Protein 6EUN (pdb70)

Organism: Neisseria meningitidis serogroup B (NCBI:txid491)

Solvent-accessible surface area: 25700 Å² total; per-residue (Å²): 130,124,45,118,89,26,1,68,27,0,56,3,20,3,85,37,9,14,23,43,0,84,12,36,139,60,45,61,39,28,47,62,60,70,183,114,15,68,46,44,151,105,87,3,76,75,68,58,30,115,94,36,96,23,117,8,74,5,0,34,116,18,0,44,66,12,49,138,45,8,70,115,22,78,129,64,9,44,63,78,13,155,48,5,59,60,63,6,106,144,14,72,68,102,7,61,83,6,41,55,38,13,61,101,7,60,63,47,11,86,63,9,43,86,52,10,80,117,29,17,101,75,16,78,69,50,14,99,99,3,116,68,55,11,80,111,2,40,105,103,27,109,61,59,89,170,200,131,125,46,116,89,27,1,67,27,0,57,3,20,4,85,49,10,12,19,38,0,88,12,28,150,67,46,75,40,26,43,58,66,71,186,114,16,71,45,50,152,97,87,3,74,75,68,57,29,116,96,39,90,24,118,8,77,4,0,34,120,18,0,43,64,13,49,137,45,8,70,99,22,77,127,58,10,45,63,79,12,158,48,4,62,60,67,6,108,149,15,63,68,100,6,60,82,5,41,56,38,12,62,100,7,53,66,47,8,87,64,9,42,97,52,11,81,116,30,16,98,74,14,76,69,35,20,106,98,2,140,70,53,11,70,114,2,38,103,108,28,129,82,94,127,131,125,49,114,88,27,1,65,27,0,57,3,20,4,82,54,7,14,19,33,0,84,12,33,143,58,46,56,39,28,45,58,64,68,188,115,18,71,42,47,153,99,87,3,74,75,68,57,30,114,96,35,93,22,118,8,74,4,0,33,121,19,0,38,66,12,48,131,46,8,70,98,21,81,128,58,9,43,62,79,11,157,49,5,59,51,65,6,107,136,16,70,67,103,6,60,84,5,39,56,39,12,60,101,8,52,66,46,8,91,63,9,42,97,53,11,81,117,29,15,100,75,15,77,69,45,22,106,101,2,142,69,52,12,72,114,2,37,109,97,33,144,80,86,140

Structure (mmCIF, N/CA/C/O backbone):
data_6EUN
#
_entry.id   6EUN
#
_cell.length_a   69.761
_cell.length_b   39.778
_cell.length_c   255.494
_cell.angle_alpha   90.00
_cell.angle_beta   95.25
_cell.angle_gamma   90.00
#
_symmetry.space_group_name_H-M   'C 1 2 1'
#
loop_
_entity.id
_entity.type
_entity.pdbx_description
1 polymer Adhesin
2 non-polymer 'CHLORIDE ION'
3 non-polymer 1,2-ETHANEDIOL
4 non-polymer 'PHOSPHATE ION'
5 non-polymer 'CITRIC ACID'
6 non-polymer 'NONAETHYLENE GLYCOL'
7 non-polymer 1-ETHOXY-2-(2-ETHOXYETHOXY)ETHANE
8 non-polymer DI(HYDROXYETHYL)ETHER
9 non-polymer (4S)-2-METHYL-2,4-PENTANEDIOL
10 water water
#
loop_
_atom_site.group_PDB
_atom_site.id
_atom_site.type_symbol
_atom_site.label_atom_id
_atom_site.label_alt_id
_atom_site.label_comp_id
_atom_site.label_asym_id
_atom_site.label_entity_id
_atom_site.label_seq_id
_atom_site.pdbx_PDB_ins_code
_atom_site.Cartn_x
_atom_site.Cartn_y
_atom_site.Cartn_z
_atom_site.occupancy
_atom_site.B_iso_or_equiv
_atom_site.auth_seq_id
_atom_site.auth_comp_id
_atom_site.auth_asym_id
_atom_site.auth_atom_id
_atom_site.pdbx_PDB_model_num
ATOM 1 N N . ASP A 1 5 ? 11.939 -8.171 129.425 1.00 130.53 28 ASP A N 1
ATOM 2 C CA . ASP A 1 5 ? 10.742 -7.406 129.068 1.00 131.43 28 ASP A CA 1
ATOM 3 C C . ASP A 1 5 ? 10.364 -7.570 127.590 1.00 133.99 28 ASP A C 1
ATOM 4 O O . ASP A 1 5 ? 11.245 -7.731 126.739 1.00 131.79 28 ASP A O 1
ATOM 9 N N . ASP A 1 6 ? 9.047 -7.516 127.294 1.00 131.64 29 ASP A N 1
ATOM 10 C CA . ASP A 1 6 ? 8.498 -7.630 125.937 1.00 131.42 29 ASP A CA 1
ATOM 11 C C . ASP A 1 6 ? 8.726 -6.365 125.090 1.00 131.92 29 ASP A C 1
ATOM 12 O O . ASP A 1 6 ? 8.666 -6.438 123.860 1.00 129.99 29 ASP A O 1
ATOM 17 N N . VAL A 1 7 ? 8.991 -5.216 125.757 1.00 127.41 30 VAL A N 1
ATOM 18 C CA . VAL A 1 7 ? 9.295 -3.922 125.125 1.00 126.27 30 VAL A CA 1
ATOM 19 C C . VAL A 1 7 ? 10.760 -3.876 124.667 1.00 124.91 30 VAL A C 1
ATOM 20 O O . VAL A 1 7 ? 11.074 -3.187 123.694 1.00 124.60 30 VAL A O 1
ATOM 24 N N . LYS A 1 8 ? 11.649 -4.607 125.382 1.00 116.87 31 LYS A N 1
ATOM 25 C CA . LYS A 1 8 ? 13.074 -4.749 125.073 1.00 113.47 31 LYS A CA 1
ATOM 26 C C . LYS A 1 8 ? 13.191 -5.539 123.757 1.00 112.70 31 LYS A C 1
ATOM 27 O O . LYS A 1 8 ? 13.901 -5.119 122.840 1.00 111.35 31 LYS A O 1
ATOM 33 N N . LYS A 1 9 ? 12.457 -6.663 123.669 1.00 106.69 32 LYS A N 1
ATOM 34 C CA . LYS A 1 9 ? 12.432 -7.539 122.511 1.00 104.80 32 LYS A CA 1
ATOM 35 C C . LYS A 1 9 ? 11.835 -6.836 121.295 1.00 105.37 32 LYS A C 1
ATOM 36 O O . LYS A 1 9 ? 12.420 -6.937 120.219 1.00 104.56 32 LYS A O 1
ATOM 42 N N . ALA A 1 10 ? 10.705 -6.099 121.469 1.00 100.06 33 ALA A N 1
ATOM 43 C CA . ALA A 1 10 ? 10.021 -5.355 120.398 1.00 98.98 33 ALA A CA 1
ATOM 44 C C . ALA A 1 10 ? 10.910 -4.288 119.743 1.00 99.29 33 ALA A C 1
ATOM 45 O O . ALA A 1 10 ? 10.862 -4.128 118.526 1.00 98.54 33 ALA A O 1
ATOM 47 N N . ALA A 1 11 ? 11.739 -3.590 120.544 1.00 93.49 34 ALA A N 1
ATOM 48 C CA . ALA A 1 11 ? 12.682 -2.577 120.078 1.00 92.06 34 ALA A CA 1
ATOM 49 C C . ALA A 1 11 ? 13.777 -3.236 119.248 1.00 92.59 34 ALA A C 1
ATOM 50 O O . ALA A 1 11 ? 14.159 -2.693 118.206 1.00 92.59 34 ALA A O 1
ATOM 52 N N . THR A 1 12 ? 14.240 -4.429 119.690 1.00 86.59 35 THR A N 1
ATOM 53 C CA . THR A 1 12 ? 15.277 -5.243 119.034 1.00 85.11 35 THR A CA 1
ATOM 54 C C . THR A 1 12 ? 14.798 -5.753 117.670 1.00 86.52 35 THR A C 1
ATOM 55 O O . THR A 1 12 ? 15.552 -5.668 116.699 1.00 85.24 35 THR A O 1
ATOM 59 N N . VAL A 1 13 ? 13.551 -6.264 117.598 1.00 82.81 36 VAL A N 1
ATOM 60 C CA . VAL A 1 13 ? 12.959 -6.756 116.349 1.00 82.50 36 VAL A CA 1
ATOM 61 C C . VAL A 1 13 ? 12.838 -5.588 115.361 1.00 85.45 36 VAL A C 1
ATOM 62 O O . VAL A 1 13 ? 13.235 -5.733 114.210 1.00 84.73 36 VAL A O 1
ATOM 66 N N . ALA A 1 14 ? 12.333 -4.428 115.836 1.00 81.01 37 ALA A N 1
ATOM 67 C CA . ALA A 1 14 ? 12.132 -3.206 115.065 1.00 79.73 37 ALA A CA 1
ATOM 68 C C . ALA A 1 14 ? 13.424 -2.694 114.451 1.00 81.26 37 ALA A C 1
ATOM 69 O O . ALA A 1 14 ? 13.410 -2.347 113.276 1.00 81.70 37 ALA A O 1
ATOM 71 N N . ILE A 1 15 ? 14.543 -2.693 115.210 1.00 76.13 38 ILE A N 1
ATOM 72 C CA . ILE A 1 15 ? 15.870 -2.283 114.730 1.00 75.92 38 ILE A CA 1
ATOM 73 C C . ILE A 1 15 ? 16.309 -3.216 113.597 1.00 77.15 38 ILE A C 1
ATOM 74 O O . ILE A 1 15 ? 16.699 -2.736 112.532 1.00 78.42 38 ILE A O 1
ATOM 79 N N . ALA A 1 16 ? 16.226 -4.544 113.832 1.00 70.18 39 ALA A N 1
ATOM 80 C CA . ALA A 1 16 ? 16.593 -5.598 112.892 1.00 68.14 39 ALA A CA 1
ATOM 81 C C . ALA A 1 16 ? 15.748 -5.517 111.622 1.00 70.34 39 ALA A C 1
ATOM 82 O O . ALA A 1 16 ? 16.295 -5.594 110.526 1.00 69.95 39 ALA A O 1
ATOM 84 N N . ALA A 1 17 ? 14.429 -5.297 111.768 1.00 66.18 40 ALA A N 1
ATOM 85 C CA . ALA A 1 17 ? 13.495 -5.176 110.657 1.00 65.59 40 ALA A CA 1
ATOM 86 C C . ALA A 1 17 ? 13.795 -3.938 109.812 1.00 72.07 40 ALA A C 1
ATOM 87 O O . ALA A 1 17 ? 13.810 -4.049 108.580 1.00 72.78 40 ALA A O 1
ATOM 89 N N . ALA A 1 18 ? 14.061 -2.770 110.470 1.00 68.84 41 ALA A N 1
ATOM 90 C CA . ALA A 1 18 ? 14.382 -1.505 109.807 1.00 68.74 41 ALA A CA 1
ATOM 91 C C . ALA A 1 18 ? 15.716 -1.618 109.088 1.00 72.74 41 ALA A C 1
ATOM 92 O O . ALA A 1 18 ? 15.859 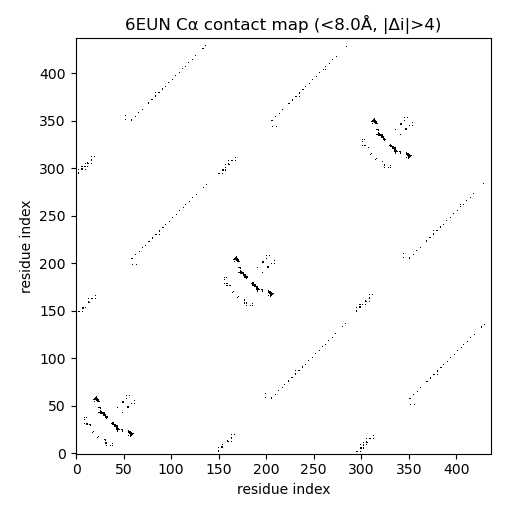-1.133 107.960 1.00 70.83 41 ALA A O 1
ATOM 94 N N . TYR A 1 19 ? 16.667 -2.328 109.717 1.00 71.39 42 TYR A N 1
ATOM 95 C CA . TYR A 1 19 ? 17.983 -2.605 109.146 1.00 72.28 42 TYR A CA 1
ATOM 96 C C . TYR A 1 19 ? 17.826 -3.417 107.833 1.00 75.29 42 TYR A C 1
ATOM 97 O O . TYR A 1 19 ? 18.375 -3.008 106.806 1.00 76.21 42 TYR A O 1
ATOM 106 N N . ASN A 1 20 ? 17.053 -4.543 107.871 1.00 69.54 43 ASN A N 1
ATOM 107 C CA . ASN A 1 20 ? 16.765 -5.389 106.707 1.00 68.56 43 ASN A CA 1
ATOM 108 C C . ASN A 1 20 ? 16.083 -4.607 105.592 1.00 69.49 43 ASN A C 1
ATOM 109 O O . ASN A 1 20 ? 16.502 -4.724 104.438 1.00 68.71 43 ASN A O 1
ATOM 114 N N . ASN A 1 21 ? 15.041 -3.819 105.922 1.00 63.24 44 ASN A N 1
ATOM 115 C CA . ASN A 1 21 ? 14.357 -3.046 104.899 1.00 63.07 44 ASN A CA 1
ATOM 116 C C . ASN A 1 21 ? 15.320 -2.089 104.189 1.00 67.55 44 ASN A C 1
ATOM 117 O O . ASN A 1 21 ? 15.284 -2.001 102.952 1.00 66.84 44 ASN A O 1
ATOM 122 N N . GLY A 1 22 ? 16.216 -1.466 104.972 1.00 63.92 45 GLY A N 1
ATOM 123 C CA . GLY A 1 22 ? 17.251 -0.562 104.480 1.00 64.02 45 GLY A CA 1
ATOM 124 C C . GLY A 1 22 ? 18.168 -1.232 103.476 1.00 67.00 45 GLY A C 1
ATOM 125 O O . GLY A 1 22 ? 18.577 -0.602 102.507 1.00 65.81 45 GLY A O 1
ATOM 126 N N . GLN A 1 23 ? 18.483 -2.528 103.698 1.00 63.99 46 GLN A N 1
ATOM 127 C CA . GLN A 1 23 ? 19.332 -3.335 102.816 1.00 64.19 46 GLN A CA 1
ATOM 128 C C . GLN A 1 23 ? 18.579 -3.680 101.532 1.00 68.07 46 GLN A C 1
ATOM 129 O O . GLN A 1 23 ? 19.197 -3.889 100.491 1.00 67.63 46 GLN A O 1
ATOM 135 N N . GLU A 1 24 ? 17.248 -3.793 101.614 1.00 64.48 47 GLU A N 1
ATOM 136 C CA . GLU A 1 24 ? 16.465 -4.103 100.436 1.00 63.99 47 GLU A CA 1
ATOM 137 C C . GLU A 1 24 ? 16.411 -2.882 99.502 1.00 66.63 47 GLU A C 1
ATOM 138 O O . GLU A 1 24 ? 16.489 -3.047 98.290 1.00 65.35 47 GLU A O 1
ATOM 144 N N . ILE A 1 25 ? 16.396 -1.659 100.082 1.00 63.48 48 ILE A N 1
ATOM 145 C CA . ILE A 1 25 ? 16.386 -0.381 99.375 1.00 63.59 48 ILE A CA 1
ATOM 146 C C . ILE A 1 25 ? 17.809 -0.013 98.885 1.00 71.73 48 ILE A C 1
ATOM 147 O O . ILE A 1 25 ? 17.965 0.393 97.729 1.00 72.33 48 ILE A O 1
ATOM 152 N N . ASN A 1 26 ? 18.832 -0.140 99.765 1.00 69.80 49 ASN A N 1
ATOM 153 C CA . ASN A 1 26 ? 20.206 0.292 99.488 1.00 71.06 49 ASN A CA 1
ATOM 154 C C . ASN A 1 26 ? 21.239 -0.822 99.170 1.00 77.51 49 ASN A C 1
ATOM 155 O O . ASN A 1 26 ? 22.366 -0.496 98.812 1.00 79.70 49 ASN A O 1
ATOM 160 N N . GLY A 1 27 ? 20.861 -2.091 99.260 1.00 74.16 50 GLY A N 1
ATOM 161 C CA . GLY A 1 27 ? 21.751 -3.205 98.936 1.00 74.95 50 GLY A CA 1
ATOM 162 C C . GLY A 1 27 ? 22.691 -3.686 100.030 1.00 82.62 50 GLY A C 1
ATOM 163 O O . GLY A 1 27 ? 22.790 -3.079 101.105 1.00 82.70 50 GLY A O 1
ATOM 164 N N . PHE A 1 28 ? 23.396 -4.798 99.733 1.00 81.70 51 PHE A N 1
ATOM 165 C CA . PHE A 1 28 ? 24.385 -5.462 100.591 1.00 84.28 51 PHE A CA 1
ATOM 166 C C . PHE A 1 28 ? 25.510 -6.124 99.748 1.00 91.03 51 PHE A C 1
ATOM 167 O O . PHE A 1 28 ? 25.417 -6.163 98.520 1.00 90.04 51 PHE A O 1
ATOM 175 N N . LYS A 1 29 ? 26.575 -6.617 100.416 1.00 90.61 52 LYS A N 1
ATOM 176 C CA . LYS A 1 29 ? 27.728 -7.304 99.808 1.00 93.24 52 LYS A CA 1
ATOM 177 C C . LYS A 1 29 ? 28.178 -8.466 100.730 1.00 100.43 52 LYS A C 1
ATOM 178 O O . LYS A 1 29 ? 27.746 -8.535 101.891 1.00 99.12 52 LYS A O 1
ATOM 184 N N . ALA A 1 30 ? 29.028 -9.378 100.216 1.00 100.17 53 ALA A N 1
ATOM 185 C CA . ALA A 1 30 ? 29.546 -10.496 101.018 1.00 102.13 53 ALA A CA 1
ATOM 186 C C . ALA A 1 30 ? 30.401 -9.948 102.178 1.00 106.94 53 ALA A C 1
ATOM 187 O O . ALA A 1 30 ? 31.250 -9.082 101.966 1.00 108.54 53 ALA A O 1
ATOM 189 N N . GLY A 1 31 ? 30.105 -10.401 103.391 1.00 102.31 54 GLY A N 1
ATOM 190 C CA . GLY A 1 31 ? 30.773 -9.956 104.606 1.00 103.34 54 GLY A CA 1
ATOM 191 C C . GLY A 1 31 ? 29.885 -9.094 105.481 1.00 104.88 54 GLY A C 1
ATOM 192 O O . GLY A 1 31 ? 29.915 -9.231 106.706 1.00 103.95 54 GLY A O 1
ATOM 193 N N . GLU A 1 32 ? 29.088 -8.191 104.850 1.00 100.68 55 GLU A N 1
ATOM 194 C CA . GLU A 1 32 ? 28.141 -7.261 105.492 1.00 98.34 55 GLU A CA 1
ATOM 195 C C . GLU A 1 32 ? 27.178 -8.011 106.399 1.00 101.27 55 GLU A C 1
ATOM 196 O O . GLU A 1 32 ? 26.682 -9.068 105.998 1.00 100.30 55 GLU A O 1
ATOM 202 N N . THR A 1 33 ? 26.908 -7.468 107.614 1.00 97.70 56 THR A N 1
ATOM 203 C CA . THR A 1 33 ? 25.989 -8.072 108.587 1.00 95.89 56 THR A CA 1
ATOM 204 C C . THR A 1 33 ? 24.538 -8.093 108.066 1.00 98.45 56 THR A C 1
ATOM 205 O O . THR A 1 33 ? 24.042 -7.081 107.582 1.00 96.65 56 THR A O 1
ATOM 209 N N . ILE A 1 34 ? 23.885 -9.262 108.135 1.00 96.11 57 ILE A N 1
ATOM 210 C CA . ILE A 1 34 ? 22.486 -9.458 107.736 1.00 94.60 57 ILE A CA 1
ATOM 211 C C . ILE A 1 34 ? 21.725 -10.069 108.905 1.00 100.03 57 ILE A C 1
ATOM 212 O O . ILE A 1 34 ? 22.297 -10.855 109.663 1.00 100.79 57 ILE A O 1
ATOM 217 N N . TYR A 1 35 ? 20.463 -9.691 109.074 1.00 96.95 58 TYR A N 1
ATOM 218 C CA . TYR A 1 35 ? 19.665 -10.221 110.170 1.00 98.04 58 TYR A CA 1
ATOM 219 C C . TYR A 1 35 ? 18.518 -11.082 109.661 1.00 106.51 58 TYR A C 1
ATOM 220 O O . TYR A 1 35 ? 17.789 -10.680 108.754 1.00 105.31 58 TYR A O 1
ATOM 229 N N . ASP A 1 36 ? 18.371 -12.275 110.232 1.00 107.96 59 ASP A N 1
ATOM 230 C CA . ASP A 1 36 ? 17.293 -13.180 109.871 1.00 110.53 59 ASP A CA 1
ATOM 231 C C . ASP A 1 36 ? 16.321 -13.202 111.041 1.00 118.31 59 ASP A C 1
ATOM 232 O O . ASP A 1 36 ? 16.718 -13.536 112.164 1.00 118.61 59 ASP A O 1
ATOM 237 N N . ILE A 1 37 ? 15.071 -12.767 110.804 1.00 117.33 60 ILE A N 1
ATOM 238 C CA . ILE A 1 37 ? 14.069 -12.734 111.870 1.00 119.19 60 ILE A CA 1
ATOM 239 C C . ILE A 1 37 ? 13.115 -13.918 111.736 1.00 128.49 60 ILE A C 1
ATOM 240 O O . ILE A 1 37 ? 12.471 -14.100 110.699 1.00 127.96 60 ILE A O 1
ATOM 245 N N . ASP A 1 38 ? 13.047 -14.720 112.808 1.00 129.78 61 ASP A N 1
ATOM 246 C CA . ASP A 1 38 ? 12.204 -15.906 112.938 1.00 133.41 61 ASP A CA 1
ATOM 247 C C . ASP A 1 38 ? 10.735 -15.505 113.111 1.00 140.61 61 ASP A C 1
ATOM 248 O O . ASP A 1 38 ? 10.438 -14.344 113.417 1.00 138.99 61 ASP A O 1
ATOM 253 N N . GLU A 1 39 ? 9.819 -16.482 112.945 1.00 141.48 62 GLU A N 1
ATOM 254 C CA . GLU A 1 39 ? 8.379 -16.294 113.159 1.00 143.33 62 GLU A CA 1
ATOM 255 C C . GLU A 1 39 ? 8.152 -16.094 114.666 1.00 147.11 62 GLU A C 1
ATOM 256 O O . GLU A 1 39 ? 7.258 -15.341 115.059 1.00 146.80 62 GLU A O 1
ATOM 262 N N . ASP A 1 40 ? 9.031 -16.718 115.495 1.00 143.43 63 ASP A N 1
ATOM 263 C CA . ASP A 1 40 ? 9.084 -16.643 116.963 1.00 143.26 63 ASP A CA 1
ATOM 264 C C . ASP A 1 40 ? 9.637 -15.281 117.452 1.00 143.10 63 ASP A C 1
ATOM 265 O O . ASP A 1 40 ? 9.672 -15.029 118.662 1.00 142.74 63 ASP A O 1
ATOM 270 N N . GLY A 1 41 ? 10.074 -14.437 116.513 1.00 136.03 64 GLY A N 1
ATOM 271 C CA . GLY A 1 41 ? 10.650 -13.128 116.798 1.00 132.71 64 GLY A CA 1
ATOM 272 C C . GLY A 1 41 ? 12.099 -13.218 117.230 1.00 133.28 64 GLY A C 1
ATOM 273 O O . GLY A 1 41 ? 12.635 -12.269 117.814 1.00 131.20 64 GLY A O 1
ATOM 274 N N . THR A 1 42 ? 12.736 -14.379 116.955 1.00 129.53 65 THR A N 1
ATOM 275 C CA . THR A 1 42 ? 14.132 -14.667 117.292 1.00 128.42 65 THR A CA 1
ATOM 276 C C . THR A 1 42 ? 15.024 -14.060 116.204 1.00 127.88 65 THR A C 1
ATOM 277 O O . THR A 1 42 ? 14.864 -14.379 115.024 1.00 127.05 65 THR A O 1
ATOM 281 N N . ILE A 1 43 ? 15.932 -13.154 116.598 1.00 121.54 66 ILE A N 1
ATOM 282 C CA . ILE A 1 43 ? 16.821 -12.492 115.647 1.00 119.68 66 ILE A CA 1
ATOM 283 C C . ILE A 1 43 ? 18.169 -13.190 115.609 1.00 123.56 66 ILE A C 1
ATOM 284 O O . ILE A 1 43 ? 18.790 -13.399 116.654 1.00 123.26 66 ILE A O 1
ATOM 289 N N . THR A 1 44 ? 18.608 -13.562 114.397 1.00 120.44 67 THR A N 1
ATOM 290 C CA . THR A 1 44 ? 19.897 -14.214 114.181 1.00 121.97 67 THR A CA 1
ATOM 291 C C . THR A 1 44 ? 20.824 -13.262 113.423 1.00 124.76 67 THR A C 1
ATOM 292 O O . THR A 1 44 ? 20.458 -12.777 112.351 1.00 123.19 67 THR A O 1
ATOM 296 N N . LYS A 1 45 ? 22.003 -12.970 114.007 1.00 121.89 68 LYS A N 1
ATOM 297 C CA . LYS A 1 45 ? 23.023 -12.092 113.428 1.00 121.66 68 LYS A CA 1
ATOM 298 C C . LYS A 1 45 ? 23.998 -12.951 112.619 1.00 126.87 68 LYS A C 1
ATOM 299 O O . LYS A 1 45 ? 24.821 -13.674 113.192 1.00 129.35 68 LYS A O 1
ATOM 305 N N . LYS A 1 46 ? 23.861 -12.905 111.288 1.00 121.19 69 LYS A N 1
ATOM 306 C CA . LYS A 1 46 ? 24.698 -13.660 110.351 1.00 122.19 69 LYS A CA 1
ATOM 307 C C . LYS A 1 46 ? 25.586 -12.699 109.553 1.00 123.67 69 LYS A C 1
ATOM 308 O O . LYS A 1 46 ? 25.583 -11.491 109.805 1.00 122.46 69 LYS A O 1
ATOM 314 N N . ASP A 1 47 ? 26.361 -13.240 108.614 1.00 119.56 70 ASP A N 1
ATOM 315 C CA . ASP A 1 47 ? 27.201 -12.462 107.718 1.00 119.25 70 ASP A CA 1
ATOM 316 C C . ASP A 1 47 ? 26.878 -12.945 106.317 1.00 121.51 70 ASP A C 1
ATOM 317 O O . ASP A 1 47 ? 26.893 -14.151 106.070 1.00 123.17 70 ASP A O 1
ATOM 322 N N . ALA A 1 48 ? 26.495 -12.017 105.429 1.00 114.67 71 ALA A N 1
ATOM 323 C CA . ALA A 1 48 ? 26.118 -12.316 104.057 1.00 113.70 71 ALA A CA 1
ATOM 324 C C . ALA A 1 48 ? 27.233 -13.067 103.359 1.00 121.69 71 ALA A C 1
ATOM 325 O O . ALA A 1 48 ? 28.370 -12.599 103.342 1.00 124.32 71 ALA A O 1
ATOM 327 N N . THR A 1 49 ? 26.928 -14.271 102.863 1.00 118.71 72 THR A N 1
ATOM 328 C CA . THR A 1 49 ? 27.902 -15.095 102.143 1.00 121.29 72 THR A CA 1
ATOM 329 C C . THR A 1 49 ? 27.828 -14.745 100.656 1.00 122.26 72 THR A C 1
ATOM 330 O O . THR A 1 49 ? 27.009 -13.911 100.264 1.00 117.59 72 THR A O 1
ATOM 334 N N . ALA A 1 50 ? 28.681 -15.366 99.833 1.00 122.34 73 ALA A N 1
ATOM 335 C CA . ALA A 1 50 ? 28.676 -15.155 98.386 1.00 122.52 73 ALA A CA 1
ATOM 336 C C . ALA A 1 50 ? 27.387 -15.749 97.776 1.00 125.58 73 ALA A C 1
ATOM 337 O O . ALA A 1 50 ? 26.920 -15.276 96.731 1.00 122.67 73 ALA A O 1
ATOM 339 N N . ALA A 1 51 ? 26.809 -16.769 98.470 1.00 123.73 74 ALA A N 1
ATOM 340 C CA . ALA A 1 51 ? 25.559 -17.460 98.137 1.00 122.58 74 ALA A CA 1
ATOM 341 C C . ALA A 1 51 ? 24.352 -16.519 98.320 1.00 121.93 74 ALA A C 1
ATOM 342 O O . ALA A 1 51 ? 23.560 -16.351 97.382 1.00 119.34 74 ALA A O 1
ATOM 344 N N . ASP A 1 52 ? 24.250 -15.880 99.518 1.00 116.33 75 ASP A N 1
ATOM 345 C CA . ASP A 1 52 ? 23.222 -14.905 99.881 1.00 112.59 75 ASP A CA 1
ATOM 346 C C . ASP A 1 52 ? 23.165 -13.781 98.835 1.00 114.39 75 ASP A C 1
ATOM 347 O O . ASP A 1 52 ? 22.080 -13.429 98.382 1.00 111.60 75 ASP A O 1
ATOM 352 N N . VAL A 1 53 ? 24.345 -13.272 98.419 1.00 112.70 76 VAL A N 1
ATOM 353 C CA . VAL A 1 53 ? 24.511 -12.222 97.412 1.00 111.66 76 VAL A CA 1
ATOM 354 C C . VAL A 1 53 ? 24.120 -12.722 96.012 1.00 118.84 76 VAL A C 1
ATOM 355 O O . VAL A 1 53 ? 23.223 -12.136 95.417 1.00 116.25 76 VAL A O 1
ATOM 359 N N . GLU A 1 54 ? 24.788 -13.785 95.488 1.00 120.90 77 GLU A N 1
ATOM 360 C CA . GLU A 1 54 ? 24.536 -14.326 94.138 1.00 122.27 77 GLU A CA 1
ATOM 361 C C . GLU A 1 54 ? 23.101 -14.826 93.920 1.00 125.99 77 GLU A C 1
ATOM 362 O O . GLU A 1 54 ? 22.559 -14.659 92.820 1.00 124.51 77 GLU A O 1
ATOM 368 N N . ALA A 1 55 ? 22.476 -15.405 94.965 1.00 123.20 78 ALA A N 1
ATOM 369 C CA . ALA A 1 55 ? 21.106 -15.894 94.849 1.00 122.36 78 ALA A CA 1
ATOM 370 C C . ALA A 1 55 ? 20.048 -14.943 95.452 1.00 123.91 78 ALA A C 1
ATOM 371 O O . ALA A 1 55 ? 19.010 -15.392 95.940 1.00 123.57 78 ALA A O 1
ATOM 373 N N . ASP A 1 56 ? 20.298 -13.621 95.351 1.00 118.52 79 ASP A N 1
ATOM 374 C CA . ASP A 1 56 ? 19.382 -12.554 95.775 1.00 115.61 79 ASP A CA 1
ATOM 375 C C . ASP A 1 56 ? 18.699 -12.026 94.506 1.00 116.57 79 ASP A C 1
ATOM 376 O O . ASP A 1 56 ? 19.325 -12.016 93.436 1.00 116.26 79 ASP A O 1
ATOM 381 N N . ASP A 1 57 ? 17.421 -11.589 94.635 1.00 110.20 80 ASP A N 1
ATOM 382 C CA . ASP A 1 57 ? 16.589 -11.039 93.560 1.00 107.86 80 ASP A CA 1
ATOM 383 C C . ASP A 1 57 ? 17.354 -10.060 92.659 1.00 108.42 80 ASP A C 1
ATOM 384 O O . ASP A 1 57 ? 17.268 -10.176 91.430 1.00 108.43 80 ASP A O 1
ATOM 389 N N . PHE A 1 58 ? 18.133 -9.130 93.271 1.00 101.90 81 PHE A N 1
ATOM 390 C CA . PHE A 1 58 ? 18.910 -8.111 92.559 1.00 99.82 81 PHE A CA 1
ATOM 391 C C . PHE A 1 58 ? 20.418 -8.234 92.799 1.00 103.60 81 PHE A C 1
ATOM 392 O O . PHE A 1 58 ? 21.189 -7.336 92.432 1.00 103.92 81 PHE A O 1
ATOM 400 N N . LYS A 1 59 ? 20.831 -9.374 93.385 1.00 99.94 82 LYS A N 1
ATOM 401 C CA . LYS A 1 59 ? 22.218 -9.738 93.712 1.00 101.02 82 LYS A CA 1
ATOM 402 C C . LYS A 1 59 ? 22.905 -8.664 94.600 1.00 101.65 82 LYS A C 1
ATOM 403 O O . LYS A 1 59 ? 24.023 -8.210 94.313 1.00 103.48 82 LYS A O 1
ATOM 409 N N . GLY A 1 60 ? 22.196 -8.285 95.667 1.00 92.54 83 GLY A N 1
ATOM 410 C CA . GLY A 1 60 ? 22.636 -7.302 96.649 1.00 90.88 83 GLY A CA 1
ATOM 411 C C . GLY A 1 60 ? 22.752 -5.854 96.205 1.00 91.83 83 GLY A C 1
ATOM 412 O O . GLY A 1 60 ? 23.339 -5.047 96.932 1.00 92.66 83 GLY A O 1
ATOM 413 N N . LEU A 1 61 ? 22.207 -5.496 95.021 1.00 85.53 84 LEU A N 1
ATOM 414 C CA . LEU A 1 61 ? 22.260 -4.123 94.497 1.00 84.65 84 LEU A CA 1
ATOM 415 C C . LEU A 1 61 ? 21.337 -3.131 95.241 1.00 86.70 84 LEU A C 1
ATOM 416 O O . LEU A 1 61 ? 21.691 -1.959 95.421 1.00 87.50 84 LEU A O 1
ATOM 421 N N . GLY A 1 62 ? 20.161 -3.612 95.645 1.00 80.15 85 GLY A N 1
ATOM 422 C CA . GLY A 1 62 ? 19.156 -2.805 96.320 1.00 78.70 85 GLY A CA 1
ATOM 423 C C . GLY A 1 62 ? 18.220 -2.193 95.304 1.00 80.94 85 GLY A C 1
ATOM 424 O O . GLY A 1 62 ? 18.595 -2.025 94.137 1.00 80.89 85 GLY A O 1
ATOM 425 N N . LEU A 1 63 ? 16.996 -1.867 95.736 1.00 75.50 86 LEU A N 1
ATOM 426 C CA . LEU A 1 63 ? 15.974 -1.308 94.860 1.00 74.58 86 LEU A CA 1
ATOM 427 C C . LEU A 1 63 ? 16.379 0.000 94.151 1.00 79.06 86 LEU A C 1
ATOM 428 O O . LEU A 1 63 ? 16.119 0.127 92.948 1.00 77.72 86 LEU A O 1
ATOM 433 N N . LYS A 1 64 ? 17.040 0.938 94.870 1.00 76.37 87 LYS A N 1
ATOM 434 C CA . LYS A 1 64 ? 17.472 2.220 94.292 1.00 77.71 87 LYS A CA 1
ATOM 435 C C . LYS A 1 64 ? 18.406 2.046 93.072 1.00 80.81 87 LYS A C 1
ATOM 436 O O . LYS A 1 64 ? 18.117 2.581 92.003 1.00 80.31 87 LYS A O 1
ATOM 442 N N . LYS A 1 65 ? 19.485 1.261 93.231 1.00 77.17 88 LYS A N 1
ATOM 443 C CA . LYS A 1 65 ? 20.471 0.986 92.191 1.00 77.89 88 LYS A CA 1
ATOM 444 C C . LYS A 1 65 ? 19.861 0.297 90.953 1.00 81.66 88 LYS A C 1
ATOM 445 O O . LYS A 1 65 ? 20.174 0.699 89.835 1.00 82.29 88 LYS A O 1
ATOM 451 N N . VAL A 1 66 ? 18.978 -0.702 91.149 1.00 75.97 89 VAL A N 1
ATOM 452 C CA . VAL A 1 66 ? 18.298 -1.437 90.072 1.00 74.14 89 VAL A CA 1
ATOM 453 C C . VAL A 1 66 ? 17.384 -0.516 89.250 1.00 77.29 89 VAL A C 1
ATOM 454 O O . VAL A 1 66 ? 17.464 -0.514 88.023 1.00 76.74 89 VAL A O 1
ATOM 458 N N . VAL A 1 67 ? 16.546 0.279 89.930 1.00 74.17 90 VAL A N 1
ATOM 459 C CA . VAL A 1 67 ? 15.644 1.252 89.312 1.00 74.46 90 VAL A CA 1
ATOM 460 C C . VAL A 1 67 ? 16.447 2.351 88.546 1.00 81.52 90 VAL A C 1
ATOM 461 O O . VAL A 1 67 ? 16.031 2.750 87.460 1.00 82.37 90 VAL A O 1
ATOM 465 N N . THR A 1 68 ? 17.602 2.804 89.088 1.00 79.34 91 THR A N 1
ATOM 466 C CA . THR A 1 68 ? 18.474 3.796 88.442 1.00 80.39 91 THR A CA 1
ATOM 467 C C . THR A 1 68 ? 19.049 3.214 87.147 1.00 82.87 91 THR A C 1
ATOM 468 O O . THR A 1 68 ? 19.036 3.894 86.116 1.00 83.57 91 THR A O 1
ATOM 472 N N . ASN A 1 69 ? 19.516 1.948 87.204 1.00 77.73 92 ASN A N 1
ATOM 473 C CA . ASN A 1 69 ? 20.078 1.220 86.065 1.00 77.01 92 ASN A CA 1
ATOM 474 C C . ASN A 1 69 ? 19.020 0.926 85.029 1.00 81.11 92 ASN A C 1
ATOM 475 O O . ASN A 1 69 ? 19.299 1.076 83.844 1.00 81.81 92 ASN A O 1
ATOM 480 N N . LEU A 1 70 ? 17.797 0.544 85.469 1.00 77.21 93 LEU A N 1
ATOM 481 C CA . LEU A 1 70 ? 16.649 0.271 84.599 1.00 75.66 93 LEU A CA 1
ATOM 482 C C . LEU A 1 70 ? 16.256 1.527 83.816 1.00 79.57 93 LEU A C 1
ATOM 483 O O . LEU A 1 70 ? 15.998 1.423 82.621 1.00 78.36 93 LEU A O 1
ATOM 488 N N . THR A 1 71 ? 16.296 2.711 84.463 1.00 77.99 94 THR A N 1
ATOM 489 C CA . THR A 1 71 ? 16.019 4.014 83.842 1.00 79.96 94 THR A CA 1
ATOM 490 C C . THR A 1 71 ? 17.047 4.265 82.724 1.00 87.87 94 THR A C 1
ATOM 491 O O . THR A 1 71 ? 16.677 4.761 81.652 1.00 88.02 94 THR A O 1
ATOM 495 N N . LYS A 1 72 ? 18.328 3.886 82.976 1.00 86.01 95 LYS A N 1
ATOM 496 C CA . LYS A 1 72 ? 19.428 3.998 82.016 1.00 87.21 95 LYS A CA 1
ATOM 497 C C . LYS A 1 72 ? 19.156 3.080 80.815 1.00 89.16 95 LYS A C 1
ATOM 498 O O . LYS A 1 72 ? 19.287 3.530 79.682 1.00 89.47 95 LYS A O 1
ATOM 504 N N . THR A 1 73 ? 18.736 1.818 81.069 1.00 82.78 96 THR A N 1
ATOM 505 C CA . THR A 1 73 ? 18.414 0.830 80.040 1.00 80.68 96 THR A CA 1
ATOM 506 C C . THR A 1 73 ? 17.260 1.302 79.163 1.00 84.25 96 THR A C 1
ATOM 507 O O . THR A 1 73 ? 17.397 1.275 77.940 1.00 85.03 96 THR A O 1
ATOM 511 N N . VAL A 1 74 ? 16.144 1.757 79.780 1.00 78.94 97 VAL A N 1
ATOM 512 C CA . VAL A 1 74 ? 14.946 2.227 79.081 1.00 77.66 97 VAL A CA 1
ATOM 513 C C . VAL A 1 74 ? 15.279 3.337 78.074 1.00 86.36 97 VAL A C 1
ATOM 514 O O . VAL A 1 74 ? 14.894 3.228 76.903 1.00 86.86 97 VAL A O 1
ATOM 518 N N . ASN A 1 75 ? 16.029 4.360 78.520 1.00 85.42 98 ASN A N 1
ATOM 519 C CA . ASN A 1 75 ? 16.431 5.504 77.708 1.00 87.34 98 ASN A CA 1
ATOM 520 C C . ASN A 1 75 ? 17.421 5.121 76.613 1.00 92.67 98 ASN A C 1
ATOM 521 O O . ASN A 1 75 ? 17.292 5.619 75.498 1.00 92.86 98 ASN A O 1
ATOM 526 N N . GLU A 1 76 ? 18.385 4.222 76.923 1.00 90.11 99 GLU A N 1
ATOM 527 C CA . GLU A 1 76 ? 19.407 3.728 75.994 1.00 90.51 99 GLU A CA 1
ATOM 528 C C . GLU A 1 76 ? 18.728 2.909 74.884 1.00 92.30 99 GLU A C 1
ATOM 529 O O . GLU A 1 76 ? 19.024 3.125 73.706 1.00 92.79 99 GLU A O 1
ATOM 535 N N . ASN A 1 77 ? 17.789 2.017 75.259 1.00 85.90 100 ASN A N 1
ATOM 536 C CA . ASN A 1 77 ? 17.015 1.198 74.322 1.00 82.76 100 ASN A CA 1
ATOM 537 C C . ASN A 1 77 ? 16.137 2.072 73.408 1.00 85.64 100 ASN A C 1
ATOM 538 O O . ASN A 1 77 ? 15.952 1.722 72.248 1.00 84.87 100 ASN A O 1
ATOM 543 N N . LYS A 1 78 ? 15.626 3.214 73.917 1.00 82.41 101 LYS A N 1
ATOM 544 C CA . LYS A 1 78 ? 14.812 4.138 73.131 1.00 82.57 101 LYS A CA 1
ATOM 545 C C . LYS A 1 78 ? 15.685 4.904 72.133 1.00 88.57 101 LYS A C 1
ATOM 546 O O . LYS A 1 78 ? 15.280 5.049 70.987 1.00 88.46 101 LYS A O 1
ATOM 552 N N . GLN A 1 79 ? 16.878 5.372 72.554 1.00 86.47 102 GLN A N 1
ATOM 553 C CA . GLN A 1 79 ? 17.817 6.071 71.674 1.00 88.10 102 GLN A CA 1
ATOM 554 C C . GLN A 1 79 ? 18.276 5.133 70.544 1.00 91.59 102 GLN A C 1
ATOM 555 O O . GLN A 1 79 ? 18.292 5.530 69.372 1.00 91.39 102 GLN A O 1
ATOM 561 N N . ASN A 1 80 ? 18.611 3.879 70.910 1.00 86.79 103 ASN A N 1
ATOM 562 C CA . ASN A 1 80 ? 19.090 2.846 70.004 1.00 85.54 103 ASN A CA 1
ATOM 563 C C . ASN A 1 80 ? 18.065 2.485 68.924 1.00 90.22 103 ASN A C 1
ATOM 564 O O . ASN A 1 80 ? 18.436 2.405 67.754 1.00 90.11 103 ASN A O 1
ATOM 569 N N . VAL A 1 81 ? 16.792 2.278 69.305 1.00 86.45 104 VAL A N 1
ATOM 570 C CA . VAL A 1 81 ? 15.751 1.909 68.352 1.00 84.95 104 VAL A CA 1
ATOM 571 C C . VAL A 1 81 ? 15.320 3.124 67.506 1.00 91.20 104 VAL A C 1
ATOM 572 O O . VAL A 1 81 ? 15.054 2.953 66.319 1.00 90.93 104 VAL A O 1
ATOM 576 N N . ASP A 1 82 ? 15.302 4.341 68.091 1.00 89.38 105 ASP A N 1
ATOM 577 C CA . ASP A 1 82 ? 14.933 5.575 67.383 1.00 90.49 105 ASP A CA 1
ATOM 578 C C . ASP A 1 82 ? 15.862 5.821 66.184 1.00 94.47 105 ASP A C 1
ATOM 579 O O . ASP A 1 82 ? 15.396 6.271 65.139 1.00 94.97 105 ASP A O 1
ATOM 584 N N . ALA A 1 83 ? 17.162 5.496 66.345 1.00 90.23 106 ALA A N 1
ATOM 585 C CA . ALA A 1 83 ? 18.218 5.639 65.343 1.00 90.23 106 ALA A CA 1
ATOM 586 C C . ALA A 1 83 ? 18.174 4.526 64.288 1.00 92.01 106 ALA A C 1
ATOM 587 O O . ALA A 1 83 ? 18.518 4.776 63.136 1.00 92.78 106 ALA A O 1
ATOM 589 N N . LYS A 1 84 ? 17.765 3.306 64.676 1.00 86.24 107 LYS A N 1
ATOM 590 C CA . LYS A 1 84 ? 17.628 2.171 63.760 1.00 84.39 107 LYS A CA 1
ATOM 591 C C . LYS A 1 84 ? 16.434 2.443 62.834 1.00 89.71 107 LYS A C 1
ATOM 592 O O . LYS A 1 84 ? 16.536 2.232 61.623 1.00 89.50 107 LYS A O 1
ATOM 598 N N . VAL A 1 85 ? 15.330 2.971 63.407 1.00 86.67 108 VAL A N 1
ATOM 599 C CA . VAL A 1 85 ? 14.102 3.346 62.694 1.00 86.07 108 VAL A CA 1
ATOM 600 C C . VAL A 1 85 ? 14.375 4.558 61.772 1.00 90.99 108 VAL A C 1
ATOM 601 O O . VAL A 1 85 ? 13.859 4.583 60.651 1.00 90.34 108 VAL A O 1
ATOM 605 N N . LYS A 1 86 ? 15.226 5.514 62.213 1.00 88.89 109 LYS A N 1
ATOM 606 C CA . LYS A 1 86 ? 15.585 6.684 61.403 1.00 90.68 109 LYS A CA 1
ATOM 607 C C . LYS A 1 86 ? 16.433 6.247 60.206 1.00 95.86 109 LYS A C 1
ATOM 608 O O . LYS A 1 86 ? 16.309 6.835 59.129 1.00 95.71 109 LYS A O 1
ATOM 614 N N . ALA A 1 87 ? 17.264 5.193 60.392 1.00 92.87 110 ALA A N 1
ATOM 615 C CA . ALA A 1 87 ? 18.110 4.616 59.347 1.00 92.77 110 ALA A CA 1
ATOM 616 C C . ALA A 1 87 ? 17.229 3.940 58.282 1.00 96.60 110 ALA A C 1
ATOM 617 O O . ALA A 1 87 ? 17.356 4.265 57.102 1.00 96.50 110 ALA A O 1
ATOM 619 N N . ALA A 1 88 ? 16.302 3.058 58.713 1.00 92.66 111 ALA A N 1
ATOM 620 C CA . ALA A 1 88 ? 15.357 2.337 57.855 1.00 91.39 111 ALA A CA 1
ATOM 621 C C . ALA A 1 88 ? 14.484 3.300 57.038 1.00 97.31 111 ALA A C 1
ATOM 622 O O . ALA A 1 88 ? 14.281 3.068 55.850 1.00 96.53 111 ALA A O 1
ATOM 624 N N . GLU A 1 89 ? 14.007 4.386 57.666 1.00 95.84 112 GLU A N 1
ATOM 625 C CA . GLU A 1 89 ? 13.186 5.407 57.022 1.00 97.19 112 GLU A CA 1
ATOM 626 C C . GLU A 1 89 ? 13.951 6.181 55.945 1.00 101.95 112 GLU A C 1
ATOM 627 O O . GLU A 1 89 ? 13.338 6.622 54.965 1.00 102.51 112 GLU A O 1
ATOM 633 N N . SER A 1 90 ? 15.277 6.369 56.134 1.00 97.78 113 SER A N 1
ATOM 634 C CA . SER A 1 90 ? 16.136 7.057 55.173 1.00 98.05 113 SER A CA 1
ATOM 635 C C . SER A 1 90 ? 16.359 6.167 53.957 1.00 98.60 113 SER A C 1
ATOM 636 O O . SER A 1 90 ? 16.406 6.672 52.837 1.00 99.63 113 SER A O 1
ATOM 639 N N . GLU A 1 91 ? 16.457 4.842 54.179 1.00 91.18 114 GLU A N 1
ATOM 640 C CA . GLU A 1 91 ? 16.607 3.838 53.135 1.00 89.21 114 GLU A CA 1
ATOM 641 C C . GLU A 1 91 ? 15.323 3.800 52.309 1.00 91.14 114 GLU A C 1
ATOM 642 O O . GLU A 1 91 ? 15.393 3.781 51.080 1.00 91.54 114 GLU A O 1
ATOM 648 N N . ILE A 1 92 ? 14.158 3.862 52.984 1.00 84.89 115 ILE A N 1
ATOM 649 C CA . ILE A 1 92 ? 12.830 3.905 52.369 1.00 82.88 115 ILE A CA 1
ATOM 650 C C . ILE A 1 92 ? 12.705 5.176 51.508 1.00 89.13 115 ILE A C 1
ATOM 651 O O . ILE A 1 92 ? 12.229 5.094 50.371 1.00 89.70 115 ILE A O 1
ATOM 656 N N . GLU A 1 93 ? 13.169 6.325 52.025 1.00 86.61 116 GLU A N 1
ATOM 657 C CA . GLU A 1 93 ? 13.108 7.600 51.304 1.00 88.12 116 GLU A CA 1
ATOM 658 C C . GLU A 1 93 ? 13.943 7.547 50.010 1.00 89.70 116 GLU A C 1
ATOM 659 O O . GLU A 1 93 ? 13.492 8.042 48.975 1.00 89.46 116 GLU A O 1
ATOM 665 N N . LYS A 1 94 ? 15.134 6.925 50.071 1.00 84.50 117 LYS A N 1
ATOM 666 C CA . LYS A 1 94 ? 16.029 6.786 48.925 1.00 84.26 117 LYS A CA 1
ATOM 667 C C . LYS A 1 94 ? 15.496 5.798 47.865 0.35 85.80 117 LYS A C 1
ATOM 668 O O . LYS A 1 94 ? 15.713 6.010 46.672 0.35 84.19 117 LYS A O 1
ATOM 674 N N . LEU A 1 95 ? 14.775 4.747 48.299 1.00 82.25 118 LEU A N 1
ATOM 675 C CA . LEU A 1 95 ? 14.156 3.756 47.416 1.00 80.68 118 LEU A CA 1
ATOM 676 C C . LEU A 1 95 ? 12.979 4.388 46.680 1.00 85.85 118 LEU A C 1
ATOM 677 O O . LEU A 1 95 ? 12.715 4.023 45.539 1.00 85.55 118 LEU A O 1
ATOM 682 N N . THR A 1 96 ? 12.263 5.313 47.348 1.00 83.38 119 THR A N 1
ATOM 683 C CA . THR A 1 96 ? 11.108 6.042 46.816 1.00 83.51 119 THR A CA 1
ATOM 684 C C . THR A 1 96 ? 11.555 6.975 45.679 1.00 87.84 119 THR A C 1
ATOM 685 O O . THR A 1 96 ? 10.928 6.999 44.621 1.00 86.59 119 THR A O 1
ATOM 689 N N . THR A 1 97 ? 12.638 7.731 45.903 1.00 86.16 120 THR A N 1
ATOM 690 C CA . THR A 1 97 ? 13.148 8.671 44.916 1.00 87.42 120 THR A CA 1
ATOM 691 C C . THR A 1 97 ? 13.706 7.908 43.691 1.00 89.85 120 THR A C 1
ATOM 692 O O . THR A 1 97 ? 13.440 8.321 42.565 1.00 90.16 120 THR A O 1
ATOM 696 N N . LYS A 1 98 ? 14.398 6.772 43.914 1.00 84.21 121 LYS A N 1
ATOM 697 C CA . LYS A 1 98 ? 14.972 5.955 42.852 1.00 82.67 121 LYS A CA 1
ATOM 698 C C . LYS A 1 98 ? 13.867 5.289 42.023 1.00 85.09 121 LYS A C 1
ATOM 699 O O . LYS A 1 98 ? 13.971 5.280 40.794 1.00 84.53 121 LYS A O 1
ATOM 705 N N . LEU A 1 99 ? 12.797 4.781 42.686 1.00 78.96 122 LEU A N 1
ATOM 706 C CA . LEU A 1 99 ? 11.665 4.163 41.997 1.00 76.42 122 LEU A CA 1
ATOM 707 C C . LEU A 1 99 ? 10.909 5.191 41.154 1.00 80.30 122 LEU A C 1
ATOM 708 O O . LEU A 1 99 ? 10.437 4.856 40.068 1.00 79.79 122 LEU A O 1
ATOM 713 N N . ALA A 1 100 ? 10.835 6.443 41.629 1.00 77.13 123 ALA A N 1
ATOM 714 C CA . ALA A 1 100 ? 10.186 7.539 40.908 1.00 77.80 123 ALA A CA 1
ATOM 715 C C . ALA A 1 100 ? 10.991 7.913 39.640 1.00 80.52 123 ALA A C 1
ATOM 716 O O . ALA A 1 100 ? 10.401 8.258 38.617 1.00 79.73 123 ALA A O 1
ATOM 718 N N . ASP A 1 101 ? 12.337 7.827 39.725 1.00 76.88 124 ASP A N 1
ATOM 719 C CA . ASP A 1 101 ? 13.269 8.101 38.637 1.00 76.99 124 ASP A CA 1
ATOM 720 C C . ASP A 1 101 ? 13.202 6.978 37.599 1.00 79.32 124 ASP A C 1
ATOM 721 O O . ASP A 1 101 ? 13.385 7.243 36.411 1.00 80.02 124 ASP A O 1
ATOM 726 N N . THR A 1 102 ? 12.949 5.729 38.053 1.00 72.26 125 THR A N 1
ATOM 727 C CA . THR A 1 102 ? 12.832 4.547 37.206 1.00 70.23 125 THR A CA 1
ATOM 728 C C . THR A 1 102 ? 11.559 4.636 36.376 1.00 72.14 125 THR A C 1
ATOM 729 O O . THR A 1 102 ? 11.603 4.402 35.175 1.00 71.49 125 THR A O 1
ATOM 733 N N . ASP A 1 103 ? 10.442 4.989 37.017 1.00 68.31 126 ASP A N 1
ATOM 734 C CA . ASP A 1 103 ? 9.137 5.131 36.380 1.00 67.90 126 ASP A CA 1
ATOM 735 C C . ASP A 1 103 ? 9.152 6.242 35.345 1.00 70.88 126 ASP A C 1
ATOM 736 O O . ASP A 1 103 ? 8.517 6.098 34.295 1.00 71.33 126 ASP A O 1
ATOM 741 N N . ALA A 1 104 ? 9.924 7.319 35.614 1.00 65.82 127 ALA A N 1
ATOM 742 C CA . ALA A 1 104 ? 10.068 8.461 34.715 1.00 66.00 127 ALA A CA 1
ATOM 743 C C . ALA A 1 104 ? 10.840 8.056 33.466 1.00 67.95 127 ALA A C 1
ATOM 744 O O . ALA A 1 104 ? 10.416 8.394 32.367 1.00 68.86 127 ALA A O 1
ATOM 746 N N . ALA A 1 105 ? 11.946 7.301 33.633 1.00 62.26 128 ALA A N 1
ATOM 747 C CA . ALA A 1 105 ? 12.778 6.800 32.551 1.00 60.90 128 ALA A CA 1
ATOM 748 C C . ALA A 1 105 ? 12.013 5.785 31.680 1.00 64.15 128 ALA A C 1
ATOM 749 O O . ALA A 1 105 ? 12.214 5.760 30.459 1.00 64.28 128 ALA A O 1
ATOM 751 N N . LEU A 1 106 ? 11.125 4.984 32.300 1.00 57.72 129 LEU A N 1
ATOM 752 C CA . LEU A 1 106 ? 10.298 4.019 31.586 1.00 55.95 129 LEU A CA 1
ATOM 753 C C . LEU A 1 106 ? 9.247 4.746 30.726 1.00 61.22 129 LEU A C 1
ATOM 754 O O . LEU A 1 106 ? 9.024 4.353 29.579 1.00 61.01 129 LEU A O 1
ATOM 759 N N . ALA A 1 107 ? 8.651 5.827 31.256 1.00 57.93 130 ALA A N 1
ATOM 760 C CA . ALA A 1 107 ? 7.675 6.633 30.532 1.00 58.36 130 ALA A CA 1
ATOM 761 C C . ALA A 1 107 ? 8.321 7.231 29.277 1.00 64.25 130 ALA A C 1
ATOM 762 O O . ALA A 1 107 ? 7.643 7.343 28.251 1.00 65.17 130 ALA A O 1
ATOM 764 N N . ASP A 1 108 ? 9.631 7.600 29.358 1.00 59.46 131 ASP A N 1
ATOM 765 C CA . ASP A 1 108 ? 10.393 8.182 28.249 1.00 59.21 131 ASP A CA 1
ATOM 766 C C . ASP A 1 108 ? 10.700 7.119 27.182 1.00 60.89 131 ASP A C 1
ATOM 767 O O . ASP A 1 108 ? 10.574 7.392 25.980 1.00 60.97 131 ASP A O 1
ATOM 772 N N . THR A 1 109 ? 11.050 5.890 27.635 1.00 54.50 132 THR A N 1
ATOM 773 C CA . THR A 1 109 ? 11.300 4.716 26.817 1.00 52.23 132 THR A CA 1
ATOM 774 C C . THR A 1 109 ? 10.053 4.399 25.995 1.00 55.85 132 THR A C 1
ATOM 775 O O . THR A 1 109 ? 10.165 4.228 24.784 1.00 55.32 132 THR A O 1
ATOM 779 N N . ASP A 1 110 ? 8.867 4.380 26.639 1.00 52.32 133 ASP A N 1
ATOM 780 C CA . ASP A 1 110 ? 7.583 4.118 25.987 1.00 51.24 133 ASP A CA 1
ATOM 781 C C . ASP A 1 110 ? 7.246 5.135 24.908 1.00 54.21 133 ASP A C 1
ATOM 782 O O . ASP A 1 110 ? 6.857 4.725 23.813 1.00 54.85 133 ASP A O 1
ATOM 787 N N . ALA A 1 111 ? 7.490 6.438 25.184 1.00 47.80 134 ALA A N 1
ATOM 788 C CA . ALA A 1 111 ? 7.270 7.544 24.262 1.00 46.68 134 ALA A CA 1
ATOM 789 C C . ALA A 1 111 ? 8.196 7.383 23.049 1.00 50.15 134 ALA A C 1
ATOM 790 O O . ALA A 1 111 ? 7.728 7.508 21.914 1.00 49.53 134 ALA A O 1
ATOM 792 N N . ALA A 1 112 ? 9.488 7.031 23.289 1.00 45.26 135 ALA A N 1
ATOM 793 C CA . ALA A 1 112 ? 10.475 6.787 22.229 1.00 43.47 135 ALA A CA 1
ATOM 794 C C . ALA A 1 112 ? 10.103 5.520 21.409 1.00 46.10 135 ALA A C 1
ATOM 795 O O . ALA A 1 112 ? 10.150 5.541 20.171 1.00 44.90 135 ALA A O 1
ATOM 797 N N . LEU A 1 113 ? 9.638 4.460 22.091 1.00 42.67 136 LEU A N 1
ATOM 798 C CA . LEU A 1 113 ? 9.226 3.252 21.404 1.00 41.77 136 LEU A CA 1
ATOM 799 C C . LEU A 1 113 ? 8.012 3.527 20.514 1.00 49.28 136 LEU A C 1
ATOM 800 O O . LEU A 1 113 ? 8.012 3.122 19.334 1.00 50.14 136 LEU A O 1
ATOM 805 N N . ASP A 1 114 ? 7.029 4.287 21.044 1.00 46.89 137 ASP A N 1
ATOM 806 C CA . ASP A 1 114 ? 5.828 4.717 20.302 1.00 47.93 137 ASP A CA 1
ATOM 807 C C . ASP A 1 114 ? 6.241 5.575 19.059 1.00 47.12 137 ASP A C 1
ATOM 808 O O . ASP A 1 114 ? 5.774 5.301 17.964 1.00 46.40 137 ASP A O 1
ATOM 813 N N . ALA A 1 115 ? 7.216 6.496 19.196 1.00 40.42 138 ALA A N 1
ATOM 814 C CA . ALA A 1 115 ? 7.680 7.283 18.041 1.00 37.67 138 ALA A CA 1
ATOM 815 C C . ALA A 1 115 ? 8.379 6.342 17.020 1.00 43.15 138 ALA A C 1
ATOM 816 O O . ALA A 1 115 ? 8.110 6.445 15.832 1.00 44.97 138 ALA A O 1
ATOM 818 N N . THR A 1 116 ? 9.186 5.366 17.483 1.00 39.80 139 THR A N 1
ATOM 819 C CA . THR A 1 116 ? 9.837 4.398 16.573 1.00 38.73 139 THR A CA 1
ATOM 820 C C . THR A 1 116 ? 8.821 3.514 15.807 1.00 39.72 139 THR A C 1
ATOM 821 O O . THR A 1 116 ? 8.916 3.408 14.581 1.00 38.01 139 THR A O 1
ATOM 825 N N . THR A 1 117 ? 7.808 2.978 16.514 1.00 36.20 140 THR A N 1
ATOM 826 C CA . THR A 1 117 ? 6.723 2.166 15.908 1.00 35.92 140 THR A CA 1
ATOM 827 C C . THR A 1 117 ? 5.957 2.937 14.857 1.00 40.57 140 THR A C 1
ATOM 828 O O . THR A 1 117 ? 5.752 2.432 13.755 1.00 42.27 140 THR A O 1
ATOM 832 N N . ASN A 1 118 ? 5.600 4.178 15.160 1.00 37.32 141 ASN A N 1
ATOM 833 C CA . ASN A 1 118 ? 4.911 5.056 14.216 1.00 37.29 141 ASN A CA 1
ATOM 834 C C . ASN A 1 118 ? 5.738 5.380 12.982 1.00 37.58 141 ASN A C 1
ATOM 835 O O . ASN A 1 118 ? 5.193 5.333 11.880 1.00 38.50 141 ASN A O 1
ATOM 840 N N . ALA A 1 119 ? 7.051 5.627 13.140 1.00 34.17 142 ALA A N 1
ATOM 841 C CA . ALA A 1 119 ? 7.952 5.898 11.997 1.00 33.37 142 ALA A CA 1
ATOM 842 C C . ALA A 1 119 ? 8.121 4.646 11.112 1.00 36.30 142 ALA A C 1
ATOM 843 O O . ALA A 1 119 ? 8.198 4.770 9.871 1.00 37.75 142 ALA A O 1
ATOM 845 N N . LEU A 1 120 ? 8.100 3.435 11.741 1.00 31.91 143 LEU A N 1
ATOM 846 C CA . LEU A 1 120 ? 8.184 2.139 11.012 1.00 31.31 143 LEU A CA 1
ATOM 847 C C . LEU A 1 120 ? 6.902 1.898 10.139 1.00 38.73 143 LEU A C 1
ATOM 848 O O . LEU A 1 120 ? 6.987 1.522 8.963 1.00 39.75 143 LEU A O 1
ATOM 853 N N . ASN A 1 121 ? 5.740 2.184 10.710 1.00 34.38 144 ASN A N 1
ATOM 854 C CA . ASN A 1 121 ? 4.460 2.061 10.030 1.00 35.31 144 ASN A CA 1
ATOM 855 C C . ASN A 1 121 ? 4.337 3.005 8.865 1.00 40.45 144 ASN A C 1
ATOM 856 O O . ASN A 1 121 ? 3.848 2.587 7.821 1.00 42.61 144 ASN A O 1
ATOM 861 N N . LYS A 1 122 ? 4.787 4.259 9.026 1.00 35.30 145 LYS A N 1
ATOM 862 C CA . LYS A 1 122 ? 4.754 5.242 7.945 1.00 34.12 145 LYS A CA 1
ATOM 863 C C . LYS A 1 122 ? 5.678 4.818 6.824 1.00 38.11 145 LYS A C 1
ATOM 864 O O . LYS A 1 122 ? 5.269 4.820 5.656 1.00 40.55 145 LYS A O 1
ATOM 870 N N . LEU A 1 123 ? 6.879 4.358 7.179 1.00 33.31 146 LEU A N 1
ATOM 871 C CA . LEU A 1 123 ? 7.839 3.870 6.196 1.00 33.88 146 LEU A CA 1
ATOM 872 C C . LEU A 1 123 ? 7.270 2.683 5.423 1.00 37.78 146 LEU A C 1
ATOM 873 O O . LEU A 1 123 ? 7.349 2.673 4.185 1.00 37.16 146 LEU A O 1
ATOM 878 N N . GLY A 1 124 ? 6.651 1.729 6.138 1.00 34.03 147 GLY A N 1
ATOM 879 C CA . GLY A 1 124 ? 6.015 0.579 5.495 1.00 33.25 147 GLY A CA 1
ATOM 880 C C . GLY A 1 124 ? 4.916 1.022 4.530 1.00 37.97 147 GLY A C 1
ATOM 881 O O . GLY A 1 124 ? 4.824 0.519 3.401 1.00 38.52 147 GLY A O 1
ATOM 882 N N . GLU A 1 125 ? 4.104 2.022 4.939 1.00 33.54 148 GLU A N 1
ATOM 883 C CA . GLU A 1 125 ? 3.067 2.591 4.056 1.00 35.17 148 GLU A CA 1
ATOM 884 C C . GLU A 1 125 ? 3.657 3.286 2.795 1.00 39.59 148 GLU A C 1
ATOM 885 O O . GLU A 1 125 ? 3.140 3.098 1.702 1.00 40.59 148 GLU A O 1
ATOM 891 N N . ASN A 1 126 ? 4.766 4.025 2.947 1.00 35.68 149 ASN A N 1
ATOM 892 C CA . ASN A 1 126 ? 5.447 4.705 1.845 1.00 35.68 149 ASN A CA 1
ATOM 893 C C . ASN A 1 126 ? 6.108 3.753 0.859 1.00 41.77 149 ASN A C 1
ATOM 894 O O . ASN A 1 126 ? 6.037 3.993 -0.345 1.00 42.58 149 ASN A O 1
ATOM 899 N N . ILE A 1 127 ? 6.752 2.670 1.362 1.00 38.93 150 ILE A N 1
ATOM 900 C CA . ILE A 1 127 ? 7.357 1.633 0.517 1.00 38.29 150 ILE A CA 1
ATOM 901 C C . ILE A 1 127 ? 6.275 0.923 -0.241 1.00 39.32 150 ILE A C 1
ATOM 902 O O . ILE A 1 127 ? 6.466 0.648 -1.403 1.00 40.05 150 ILE A O 1
ATOM 907 N N . THR A 1 128 ? 5.146 0.585 0.399 1.00 36.60 151 THR A N 1
ATOM 908 C CA . THR A 1 128 ? 4.071 -0.085 -0.334 1.00 36.43 151 THR A CA 1
ATOM 909 C C . THR A 1 128 ? 3.602 0.739 -1.539 1.00 36.17 151 THR A C 1
ATOM 910 O O . THR A 1 128 ? 3.494 0.204 -2.627 1.00 34.45 151 THR A O 1
ATOM 914 N N . THR A 1 129 ? 3.382 2.032 -1.358 1.00 33.47 152 THR A N 1
ATOM 915 C CA . THR A 1 129 ? 2.943 2.913 -2.454 1.00 33.61 152 THR A CA 1
ATOM 916 C C . THR A 1 129 ? 3.993 2.962 -3.587 1.00 37.09 152 THR A C 1
ATOM 917 O O . THR A 1 129 ? 3.640 2.804 -4.765 1.00 35.97 152 THR A O 1
ATOM 921 N N . PHE A 1 130 ? 5.282 3.169 -3.216 1.00 33.48 153 PHE A N 1
ATOM 922 C CA . PHE A 1 130 ? 6.365 3.209 -4.179 1.00 34.18 153 PHE A CA 1
ATOM 923 C C . PHE A 1 130 ? 6.461 1.902 -4.960 1.00 38.68 153 PHE A C 1
ATOM 924 O O . PHE A 1 130 ? 6.601 1.927 -6.181 1.00 40.58 153 PHE A O 1
ATOM 932 N N . ALA A 1 131 ? 6.392 0.764 -4.253 1.00 33.16 154 ALA A N 1
ATOM 933 C CA . ALA A 1 131 ? 6.435 -0.562 -4.856 1.00 33.78 154 ALA A CA 1
ATOM 934 C C . ALA A 1 131 ? 5.254 -0.737 -5.843 1.00 38.59 154 ALA A C 1
ATOM 935 O O . ALA A 1 131 ? 5.467 -1.172 -6.976 1.00 39.96 154 ALA A O 1
ATOM 937 N N . GLU A 1 132 ? 4.034 -0.316 -5.450 1.00 33.87 155 GLU A N 1
ATOM 938 C CA . GLU A 1 132 ? 2.853 -0.399 -6.324 1.00 33.73 155 GLU A CA 1
ATOM 939 C C . GLU A 1 132 ? 3.020 0.491 -7.580 1.00 38.38 155 GLU A C 1
ATOM 940 O O . GLU A 1 132 ? 2.781 0.017 -8.690 1.00 36.89 155 GLU A O 1
ATOM 946 N N . GLU A 1 133 ? 3.513 1.738 -7.415 1.00 36.37 156 GLU A N 1
ATOM 947 C CA . GLU A 1 133 ? 3.722 2.637 -8.549 1.00 36.88 156 GLU A CA 1
ATOM 948 C C . GLU A 1 133 ? 4.831 2.151 -9.442 1.00 42.76 156 GLU A C 1
ATOM 949 O O . GLU A 1 133 ? 4.687 2.274 -10.645 1.00 44.75 156 GLU A O 1
ATOM 955 N N . THR A 1 134 ? 5.896 1.526 -8.890 1.00 38.64 157 THR A N 1
ATOM 956 C CA . THR A 1 134 ? 6.981 0.909 -9.690 1.00 38.51 157 THR A CA 1
ATOM 957 C C . THR A 1 134 ? 6.462 -0.285 -10.525 1.00 43.16 157 THR A C 1
ATOM 958 O O . THR A 1 134 ? 6.833 -0.375 -11.698 1.00 45.42 157 THR A O 1
ATOM 962 N N . LYS A 1 135 ? 5.644 -1.199 -9.942 1.00 36.42 158 LYS A N 1
ATOM 963 C CA . LYS A 1 135 ? 5.114 -2.311 -10.741 1.00 39.01 158 LYS A CA 1
ATOM 964 C C . LYS A 1 135 ? 4.285 -1.752 -11.904 1.00 44.98 158 LYS A C 1
ATOM 965 O O . LYS A 1 135 ? 4.465 -2.168 -13.037 1.00 45.74 158 LYS A O 1
ATOM 971 N N . THR A 1 136 ? 3.385 -0.803 -11.629 1.00 42.23 159 THR A N 1
ATOM 972 C CA . THR A 1 136 ? 2.567 -0.187 -12.668 1.00 44.07 159 THR A CA 1
ATOM 973 C C . THR A 1 136 ? 3.438 0.332 -13.849 1.00 51.37 159 THR A C 1
ATOM 974 O O . THR A 1 136 ? 3.105 0.064 -15.009 1.00 53.33 159 THR A O 1
ATOM 978 N N . ASN A 1 137 ? 4.551 1.052 -13.537 1.00 45.01 160 ASN A N 1
ATOM 979 C CA . ASN A 1 137 ? 5.450 1.614 -14.531 1.00 44.31 160 ASN A CA 1
ATOM 980 C C . ASN A 1 137 ? 6.191 0.568 -15.326 1.00 49.02 160 ASN A C 1
ATOM 981 O O . ASN A 1 137 ? 6.347 0.754 -16.523 1.00 49.67 160 ASN A O 1
ATOM 986 N N . ILE A 1 138 ? 6.705 -0.489 -14.678 1.00 46.42 161 ILE A N 1
ATOM 987 C CA . ILE A 1 138 ? 7.429 -1.560 -15.360 1.00 46.77 161 ILE A CA 1
ATOM 988 C C . ILE A 1 138 ? 6.478 -2.312 -16.293 1.00 56.80 161 ILE A C 1
ATOM 989 O O . ILE A 1 138 ? 6.833 -2.601 -17.433 1.00 56.39 161 ILE A O 1
ATOM 994 N N . VAL A 1 139 ? 5.239 -2.532 -15.826 1.00 57.98 162 VAL A N 1
ATOM 995 C CA . VAL A 1 139 ? 4.160 -3.210 -16.556 1.00 59.38 162 VAL A CA 1
ATOM 996 C C . VAL A 1 139 ? 3.777 -2.400 -17.810 1.00 63.71 162 VAL A C 1
ATOM 997 O O . VAL A 1 139 ? 3.703 -2.993 -18.887 1.00 64.10 162 VAL A O 1
ATOM 1001 N N . LYS A 1 140 ? 3.640 -1.057 -17.683 1.00 58.90 163 LYS A N 1
ATOM 1002 C CA . LYS A 1 140 ? 3.363 -0.161 -18.817 1.00 58.03 163 LYS A CA 1
ATOM 1003 C C . LYS A 1 140 ? 4.489 -0.247 -19.861 1.00 65.51 163 LYS A C 1
ATOM 1004 O O . LYS A 1 140 ? 4.183 -0.479 -21.028 1.00 69.04 163 LYS A O 1
ATOM 1010 N N . ILE A 1 141 ? 5.781 -0.128 -19.439 1.00 58.50 164 ILE A N 1
ATOM 1011 C CA . ILE A 1 141 ? 6.943 -0.248 -20.329 1.00 57.17 164 ILE A CA 1
ATOM 1012 C C . ILE A 1 141 ? 6.926 -1.620 -21.052 1.00 66.51 164 ILE A C 1
ATOM 1013 O O . ILE A 1 141 ? 7.140 -1.664 -22.260 1.00 66.89 164 ILE A O 1
ATOM 1018 N N . ASP A 1 142 ? 6.666 -2.716 -20.309 1.00 66.39 165 ASP A N 1
ATOM 1019 C CA . ASP A 1 142 ? 6.630 -4.085 -20.842 1.00 69.03 165 ASP A CA 1
ATOM 1020 C C . ASP A 1 142 ? 5.613 -4.264 -21.948 1.00 78.01 165 ASP A C 1
ATOM 1021 O O . ASP A 1 142 ? 5.881 -5.006 -22.887 1.00 79.12 165 ASP A O 1
ATOM 1026 N N . GLU A 1 143 ? 4.474 -3.552 -21.840 1.00 76.22 166 GLU A N 1
ATOM 1027 C CA . GLU A 1 143 ? 3.377 -3.501 -22.797 1.00 77.34 166 GLU A CA 1
ATOM 1028 C C . GLU A 1 143 ? 3.789 -2.689 -24.031 1.00 82.26 166 GLU A C 1
ATOM 1029 O O . GLU A 1 143 ? 3.522 -3.130 -25.146 1.00 83.41 166 GLU A O 1
ATOM 1035 N N . LYS A 1 144 ? 4.467 -1.530 -23.841 1.00 78.70 167 LYS A N 1
ATOM 1036 C CA . LYS A 1 144 ? 5.004 -0.677 -24.923 1.00 77.66 167 LYS A CA 1
ATOM 1037 C C . LYS A 1 144 ? 6.071 -1.462 -25.726 1.00 84.38 167 LYS A C 1
ATOM 1038 O O . LYS A 1 144 ? 6.194 -1.250 -26.930 1.00 85.10 167 LYS A O 1
ATOM 1044 N N . LEU A 1 145 ? 6.821 -2.373 -25.071 1.00 82.16 168 LEU A N 1
ATOM 1045 C CA . LEU A 1 145 ? 7.822 -3.203 -25.740 1.00 83.19 168 LEU A CA 1
ATOM 1046 C C . LEU A 1 145 ? 7.161 -4.384 -26.476 1.00 93.08 168 LEU A C 1
ATOM 1047 O O . LEU A 1 145 ? 7.525 -4.644 -27.619 1.00 92.28 168 LEU A O 1
ATOM 1052 N N . GLU A 1 146 ? 6.196 -5.088 -25.818 1.00 95.04 169 GLU A N 1
ATOM 1053 C CA . GLU A 1 146 ? 5.433 -6.232 -26.348 1.00 99.02 169 GLU A CA 1
ATOM 1054 C C . GLU A 1 146 ? 4.593 -5.861 -27.575 1.00 109.03 169 GLU A C 1
ATOM 1055 O O . GLU A 1 146 ? 4.390 -6.709 -28.449 1.00 110.41 169 GLU A O 1
ATOM 1061 N N . ALA A 1 147 ? 4.077 -4.617 -27.617 1.00 108.45 170 ALA A N 1
ATOM 1062 C CA . ALA A 1 147 ? 3.275 -4.109 -28.731 1.00 109.94 170 ALA A CA 1
ATOM 1063 C C . ALA A 1 147 ? 4.196 -3.750 -29.892 1.00 116.63 170 ALA A C 1
ATOM 1064 O O . ALA A 1 147 ? 3.895 -4.101 -31.035 1.00 117.69 170 ALA A O 1
ATOM 1066 N N . ALA A 1 148 ? 5.337 -3.086 -29.597 1.00 113.88 171 ALA A N 1
ATOM 1067 C CA . ALA A 1 148 ? 6.329 -2.694 -30.603 1.00 113.93 171 ALA A CA 1
ATOM 1068 C C . ALA A 1 148 ? 7.051 -3.915 -31.221 1.00 121.49 171 ALA A C 1
ATOM 1069 O O . ALA A 1 148 ? 7.747 -3.762 -32.229 1.00 121.43 171 ALA A O 1
ATOM 1071 N N . SER A 1 149 ? 6.854 -5.123 -30.633 1.00 120.66 172 SER A N 1
ATOM 1072 C CA . SER A 1 149 ? 7.403 -6.396 -31.109 1.00 123.29 172 SER A CA 1
ATOM 1073 C C . SER A 1 149 ? 6.432 -7.034 -32.111 1.00 130.56 172 SER A C 1
ATOM 1074 O O . SER A 1 149 ? 6.865 -7.475 -33.178 1.00 131.30 172 SER A O 1
ATOM 1077 N N . LYS A 1 150 ? 5.121 -7.073 -31.766 1.00 128.56 173 LYS A N 1
ATOM 1078 C CA . LYS A 1 150 ? 4.051 -7.609 -32.615 1.00 130.18 173 LYS A CA 1
ATOM 1079 C C . LYS A 1 150 ? 3.785 -6.616 -33.770 1.00 133.23 173 LYS A C 1
ATOM 1080 O O . LYS A 1 150 ? 2.965 -5.694 -33.645 1.00 131.53 173 LYS A O 1
ATOM 1086 N N . HIS A 1 151 ? 4.536 -6.787 -34.876 1.00 130.22 174 HIS A N 1
ATOM 1087 C CA . HIS A 1 151 ? 4.446 -5.957 -36.077 1.00 157.49 174 HIS A CA 1
ATOM 1088 C C . HIS A 1 151 ? 3.961 -6.775 -37.279 1.00 176.08 174 HIS A C 1
ATOM 1089 O O . HIS A 1 151 ? 4.421 -7.894 -37.503 1.00 134.92 174 HIS A O 1
ATOM 1096 N N . ASP B 1 5 ? 18.542 4.493 129.439 1.00 132.35 28 ASP B N 1
ATOM 1097 C CA . ASP B 1 5 ? 18.474 3.069 129.105 1.00 133.06 28 ASP B CA 1
ATOM 1098 C C . ASP B 1 5 ? 18.806 2.809 127.631 1.00 135.83 28 ASP B C 1
ATOM 1099 O O . ASP B 1 5 ? 18.513 3.647 126.771 1.00 134.05 28 ASP B O 1
ATOM 1104 N N . ASP B 1 6 ? 19.406 1.633 127.350 1.00 133.26 29 ASP B N 1
ATOM 1105 C CA . ASP B 1 6 ? 19.780 1.195 125.998 1.00 132.91 29 ASP B CA 1
ATOM 1106 C C . ASP B 1 6 ? 18.568 0.767 125.149 1.00 132.66 29 ASP B C 1
ATOM 1107 O O . ASP B 1 6 ? 18.664 0.739 123.919 1.00 130.97 29 ASP B O 1
ATOM 1112 N N . VAL B 1 7 ? 17.436 0.439 125.814 1.00 127.61 30 VAL B N 1
ATOM 1113 C CA . VAL B 1 7 ? 16.162 0.062 125.183 1.00 126.24 30 VAL B CA 1
ATOM 1114 C C . VAL B 1 7 ? 15.399 1.311 124.720 1.00 124.41 30 VAL B C 1
ATOM 1115 O O . VAL B 1 7 ? 14.639 1.236 123.751 1.00 124.23 30 VAL B O 1
ATOM 1119 N N . LYS B 1 8 ? 15.603 2.450 125.422 1.00 115.92 31 LYS B N 1
ATOM 1120 C CA . LYS B 1 8 ? 15.020 3.756 125.103 1.00 112.73 31 LYS B CA 1
ATOM 1121 C C . LYS B 1 8 ? 15.644 4.237 123.785 1.00 112.30 31 LYS B C 1
ATOM 1122 O O . LYS B 1 8 ? 14.924 4.640 122.868 1.00 110.24 31 LYS B O 1
ATOM 1128 N N . LYS B 1 9 ? 16.986 4.152 123.696 1.00 107.49 32 LYS B N 1
ATOM 1129 C CA . LYS B 1 9 ? 17.765 4.546 122.530 1.00 105.75 32 LYS B CA 1
ATOM 1130 C C . LYS B 1 9 ? 17.440 3.667 121.326 1.00 107.43 32 LYS B C 1
ATOM 1131 O O . LYS B 1 9 ? 17.234 4.215 120.246 1.00 107.85 32 LYS B O 1
ATOM 1137 N N . ALA B 1 10 ? 17.352 2.323 121.512 1.00 101.53 33 ALA B N 1
ATOM 1138 C CA . ALA B 1 10 ? 17.034 1.354 120.451 1.00 100.26 33 ALA B CA 1
ATOM 1139 C C . ALA B 1 10 ? 15.665 1.597 119.799 1.00 99.60 33 ALA B C 1
ATOM 1140 O O . ALA B 1 10 ? 15.546 1.465 118.585 1.00 98.55 33 ALA B O 1
ATOM 1142 N N . ALA B 1 11 ? 14.652 1.985 120.598 1.00 93.31 34 ALA B N 1
ATOM 1143 C CA . ALA B 1 11 ? 13.302 2.312 120.133 1.00 91.29 34 ALA B CA 1
ATOM 1144 C C . ALA B 1 11 ? 13.339 3.587 119.291 1.00 90.38 34 ALA B C 1
ATOM 1145 O O . ALA B 1 11 ? 12.675 3.647 118.248 1.00 90.47 34 ALA B O 1
ATOM 1147 N N . THR B 1 12 ? 14.156 4.576 119.720 1.00 82.77 35 THR B N 1
ATOM 1148 C CA . THR B 1 12 ? 14.357 5.868 119.053 1.00 80.93 35 THR B CA 1
ATOM 1149 C C . THR B 1 12 ? 15.031 5.682 117.692 1.00 82.21 35 THR B C 1
ATOM 1150 O O . THR B 1 12 ? 14.582 6.283 116.714 1.00 81.85 35 THR B O 1
ATOM 1154 N N . VAL B 1 13 ? 16.088 4.846 117.626 1.00 77.44 36 VAL B N 1
ATOM 1155 C CA . VAL B 1 13 ? 16.800 4.555 116.377 1.00 77.05 36 VAL B CA 1
ATOM 1156 C C . VAL B 1 13 ? 15.840 3.866 115.400 1.00 80.08 36 VAL B C 1
ATOM 1157 O O . VAL B 1 13 ? 15.775 4.270 114.244 1.00 79.61 36 VAL B O 1
ATOM 1161 N N . ALA B 1 14 ? 15.073 2.871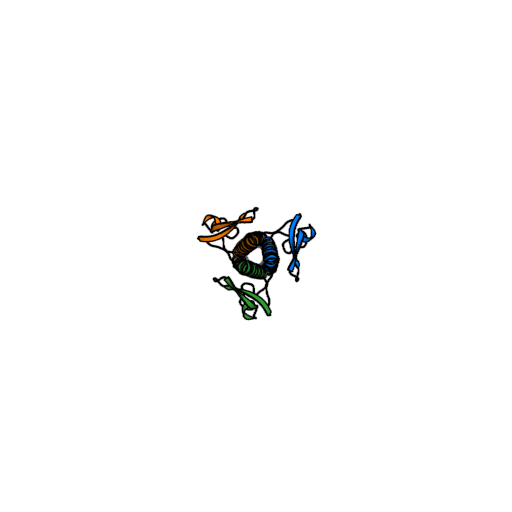 115.889 1.00 75.81 37 ALA B N 1
ATOM 1162 C CA . ALA B 1 14 ? 14.100 2.091 115.127 1.00 75.46 37 ALA B CA 1
ATOM 1163 C C . ALA B 1 14 ? 13.023 2.959 114.493 1.00 78.24 37 ALA B C 1
ATOM 1164 O O . ALA B 1 14 ? 12.728 2.768 113.316 1.00 77.40 37 ALA B O 1
ATOM 1166 N N . ILE B 1 15 ? 12.476 3.937 115.243 1.00 75.54 38 ILE B N 1
ATOM 1167 C CA . ILE B 1 15 ? 11.469 4.890 114.752 1.00 76.16 38 ILE B CA 1
ATOM 1168 C C . ILE B 1 15 ? 12.065 5.719 113.610 1.00 78.54 38 ILE B C 1
ATOM 1169 O O . ILE B 1 15 ? 11.461 5.815 112.545 1.00 79.13 38 ILE B O 1
ATOM 1174 N N . ALA B 1 16 ? 13.259 6.300 113.847 1.00 73.69 39 ALA B N 1
ATOM 1175 C CA . ALA B 1 16 ? 14.010 7.127 112.906 1.00 72.14 39 ALA B CA 1
ATOM 1176 C C . ALA B 1 16 ? 14.366 6.339 111.639 1.00 72.36 39 ALA B C 1
ATOM 1177 O O . ALA B 1 16 ? 14.177 6.845 110.533 1.00 71.84 39 ALA B O 1
ATOM 1179 N N . ALA B 1 17 ? 14.813 5.080 111.805 1.00 67.11 40 ALA B N 1
ATOM 1180 C CA . ALA B 1 17 ? 15.171 4.193 110.700 1.00 66.20 40 ALA B CA 1
ATOM 1181 C C . ALA B 1 17 ? 13.953 3.841 109.846 1.00 69.82 40 ALA B C 1
ATOM 1182 O O . ALA B 1 17 ? 14.050 3.906 108.621 1.00 69.17 40 ALA B O 1
ATOM 1184 N N . ALA B 1 18 ? 12.804 3.502 110.493 1.00 66.26 41 ALA B N 1
ATOM 1185 C CA . ALA B 1 18 ? 11.550 3.156 109.821 1.00 65.57 41 ALA B CA 1
ATOM 1186 C C . ALA B 1 18 ? 11.004 4.373 109.085 1.00 69.68 41 ALA B C 1
ATOM 1187 O O . ALA B 1 18 ? 10.531 4.258 107.944 1.00 66.75 41 ALA B O 1
ATOM 1189 N N . TYR B 1 19 ? 11.144 5.551 109.714 1.00 69.84 42 TYR B N 1
ATOM 1190 C CA . TYR B 1 19 ? 10.736 6.830 109.136 1.00 71.72 42 TYR B CA 1
ATOM 1191 C C . TYR B 1 19 ? 11.516 7.084 107.833 1.00 76.52 42 TYR B C 1
ATOM 1192 O O . TYR B 1 19 ? 10.898 7.364 106.797 1.00 77.08 42 TYR B O 1
ATOM 1201 N N . ASN B 1 20 ? 12.866 6.972 107.890 1.00 72.58 43 ASN B N 1
ATOM 1202 C CA . ASN B 1 20 ? 13.743 7.175 106.736 1.00 71.99 43 ASN B CA 1
ATOM 1203 C C . ASN B 1 20 ? 13.475 6.188 105.596 1.00 73.70 43 ASN B C 1
ATOM 1204 O O . ASN B 1 20 ? 13.446 6.607 104.430 1.00 73.84 43 ASN B O 1
ATOM 1209 N N . ASN B 1 21 ? 13.253 4.890 105.924 1.00 66.41 44 ASN B N 1
ATOM 1210 C CA . ASN B 1 21 ? 12.946 3.909 104.892 1.00 64.91 44 ASN B CA 1
ATOM 1211 C C . ASN B 1 21 ? 11.631 4.265 104.176 1.00 68.93 44 ASN B C 1
ATOM 1212 O O . ASN B 1 21 ? 11.560 4.194 102.942 1.00 67.56 44 ASN B O 1
ATOM 1217 N N . GLY B 1 22 ? 10.652 4.735 104.956 1.00 65.61 45 GLY B N 1
ATOM 1218 C CA . GLY B 1 22 ? 9.357 5.184 104.454 1.00 66.02 45 GLY B CA 1
ATOM 1219 C C . GLY B 1 22 ? 9.482 6.323 103.461 1.00 69.29 45 GLY B C 1
ATOM 1220 O O . GLY B 1 22 ? 8.719 6.384 102.505 1.00 68.10 45 GLY B O 1
ATOM 1221 N N . GLN B 1 23 ? 10.481 7.207 103.655 1.00 66.90 46 GLN B N 1
ATOM 1222 C CA . GLN B 1 23 ? 10.740 8.354 102.780 1.00 67.10 46 GLN B CA 1
ATOM 1223 C C . GLN B 1 23 ? 11.429 7.888 101.525 1.00 71.29 46 GLN B C 1
ATOM 1224 O O . GLN B 1 23 ? 11.333 8.547 100.492 1.00 72.06 46 GLN B O 1
ATOM 1230 N N . GLU B 1 24 ? 12.166 6.780 101.608 1.00 66.98 47 GLU B N 1
ATOM 1231 C CA . GLU B 1 24 ? 12.826 6.260 100.425 1.00 66.11 47 GLU B CA 1
ATOM 1232 C C . GLU B 1 24 ? 11.791 5.624 99.488 1.00 68.18 47 GLU B C 1
ATOM 1233 O O . GLU B 1 24 ? 11.897 5.779 98.285 1.00 67.90 47 GLU B O 1
ATOM 1239 N N . ILE B 1 25 ? 10.733 5.024 100.055 1.00 64.90 48 ILE B N 1
ATOM 1240 C CA . ILE B 1 25 ? 9.619 4.387 99.349 1.00 64.14 48 ILE B CA 1
ATOM 1241 C C . ILE B 1 25 ? 8.611 5.444 98.867 1.00 70.28 48 ILE B C 1
ATOM 1242 O O . ILE B 1 25 ? 8.169 5.374 97.716 1.00 70.48 48 ILE B O 1
ATOM 1247 N N . ASN B 1 26 ? 8.229 6.402 99.749 1.00 67.90 49 ASN B N 1
ATOM 1248 C CA . ASN B 1 26 ? 7.179 7.392 99.479 1.00 69.07 49 ASN B CA 1
ATOM 1249 C C . ASN B 1 26 ? 7.653 8.828 99.161 1.00 75.16 49 ASN B C 1
ATOM 1250 O O . ASN B 1 26 ? 6.825 9.651 98.783 1.00 77.67 49 ASN B O 1
ATOM 1255 N N . GLY B 1 27 ? 8.947 9.110 99.269 1.00 71.18 50 GLY B N 1
ATOM 1256 C CA . GLY B 1 27 ? 9.496 10.418 98.917 1.00 71.90 50 GLY B CA 1
ATOM 1257 C C . GLY B 1 27 ? 9.504 11.466 100.012 1.00 80.41 50 GLY B C 1
ATOM 1258 O O . GLY B 1 27 ? 9.031 11.226 101.129 1.00 81.41 50 GLY B O 1
ATOM 1259 N N . PHE B 1 28 ? 10.077 12.638 99.688 1.00 79.05 51 PHE B N 1
ATOM 1260 C CA . PHE B 1 28 ? 10.203 13.808 100.564 1.00 81.17 51 PHE B CA 1
ATOM 1261 C C . PHE B 1 28 ? 10.279 15.112 99.742 1.00 88.87 51 PHE B C 1
ATOM 1262 O O . PHE B 1 28 ? 10.496 15.073 98.530 1.00 88.13 51 PHE B O 1
ATOM 1270 N N . LYS B 1 29 ? 10.083 16.258 100.402 1.00 88.89 52 LYS B N 1
ATOM 1271 C CA . LYS B 1 29 ? 10.127 17.590 99.783 1.00 91.80 52 LYS B CA 1
ATOM 1272 C C . LYS B 1 29 ? 10.895 18.561 100.690 1.00 98.62 52 LYS B C 1
ATOM 1273 O O . LYS B 1 29 ? 11.159 18.232 101.855 1.00 97.22 52 LYS B O 1
ATOM 1279 N N . ALA B 1 30 ? 11.278 19.740 100.164 1.00 98.86 53 ALA B N 1
ATOM 1280 C CA . ALA B 1 30 ? 11.993 20.748 100.959 1.00 101.63 53 ALA B CA 1
ATOM 1281 C C . ALA B 1 30 ? 11.093 21.241 102.110 1.00 107.37 53 ALA B C 1
ATOM 1282 O O . ALA B 1 30 ? 9.917 21.545 101.895 1.00 109.08 53 ALA B O 1
ATOM 1284 N N . GLY B 1 31 ? 11.633 21.230 103.320 1.00 103.69 54 GLY B N 1
ATOM 1285 C CA . GLY B 1 31 ? 10.913 21.605 104.530 1.00 105.47 54 GLY B CA 1
ATOM 1286 C C . GLY B 1 31 ? 10.581 20.423 105.418 1.00 107.69 54 GLY B C 1
ATOM 1287 O O . GLY B 1 31 ? 10.660 20.530 106.646 1.00 106.69 54 GLY B O 1
ATOM 1288 N N . GLU B 1 32 ? 10.212 19.279 104.792 1.00 104.13 55 GLU B N 1
ATOM 1289 C CA . GLU B 1 32 ? 9.859 18.013 105.452 1.00 101.91 55 GLU B CA 1
ATOM 1290 C C . GLU B 1 32 ? 10.957 17.557 106.413 1.00 106.03 55 GLU B C 1
ATOM 1291 O O . GLU B 1 32 ? 12.138 17.704 106.094 1.00 105.96 55 GLU B O 1
ATOM 1297 N N . THR B 1 33 ? 10.577 17.008 107.578 1.00 102.68 56 THR B N 1
ATOM 1298 C CA . THR B 1 33 ? 11.549 16.508 108.557 1.00 101.81 56 THR B CA 1
ATOM 1299 C C . THR B 1 33 ? 12.281 15.248 108.043 1.00 105.24 56 THR B C 1
ATOM 1300 O O . THR B 1 33 ? 11.643 14.319 107.557 1.00 103.25 56 THR B O 1
ATOM 1304 N N . ILE B 1 34 ? 13.620 15.250 108.118 1.00 103.51 57 ILE B N 1
ATOM 1305 C CA . ILE B 1 34 ? 14.478 14.126 107.727 1.00 102.14 57 ILE B CA 1
ATOM 1306 C C . ILE B 1 34 ? 15.381 13.767 108.902 1.00 107.23 57 ILE B C 1
ATOM 1307 O O . ILE B 1 34 ? 15.780 14.653 109.661 1.00 108.03 57 ILE B O 1
ATOM 1312 N N . TYR B 1 35 ? 15.674 12.479 109.076 1.00 103.64 58 TYR B N 1
ATOM 1313 C CA . TYR B 1 35 ? 16.526 12.050 110.175 1.00 104.66 58 TYR B CA 1
ATOM 1314 C C . TYR B 1 35 ? 17.836 11.471 109.672 1.00 113.06 58 TYR B C 1
ATOM 1315 O O . TYR B 1 35 ? 17.840 10.630 108.773 1.00 112.47 58 TYR B O 1
ATOM 1324 N N . ASP B 1 36 ? 18.949 11.937 110.238 1.00 114.08 59 ASP B N 1
ATOM 1325 C CA . ASP B 1 36 ? 20.268 11.444 109.878 1.00 116.27 59 ASP B CA 1
ATOM 1326 C C . ASP B 1 36 ? 20.767 10.613 111.048 1.00 123.49 59 ASP B C 1
ATOM 1327 O O . ASP B 1 36 ? 20.866 11.128 112.172 1.00 123.82 59 ASP B O 1
ATOM 1332 N N . ILE B 1 37 ? 21.000 9.308 110.812 1.00 121.56 60 ILE B N 1
ATOM 1333 C CA . ILE B 1 37 ? 21.468 8.423 111.878 1.00 122.99 60 ILE B CA 1
ATOM 1334 C C . ILE B 1 37 ? 22.964 8.182 111.733 1.00 132.05 60 ILE B C 1
ATOM 1335 O O . ILE B 1 37 ? 23.429 7.701 110.695 1.00 131.82 60 ILE B O 1
ATOM 1340 N N . ASP B 1 38 ? 23.707 8.561 112.782 1.00 132.95 61 ASP B N 1
ATOM 1341 C CA . ASP B 1 38 ? 25.157 8.421 112.903 1.00 136.61 61 ASP B CA 1
ATOM 1342 C C . ASP B 1 38 ? 25.509 6.955 113.176 1.00 143.05 61 ASP B C 1
ATOM 1343 O O . ASP B 1 38 ? 24.662 6.198 113.662 1.00 141.34 61 ASP B O 1
ATOM 1348 N N . GLU B 1 39 ? 26.773 6.569 112.887 1.00 143.39 62 GLU B N 1
ATOM 1349 C CA . GLU B 1 39 ? 27.334 5.228 113.116 1.00 144.84 62 GLU B CA 1
ATOM 1350 C C . GLU B 1 39 ? 27.312 4.948 114.623 1.00 148.36 62 GLU B C 1
ATOM 1351 O O . GLU B 1 39 ? 27.119 3.803 115.035 1.00 147.98 62 GLU B O 1
ATOM 1357 N N . ASP B 1 40 ? 27.418 6.033 115.432 1.00 144.51 63 ASP B N 1
ATOM 1358 C CA . ASP B 1 40 ? 27.356 6.059 116.900 1.00 144.29 63 ASP B CA 1
ATOM 1359 C C . ASP B 1 40 ? 25.905 5.866 117.421 1.00 142.54 63 ASP B C 1
ATOM 1360 O O . ASP B 1 40 ? 25.691 5.783 118.636 1.00 142.00 63 ASP B O 1
ATOM 1365 N N . GLY B 1 41 ? 24.940 5.818 116.499 1.00 134.42 64 GLY B N 1
ATOM 1366 C CA . GLY B 1 41 ? 23.523 5.669 116.806 1.00 130.64 64 GLY B CA 1
ATOM 1367 C C . GLY B 1 41 ? 22.888 6.974 117.236 1.00 131.05 64 GLY B C 1
ATOM 1368 O O . GLY B 1 41 ? 21.796 6.970 117.815 1.00 128.74 64 GLY B O 1
ATOM 1369 N N . THR B 1 42 ? 23.583 8.101 116.960 1.00 127.57 65 THR B N 1
ATOM 1370 C CA . THR B 1 42 ? 23.144 9.459 117.292 1.00 126.84 65 THR B CA 1
ATOM 1371 C C . THR B 1 42 ? 22.170 9.931 116.208 1.00 127.55 65 THR B C 1
ATOM 1372 O O . THR B 1 42 ? 22.522 9.943 115.024 1.00 127.33 65 THR B O 1
ATOM 1376 N N . ILE B 1 43 ? 20.936 10.277 116.607 1.00 121.45 66 ILE B N 1
ATOM 1377 C CA . ILE B 1 43 ? 19.918 10.720 115.655 1.00 119.71 66 ILE B CA 1
ATOM 1378 C C . ILE B 1 43 ? 19.860 12.235 115.617 1.00 124.32 66 ILE B C 1
ATO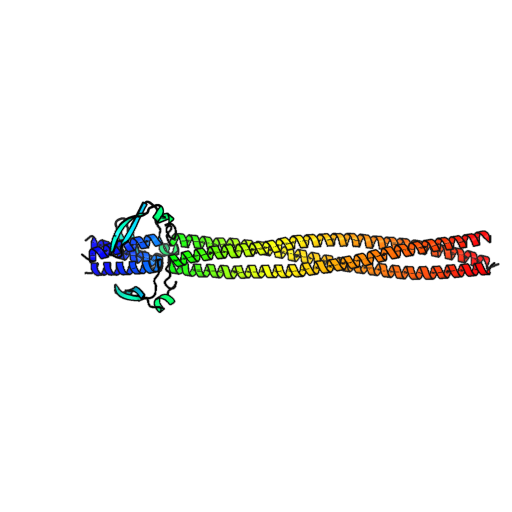M 1379 O O . ILE B 1 43 ? 19.743 12.879 116.663 1.00 124.06 66 ILE B O 1
ATOM 1384 N N . THR B 1 44 ? 19.960 12.798 114.401 1.00 121.70 67 THR B N 1
ATOM 1385 C CA . THR B 1 44 ? 19.893 14.241 114.177 1.00 123.38 67 THR B CA 1
ATOM 1386 C C . THR B 1 44 ? 18.599 14.571 113.419 1.00 125.34 67 THR B C 1
ATOM 1387 O O . THR B 1 44 ? 18.358 14.009 112.349 1.00 123.15 67 THR B O 1
ATOM 1391 N N . LYS B 1 45 ? 17.763 15.456 114.000 1.00 122.36 68 LYS B N 1
ATOM 1392 C CA . LYS B 1 45 ? 16.497 15.908 113.417 1.00 121.81 68 LYS B CA 1
ATOM 1393 C C . LYS B 1 45 ? 16.765 17.173 112.604 1.00 127.43 68 LYS B C 1
ATOM 1394 O O . LYS B 1 45 ? 16.985 18.248 113.169 1.00 129.67 68 LYS B O 1
ATOM 1400 N N . LYS B 1 46 ? 16.798 17.025 111.277 1.00 123.00 69 LYS B N 1
ATOM 1401 C CA . LYS B 1 46 ? 17.050 18.121 110.337 1.00 124.80 69 LYS B CA 1
ATOM 1402 C C . LYS B 1 46 ? 15.779 18.421 109.528 1.00 127.26 69 LYS B C 1
ATOM 1403 O O . LYS B 1 46 ? 14.726 17.829 109.774 1.00 125.97 69 LYS B O 1
ATOM 1409 N N . ASP B 1 47 ? 15.877 19.356 108.586 1.00 124.03 70 ASP B N 1
ATOM 1410 C CA . ASP B 1 47 ? 14.797 19.704 107.684 1.00 124.08 70 ASP B CA 1
ATOM 1411 C C . ASP B 1 47 ? 15.391 19.655 106.290 1.00 127.49 70 ASP B C 1
ATOM 1412 O O . ASP B 1 47 ? 16.440 20.257 106.052 1.00 129.32 70 ASP B O 1
ATOM 1417 N N . ALA B 1 48 ? 14.775 18.862 105.399 1.00 121.12 71 ALA B N 1
ATOM 1418 C CA . ALA B 1 48 ? 15.233 18.669 104.033 1.00 120.11 71 ALA B CA 1
ATOM 1419 C C . ALA B 1 48 ? 15.351 20.002 103.325 1.00 127.62 71 ALA B C 1
ATOM 1420 O O . ALA B 1 48 ? 14.388 20.766 103.290 1.00 130.21 71 ALA B O 1
ATOM 1422 N N . THR B 1 49 ? 16.554 20.318 102.837 1.00 124.32 72 THR B N 1
ATOM 1423 C CA . THR B 1 49 ? 16.801 21.569 102.118 1.00 126.88 72 THR B CA 1
ATOM 1424 C C . THR B 1 49 ? 16.540 21.331 100.633 1.00 128.12 72 THR B C 1
ATOM 1425 O 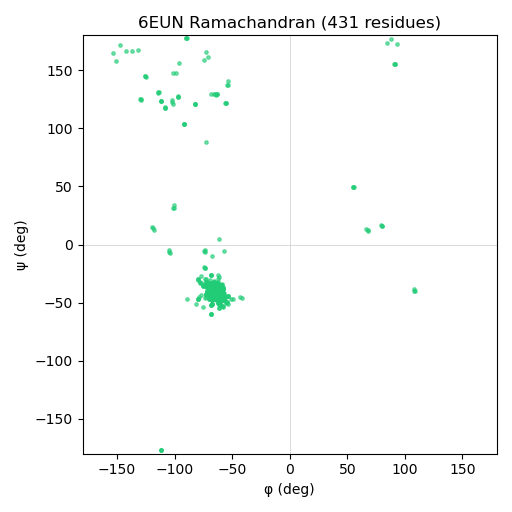O . THR B 1 49 ? 16.220 20.206 100.244 1.00 123.47 72 THR B O 1
ATOM 1429 N N . ALA B 1 50 ? 16.668 22.380 99.806 1.00 128.41 73 ALA B N 1
ATOM 1430 C CA . ALA B 1 50 ? 16.497 22.277 98.357 1.00 128.20 73 ALA B CA 1
ATOM 1431 C C . ALA B 1 50 ? 17.652 21.444 97.756 1.00 131.12 73 ALA B C 1
ATOM 1432 O O . ALA B 1 50 ? 17.476 20.807 96.710 1.00 128.09 73 ALA B O 1
ATOM 1434 N N . ALA B 1 51 ? 18.819 21.434 98.460 1.00 129.34 74 ALA B N 1
ATOM 1435 C CA . ALA B 1 51 ? 20.034 20.679 98.137 1.00 128.09 74 ALA B CA 1
ATOM 1436 C C . ALA B 1 51 ? 19.801 19.172 98.315 1.00 126.97 74 ALA B C 1
ATOM 1437 O O . ALA B 1 51 ? 20.049 18.403 97.376 1.00 124.70 74 ALA B O 1
ATOM 1439 N N . ASP B 1 52 ? 19.286 18.769 99.509 1.00 121.10 75 ASP B N 1
ATOM 1440 C CA . ASP B 1 52 ? 18.935 17.393 99.869 1.00 117.00 75 ASP B CA 1
ATOM 1441 C C . ASP B 1 52 ? 17.992 16.797 98.811 1.00 117.97 75 ASP B C 1
ATOM 1442 O O . ASP B 1 52 ? 18.221 15.677 98.356 1.00 114.85 75 ASP B O 1
ATOM 1447 N N . VAL B 1 53 ? 16.976 17.583 98.386 1.00 115.63 76 VAL B N 1
ATOM 1448 C CA . VAL B 1 53 ? 15.986 17.217 97.371 1.00 114.10 76 VAL B CA 1
ATOM 1449 C C . VAL B 1 53 ? 16.623 17.120 95.974 1.00 120.57 76 VAL B C 1
ATOM 1450 O O . VAL B 1 53 ? 16.558 16.051 95.375 1.00 117.95 76 VAL B O 1
ATOM 1454 N N . GLU B 1 54 ? 17.230 18.219 95.458 1.00 121.77 77 GLU B N 1
ATOM 1455 C CA . GLU B 1 54 ? 17.839 18.263 94.114 1.00 122.55 77 GLU B CA 1
ATOM 1456 C C . GLU B 1 54 ? 18.975 17.250 93.906 1.00 124.92 77 GLU B C 1
ATOM 1457 O O . GLU B 1 54 ? 19.099 16.692 92.811 1.00 123.04 77 GLU B O 1
ATOM 1463 N N . ALA B 1 55 ? 19.778 16.991 94.955 1.00 121.43 78 ALA B N 1
ATOM 1464 C CA . ALA B 1 55 ? 20.872 16.032 94.852 1.00 120.12 78 ALA B CA 1
ATOM 1465 C C . ALA B 1 55 ? 20.558 14.647 95.463 1.00 120.05 78 ALA B C 1
ATOM 1466 O O . ALA B 1 55 ? 21.460 13.958 95.943 1.00 119.28 78 ALA B O 1
ATOM 1468 N N . ASP B 1 56 ? 19.274 14.237 95.415 1.00 114.03 79 ASP B 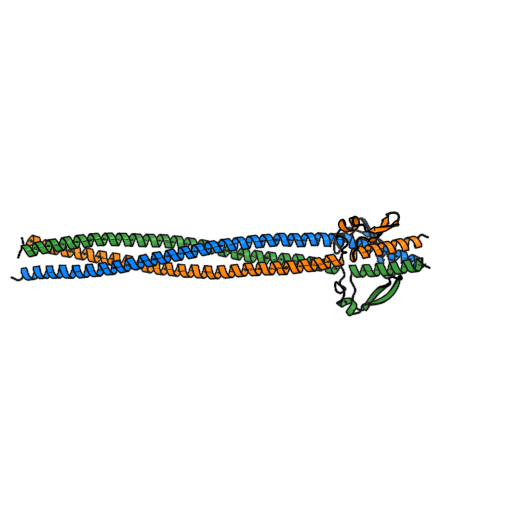N 1
ATOM 1469 C CA . ASP B 1 56 ? 18.811 12.915 95.853 1.00 110.76 79 ASP B CA 1
ATOM 1470 C C . ASP B 1 56 ? 18.754 12.051 94.598 1.00 111.54 79 ASP B C 1
ATOM 1471 O O . ASP B 1 56 ? 18.632 12.585 93.486 1.00 111.23 79 ASP B O 1
ATOM 1476 N N . ASP B 1 57 ? 18.837 10.720 94.785 1.00 105.19 80 ASP B N 1
ATOM 1477 C CA . ASP B 1 57 ? 18.804 9.708 93.733 1.00 102.93 80 ASP B CA 1
ATOM 1478 C C . ASP B 1 57 ? 17.633 9.901 92.751 1.00 102.81 80 ASP B C 1
ATOM 1479 O O . ASP B 1 57 ? 17.849 9.870 91.537 1.00 102.23 80 ASP B O 1
ATOM 1484 N N . PHE B 1 58 ? 16.409 10.135 93.284 1.00 96.28 81 PHE B N 1
ATOM 1485 C CA . PHE B 1 58 ? 15.169 10.314 92.514 1.00 94.11 81 PHE B CA 1
ATOM 1486 C C . PHE B 1 58 ? 14.530 11.691 92.744 1.00 97.67 81 PHE B C 1
ATOM 1487 O O . PHE B 1 58 ? 13.368 11.917 92.386 1.00 97.08 81 PHE B O 1
ATOM 1495 N N . LYS B 1 59 ? 15.318 12.615 93.321 1.00 94.89 82 LYS B N 1
ATOM 1496 C CA . LYS B 1 59 ? 14.963 14.001 93.652 1.00 96.23 82 LYS B CA 1
ATOM 1497 C C . LYS B 1 59 ? 13.693 14.071 94.546 1.00 97.69 82 LYS B C 1
ATOM 1498 O O . LYS B 1 59 ? 12.751 14.827 94.270 1.00 99.26 82 LYS B O 1
ATOM 1504 N N . GLY B 1 60 ? 13.720 13.261 95.614 1.00 89.75 83 GLY B N 1
ATOM 1505 C CA . GLY B 1 60 ? 12.672 13.138 96.622 1.00 88.41 83 GLY B CA 1
ATOM 1506 C C . GLY B 1 60 ? 11.341 12.551 96.180 1.00 89.86 83 GLY B C 1
ATOM 1507 O O . GLY B 1 60 ? 10.359 12.676 96.915 1.00 90.65 83 GLY B O 1
ATOM 1508 N N . LEU B 1 61 ? 11.276 11.921 94.984 1.00 83.39 84 LEU B N 1
ATOM 1509 C CA . LEU B 1 61 ? 10.042 11.307 94.461 1.00 82.56 84 LEU B CA 1
ATOM 1510 C C . LEU B 1 61 ? 9.613 10.026 95.217 1.00 83.83 84 LEU B C 1
ATOM 1511 O O . LEU B 1 61 ? 8.410 9.779 95.408 1.00 83.88 84 LEU B O 1
ATOM 1516 N N .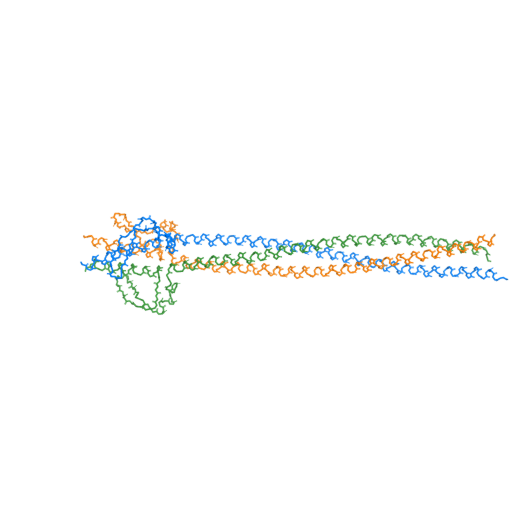 GLY B 1 62 ? 10.604 9.227 95.616 1.00 77.33 85 GLY B N 1
ATOM 1517 C CA . GLY B 1 62 ? 10.386 7.960 96.294 1.00 75.57 85 GLY B CA 1
ATOM 1518 C C . GLY B 1 62 ? 10.311 6.846 95.283 1.00 77.25 85 GLY B C 1
ATOM 1519 O O . GLY B 1 62 ? 9.982 7.085 94.116 1.00 77.68 85 GLY B O 1
ATOM 1520 N N . LEU B 1 63 ? 10.626 5.626 95.717 1.00 71.80 86 LEU B N 1
ATOM 1521 C CA . LEU B 1 63 ? 10.642 4.458 94.846 1.00 70.73 86 LEU B CA 1
ATOM 1522 C C . LEU B 1 63 ? 9.305 4.168 94.141 1.00 75.36 86 LEU B C 1
ATOM 1523 O O . LEU B 1 63 ? 9.326 3.859 92.948 1.00 74.22 86 LEU B O 1
ATOM 1528 N N . LYS B 1 64 ? 8.159 4.292 94.854 1.00 72.95 87 LYS B N 1
ATOM 1529 C CA . LYS B 1 64 ? 6.831 4.028 94.284 1.00 74.10 87 LYS B CA 1
ATOM 1530 C C . LYS B 1 64 ? 6.528 4.919 93.060 1.00 77.57 87 LYS B C 1
ATOM 1531 O O . LYS B 1 64 ? 6.209 4.398 91.993 1.00 77.05 87 LYS B O 1
ATOM 1537 N N . LYS B 1 65 ? 6.672 6.248 93.215 1.00 73.90 88 LYS B N 1
ATOM 1538 C CA . LYS B 1 65 ? 6.417 7.243 92.179 1.00 73.96 88 LYS B CA 1
ATOM 1539 C C . LYS B 1 65 ? 7.319 7.032 90.949 1.00 77.06 88 LYS B C 1
ATOM 1540 O O . LYS B 1 65 ? 6.827 7.083 89.818 1.00 77.81 88 LYS B O 1
ATOM 1546 N N . VAL B 1 66 ? 8.618 6.765 91.173 1.00 70.61 89 VAL B N 1
ATOM 1547 C CA . VAL B 1 66 ? 9.591 6.531 90.106 1.00 68.35 89 VAL B CA 1
ATOM 1548 C C . VAL B 1 66 ? 9.201 5.298 89.274 1.00 72.69 89 VAL B C 1
ATOM 1549 O O . VAL B 1 66 ? 9.012 5.422 88.069 1.00 73.87 89 VAL B O 1
ATOM 1553 N N . VAL B 1 67 ? 9.005 4.146 89.931 1.00 68.40 90 VAL B N 1
ATOM 1554 C CA . VAL B 1 67 ? 8.596 2.878 89.318 1.00 67.65 90 VAL B CA 1
ATOM 1555 C C . VAL B 1 67 ? 7.249 3.026 88.554 1.00 74.96 90 VAL B C 1
ATOM 1556 O O . VAL B 1 67 ? 7.116 2.459 87.470 1.00 76.35 90 VAL B O 1
ATOM 1560 N N . THR B 1 68 ? 6.283 3.806 89.092 1.00 72.37 91 THR B N 1
ATOM 1561 C CA . THR B 1 68 ? 4.986 4.059 88.447 1.00 73.95 91 THR B CA 1
ATOM 1562 C C . THR B 1 68 ? 5.204 4.846 87.145 1.00 77.68 91 THR B C 1
ATOM 1563 O O . THR B 1 68 ? 4.621 4.493 86.113 1.00 77.97 91 THR B O 1
ATOM 1567 N N . ASN B 1 69 ? 6.070 5.881 87.200 1.00 73.42 92 ASN B N 1
ATOM 1568 C CA . ASN B 1 69 ? 6.418 6.726 86.065 1.00 73.18 92 ASN B CA 1
ATOM 1569 C C . ASN B 1 69 ? 7.194 5.952 85.026 1.00 78.58 92 ASN B C 1
ATOM 1570 O O . ASN B 1 69 ? 6.917 6.118 83.840 1.00 79.90 92 ASN B O 1
ATOM 1575 N N . LEU B 1 70 ? 8.136 5.083 85.465 1.00 74.44 93 LEU B N 1
ATOM 1576 C CA . LEU B 1 70 ? 8.946 4.225 84.596 1.00 72.70 93 LEU B CA 1
ATOM 1577 C C . LEU B 1 70 ? 8.056 3.248 83.821 1.00 76.21 93 LEU B C 1
ATOM 1578 O O . LEU B 1 70 ? 8.267 3.068 82.628 1.00 76.18 93 LEU B O 1
ATOM 1583 N N . THR B 1 71 ? 7.014 2.700 84.470 1.00 74.12 94 THR B N 1
ATOM 1584 C CA . THR B 1 71 ? 6.022 1.806 83.853 1.00 75.86 94 THR B CA 1
ATOM 1585 C C . THR B 1 71 ? 5.284 2.566 82.733 1.00 82.56 94 THR B C 1
ATOM 1586 O O . THR B 1 71 ? 5.040 1.995 81.667 1.00 81.30 94 THR B O 1
ATOM 1590 N N . LYS B 1 72 ? 4.971 3.864 82.980 1.00 81.74 95 LYS B N 1
ATOM 1591 C CA . LYS B 1 72 ? 4.320 4.760 82.022 1.00 83.23 95 LYS B CA 1
ATOM 1592 C C . LYS B 1 72 ? 5.244 4.979 80.822 1.00 87.22 95 LYS B C 1
ATOM 1593 O O . LYS B 1 72 ? 4.779 4.872 79.687 1.00 88.12 95 LYS B O 1
ATOM 1599 N N . THR B 1 73 ? 6.550 5.243 81.075 1.00 81.73 96 THR B N 1
ATOM 1600 C CA . THR B 1 73 ? 7.559 5.458 80.040 1.00 80.47 96 THR B CA 1
ATOM 1601 C C . THR B 1 73 ? 7.724 4.212 79.161 1.00 85.56 96 THR B C 1
ATOM 1602 O O . THR B 1 73 ? 7.679 4.335 77.938 1.00 86.14 96 THR B O 1
ATOM 1606 N N . VAL B 1 74 ? 7.890 3.025 79.783 1.00 80.94 97 VAL B N 1
ATOM 1607 C CA . VAL B 1 74 ? 8.080 1.752 79.084 1.00 79.64 97 VAL B CA 1
ATOM 1608 C C . VAL B 1 74 ? 6.947 1.484 78.082 1.00 85.58 97 VAL B C 1
ATOM 1609 O O . VAL B 1 74 ? 7.225 1.196 76.916 1.00 84.22 97 VAL B O 1
ATOM 1613 N N . ASN B 1 75 ? 5.687 1.627 78.533 1.00 85.07 98 ASN B N 1
ATOM 1614 C CA . ASN B 1 75 ? 4.489 1.401 77.727 1.00 87.31 98 ASN B CA 1
ATOM 1615 C C . ASN B 1 75 ? 4.318 2.444 76.631 1.00 92.93 98 ASN B C 1
ATOM 1616 O O . ASN B 1 75 ? 3.946 2.084 75.518 1.00 93.08 98 ASN B O 1
ATOM 1621 N N . GLU B 1 76 ? 4.613 3.723 76.938 1.00 90.51 99 GLU B N 1
ATOM 1622 C CA . GLU B 1 76 ? 4.528 4.853 76.007 1.00 91.01 99 GLU B CA 1
ATOM 1623 C C . GLU B 1 76 ? 5.570 4.677 74.894 1.00 92.16 99 GLU B C 1
ATOM 1624 O O . GLU B 1 76 ? 5.233 4.830 73.719 1.00 92.81 99 GLU B O 1
ATOM 1630 N N . ASN B 1 77 ? 6.815 4.305 75.266 1.00 85.32 100 ASN B N 1
ATOM 1631 C CA . ASN B 1 77 ? 7.908 4.041 74.325 1.00 82.08 100 ASN B CA 1
ATOM 1632 C C . ASN B 1 77 ? 7.590 2.842 73.417 1.00 84.70 100 ASN B C 1
ATOM 1633 O O . ASN B 1 77 ? 7.975 2.859 72.255 1.00 84.44 100 ASN B O 1
ATOM 1638 N N . LYS B 1 78 ? 6.863 1.831 73.930 1.00 80.91 101 LYS B N 1
ATOM 1639 C CA . LYS B 1 78 ? 6.462 0.664 73.146 1.00 80.93 101 LYS B CA 1
ATOM 1640 C C . LYS B 1 78 ? 5.360 1.040 72.147 1.00 87.28 101 LYS B C 1
ATOM 1641 O O . LYS B 1 78 ? 5.434 0.614 71.000 1.00 86.97 101 LYS B O 1
ATOM 1647 N N . GLN B 1 79 ? 4.358 1.840 72.569 1.00 85.41 102 GLN B N 1
ATOM 1648 C CA . GLN B 1 79 ? 3.280 2.301 71.690 1.00 86.98 102 GLN B CA 1
ATOM 1649 C C . GLN B 1 79 ? 3.862 3.166 70.561 1.00 90.25 102 GLN B C 1
ATOM 1650 O O . GLN B 1 79 ? 3.512 2.977 69.391 1.00 90.24 102 GLN B O 1
ATOM 1656 N N . ASN B 1 80 ? 4.776 4.081 70.923 1.00 85.60 103 ASN B N 1
ATOM 1657 C CA . ASN B 1 80 ? 5.433 5.009 70.013 1.00 84.80 103 ASN B CA 1
ATOM 1658 C C . ASN B 1 80 ? 6.260 4.300 68.933 1.00 88.85 103 ASN B C 1
ATOM 1659 O O . ASN B 1 80 ? 6.148 4.663 67.764 1.00 89.18 103 ASN B O 1
ATOM 1664 N N . VAL B 1 81 ? 7.077 3.303 69.312 1.00 84.74 104 VAL B N 1
ATOM 1665 C CA . VAL B 1 81 ? 7.916 2.582 68.359 1.00 83.24 104 VAL B CA 1
ATOM 1666 C C . VAL B 1 81 ? 7.077 1.598 67.519 1.00 89.44 104 VAL B C 1
ATOM 1667 O O . VAL B 1 81 ? 7.352 1.455 66.331 1.00 89.02 104 VAL B O 1
ATOM 1671 N N . ASP B 1 82 ? 6.038 0.974 68.112 1.00 88.29 105 ASP B N 1
ATOM 1672 C CA . ASP B 1 82 ? 5.154 0.039 67.408 1.00 89.96 105 ASP B CA 1
ATOM 1673 C C . ASP B 1 82 ? 4.465 0.718 66.208 1.00 94.96 105 ASP B C 1
ATOM 1674 O O . ASP B 1 82 ? 4.300 0.084 65.166 1.00 94.73 105 ASP B O 1
ATOM 1679 N N . ALA B 1 83 ? 4.093 2.006 66.367 1.00 91.87 106 ALA B N 1
ATOM 1680 C CA . ALA B 1 83 ? 3.435 2.842 65.369 1.00 92.41 106 ALA B CA 1
ATOM 1681 C C . ALA B 1 83 ? 4.412 3.360 64.314 1.00 95.89 106 ALA B C 1
ATOM 1682 O O . ALA B 1 83 ? 4.012 3.538 63.165 1.00 96.76 106 ALA B O 1
ATOM 1684 N N . LYS B 1 84 ? 5.681 3.611 64.693 1.00 90.82 107 LYS B N 1
ATOM 1685 C CA . LYS B 1 84 ? 6.726 4.058 63.767 1.00 88.83 107 LYS B CA 1
ATOM 1686 C C . LYS B 1 84 ? 7.075 2.890 62.842 1.00 91.87 107 LYS B C 1
ATOM 1687 O O . LYS B 1 84 ? 7.193 3.079 61.631 1.00 91.44 107 LYS B O 1
ATOM 1693 N N . VAL B 1 85 ? 7.178 1.676 63.416 1.00 88.17 108 VAL B N 1
ATOM 1694 C CA . VAL B 1 85 ? 7.460 0.424 62.700 1.00 87.53 108 VAL B CA 1
ATOM 1695 C C . VAL B 1 85 ? 6.261 0.049 61.788 1.00 93.33 108 VAL B C 1
ATOM 1696 O O . VAL B 1 85 ? 6.482 -0.416 60.670 1.00 93.35 108 VAL B O 1
ATOM 1700 N N . LYS B 1 86 ? 5.015 0.306 62.239 1.00 91.39 109 LYS B N 1
ATOM 1701 C CA . LYS B 1 86 ? 3.815 0.029 61.441 1.00 93.42 109 LYS B CA 1
ATOM 1702 C C . LYS B 1 86 ? 3.747 0.981 60.244 1.00 99.29 109 LYS B C 1
ATOM 1703 O O . LYS B 1 86 ? 3.279 0.581 59.173 1.00 98.85 109 LYS B O 1
ATOM 1709 N N . ALA B 1 87 ? 4.243 2.228 60.427 1.00 96.92 110 ALA B N 1
ATOM 1710 C CA . ALA B 1 87 ? 4.304 3.254 59.384 1.00 96.98 110 ALA B CA 1
ATOM 1711 C C . ALA B 1 87 ? 5.315 2.835 58.316 1.00 101.12 110 ALA B C 1
ATOM 1712 O O . ALA B 1 87 ? 4.958 2.787 57.140 1.00 101.71 110 ALA B O 1
ATOM 1714 N N . ALA B 1 88 ? 6.550 2.474 58.736 1.00 96.96 111 ALA B N 1
ATOM 1715 C CA . ALA B 1 88 ? 7.641 2.024 57.866 1.00 95.67 111 ALA B CA 1
ATOM 1716 C C . ALA B 1 88 ? 7.238 0.791 57.053 1.00 100.37 111 ALA B C 1
ATOM 1717 O O . ALA B 1 88 ? 7.530 0.737 55.864 1.00 99.97 111 ALA B O 1
ATOM 1719 N N . GLU B 1 89 ? 6.542 -0.169 57.682 1.00 97.67 112 GLU B N 1
ATOM 1720 C CA . GLU B 1 89 ? 6.062 -1.391 57.037 1.00 98.57 112 GLU B CA 1
ATOM 1721 C C . GLU B 1 89 ? 5.007 -1.109 55.962 1.00 102.32 112 GLU B C 1
ATOM 1722 O O . GLU B 1 89 ? 4.936 -1.852 54.981 1.00 102.62 112 GLU B O 1
ATOM 1728 N N . SER B 1 90 ? 4.179 -0.059 56.159 1.00 97.98 113 SER B N 1
ATOM 1729 C CA . SER B 1 90 ? 3.147 0.347 55.205 1.00 98.32 113 SER B CA 1
ATOM 1730 C C . SER B 1 90 ? 3.794 0.998 53.987 1.00 98.32 113 SER B C 1
ATOM 1731 O O . SER B 1 90 ? 3.330 0.794 52.865 1.00 97.45 113 SER B O 1
ATOM 1734 N N . GLU B 1 91 ? 4.897 1.743 54.213 1.00 92.03 114 GLU B N 1
ATOM 1735 C CA . GLU B 1 91 ? 5.692 2.378 53.171 1.00 89.99 114 GLU B CA 1
ATOM 1736 C C . GLU B 1 91 ? 6.368 1.285 52.341 1.00 91.44 114 GLU B C 1
ATOM 1737 O O . GLU B 1 91 ? 6.350 1.357 51.114 1.00 91.92 114 GLU B O 1
ATOM 1743 N N . ILE B 1 92 ? 6.900 0.246 53.010 1.00 85.21 115 ILE B N 1
ATOM 1744 C CA . ILE B 1 92 ? 7.523 -0.921 52.389 1.00 83.45 115 ILE B CA 1
ATOM 1745 C C . ILE B 1 92 ? 6.482 -1.664 51.531 1.00 88.70 115 ILE B C 1
ATOM 1746 O O . ILE B 1 92 ? 6.789 -2.032 50.397 1.00 88.84 115 ILE B O 1
ATOM 1751 N N . GLU B 1 93 ? 5.257 -1.837 52.048 1.00 86.10 116 GLU B N 1
ATOM 1752 C CA . GLU B 1 93 ? 4.188 -2.525 51.323 1.00 87.72 116 GLU B CA 1
ATOM 1753 C C . GLU B 1 93 ? 3.807 -1.776 50.028 1.00 89.59 116 GLU B C 1
ATOM 1754 O O . GLU B 1 93 ? 3.623 -2.405 48.984 1.00 88.63 116 GLU B O 1
ATOM 1760 N N . LYS B 1 94 ? 3.749 -0.439 50.093 1.00 84.76 117 LYS B N 1
ATOM 1761 C CA . LYS B 1 94 ? 3.429 0.412 48.951 1.00 83.99 117 LYS B CA 1
ATOM 1762 C C . LYS B 1 94 ? 4.559 0.446 47.900 1.00 87.40 117 LYS B C 1
ATOM 1763 O O . LYS B 1 94 ? 4.269 0.531 46.705 1.00 87.56 117 LYS B O 1
ATOM 1769 N N . LEU B 1 95 ? 5.835 0.350 48.340 1.00 82.04 118 LEU B N 1
ATOM 1770 C CA . LEU B 1 95 ? 6.997 0.314 47.456 1.00 80.57 118 LEU B CA 1
ATOM 1771 C C . LEU B 1 95 ? 7.043 -1.014 46.717 1.00 85.72 118 LEU B C 1
ATOM 1772 O O . LEU B 1 95 ? 7.491 -1.054 45.581 1.00 85.80 118 LEU B O 1
ATOM 1777 N N . THR B 1 96 ? 6.608 -2.099 47.376 1.00 83.37 119 THR B N 1
ATOM 1778 C CA . THR B 1 96 ? 6.555 -3.461 46.836 1.00 83.48 119 THR B CA 1
ATOM 1779 C C . THR B 1 96 ? 5.519 -3.533 45.695 1.00 86.60 119 THR B C 1
ATOM 1780 O O . THR B 1 96 ? 5.817 -4.085 44.636 1.00 85.59 119 THR B O 1
ATOM 1784 N N . THR B 1 97 ? 4.315 -2.979 45.920 1.00 83.08 120 THR B N 1
ATOM 1785 C CA . THR B 1 97 ? 3.252 -3.005 44.931 1.00 84.46 120 THR B CA 1
ATOM 1786 C C . THR B 1 97 ? 3.633 -2.130 43.708 1.00 87.58 120 THR B C 1
ATOM 1787 O O . THR B 1 97 ? 3.413 -2.559 42.577 1.00 87.02 120 THR B O 1
ATOM 1791 N N . LYS B 1 98 ? 4.270 -0.963 43.941 1.00 82.98 121 LYS B N 1
ATOM 1792 C CA . LYS B 1 98 ? 4.700 -0.049 42.889 1.00 81.54 121 LYS B CA 1
ATOM 1793 C C . LYS B 1 98 ? 5.828 -0.665 42.068 1.00 83.88 121 LYS B C 1
ATOM 1794 O O . LYS B 1 98 ? 5.788 -0.563 40.838 1.00 85.10 121 LYS B O 1
ATOM 1800 N N . LEU B 1 99 ? 6.802 -1.335 42.729 1.00 76.73 122 LEU B N 1
ATOM 1801 C CA . LEU B 1 99 ? 7.911 -2.001 42.040 1.00 74.64 122 LEU B CA 1
ATOM 1802 C C . LEU B 1 99 ? 7.403 -3.166 41.184 1.00 79.23 122 LEU B C 1
ATOM 1803 O O . LEU B 1 99 ? 7.932 -3.394 40.099 1.00 78.73 122 LEU B O 1
ATOM 1808 N N . ALA B 1 100 ? 6.351 -3.860 41.645 1.00 76.86 123 ALA B N 1
ATOM 1809 C CA . ALA B 1 100 ? 5.727 -4.965 40.915 1.00 77.34 123 ALA B CA 1
ATOM 1810 C C . ALA B 1 100 ? 5.010 -4.445 39.650 1.00 80.57 123 ALA B C 1
ATOM 1811 O O . ALA B 1 100 ? 5.017 -5.124 38.618 1.00 80.94 123 ALA B O 1
ATOM 1813 N N . ASP B 1 101 ? 4.414 -3.237 39.739 1.00 75.62 124 ASP B N 1
ATOM 1814 C CA . ASP B 1 101 ? 3.718 -2.562 38.649 1.00 75.52 124 ASP B CA 1
ATOM 1815 C C . ASP B 1 101 ? 4.728 -2.044 37.618 1.00 77.19 124 ASP B C 1
ATOM 1816 O O . ASP B 1 101 ? 4.413 -1.996 36.428 1.00 77.68 124 ASP B O 1
ATOM 1821 N N . THR B 1 102 ? 5.934 -1.650 38.083 1.00 70.37 125 THR B N 1
ATOM 1822 C CA . THR B 1 102 ? 7.020 -1.148 37.244 1.00 68.29 125 THR B CA 1
ATOM 1823 C C . THR B 1 102 ? 7.586 -2.287 36.404 1.00 70.89 125 THR B C 1
ATOM 1824 O O . THR B 1 102 ? 7.767 -2.130 35.200 1.00 69.56 125 THR B O 1
ATOM 1828 N N . ASP B 1 103 ? 7.844 -3.434 37.048 1.00 66.90 126 ASP B N 1
ATOM 1829 C CA . ASP B 1 103 ? 8.375 -4.631 36.409 1.00 66.20 126 ASP B CA 1
ATOM 1830 C C . ASP B 1 103 ? 7.417 -5.168 35.365 1.00 69.23 126 ASP B C 1
ATOM 1831 O O . ASP B 1 103 ? 7.871 -5.650 34.323 1.00 68.75 126 ASP B O 1
ATOM 1836 N N . ALA B 1 104 ? 6.093 -5.046 35.628 1.00 65.31 127 ALA B N 1
ATOM 1837 C CA . ALA B 1 104 ? 5.032 -5.497 34.726 1.00 64.95 127 ALA B CA 1
ATOM 1838 C C . ALA B 1 104 ? 4.999 -4.625 33.482 1.00 65.98 127 ALA B C 1
ATOM 1839 O O . ALA B 1 104 ? 4.927 -5.161 32.385 1.00 66.50 127 ALA B O 1
ATOM 1841 N N . ALA B 1 105 ? 5.098 -3.289 33.651 1.00 59.70 128 ALA B N 1
ATOM 1842 C CA . ALA B 1 105 ? 5.113 -2.320 32.563 1.00 58.07 128 ALA B CA 1
ATOM 1843 C C . ALA B 1 105 ? 6.392 -2.470 31.703 1.00 62.37 128 ALA B C 1
ATOM 1844 O O . ALA B 1 105 ? 6.327 -2.283 30.486 1.00 64.21 128 ALA B O 1
ATOM 1846 N N . LEU B 1 106 ? 7.532 -2.839 32.327 1.00 54.99 129 LEU B N 1
ATOM 1847 C CA . LEU B 1 106 ? 8.769 -3.076 31.614 1.00 53.71 129 LEU B CA 1
ATOM 1848 C C . LEU B 1 106 ? 8.666 -4.346 30.750 1.00 61.18 129 LEU B C 1
ATOM 1849 O O . LEU B 1 106 ? 9.122 -4.351 29.609 1.00 62.64 129 LEU B O 1
ATOM 1854 N N . ALA B 1 107 ? 8.027 -5.396 31.270 1.00 59.26 130 ALA B N 1
ATOM 1855 C CA . ALA B 1 107 ? 7.818 -6.643 30.543 1.00 59.91 130 ALA B CA 1
ATOM 1856 C C . ALA B 1 107 ? 6.968 -6.376 29.284 1.00 64.56 130 ALA B C 1
ATOM 1857 O O . ALA B 1 107 ? 7.194 -7.007 28.254 1.00 64.89 130 ALA B O 1
ATOM 1859 N N . ASP B 1 108 ? 6.005 -5.435 29.373 1.00 61.32 131 ASP B N 1
ATOM 1860 C CA . ASP B 1 108 ? 5.116 -5.065 28.269 1.00 61.74 131 ASP B CA 1
ATOM 1861 C C . ASP B 1 108 ? 5.883 -4.266 27.202 1.00 63.15 131 ASP B C 1
ATOM 1862 O O . ASP B 1 108 ? 5.700 -4.502 26.000 1.00 63.96 131 ASP B O 1
ATOM 1867 N N . THR B 1 109 ? 6.776 -3.355 27.660 1.00 56.18 132 THR B N 1
ATOM 1868 C CA . THR B 1 109 ? 7.676 -2.550 26.846 1.00 53.58 132 THR B CA 1
ATOM 1869 C C . THR B 1 109 ? 8.561 -3.468 26.018 1.00 56.49 132 THR B C 1
ATOM 1870 O O . THR B 1 109 ? 8.656 -3.274 24.806 1.00 56.18 132 THR B O 1
ATOM 1874 N N . ASP B 1 110 ? 9.157 -4.498 26.657 1.00 52.35 133 ASP B N 1
ATOM 1875 C CA . ASP B 1 110 ? 10.028 -5.476 25.997 1.00 51.48 133 ASP B CA 1
ATOM 1876 C C . ASP B 1 110 ? 9.307 -6.265 24.909 1.00 54.25 133 ASP B C 1
ATOM 1877 O O . ASP B 1 110 ? 9.853 -6.406 23.813 1.00 53.10 133 ASP B O 1
ATOM 1882 N N . ALA B 1 111 ? 8.050 -6.691 25.185 1.00 50.00 134 ALA B N 1
ATOM 1883 C CA . ALA B 1 111 ? 7.205 -7.434 24.253 1.00 50.18 134 ALA B CA 1
ATOM 1884 C C . ALA B 1 111 ? 6.881 -6.543 23.046 1.00 52.21 134 ALA B C 1
ATOM 1885 O O . ALA B 1 111 ? 7.028 -6.994 21.903 1.00 50.33 134 ALA B O 1
ATOM 1887 N N . ALA B 1 112 ? 6.538 -5.259 23.300 1.00 47.96 135 ALA B N 1
ATOM 1888 C CA . ALA B 1 112 ? 6.274 -4.266 22.246 1.00 46.59 135 ALA B CA 1
ATOM 1889 C C . ALA B 1 112 ? 7.566 -3.958 21.434 1.00 49.34 135 ALA B C 1
ATOM 1890 O O . ALA B 1 112 ? 7.527 -3.894 20.208 1.00 49.22 135 ALA B O 1
ATOM 1892 N N . LEU B 1 113 ? 8.717 -3.845 22.109 1.00 45.93 136 LEU B N 1
ATOM 1893 C CA . LEU B 1 113 ? 9.979 -3.596 21.427 1.00 44.39 136 LEU B CA 1
ATOM 1894 C C . LEU B 1 113 ? 10.317 -4.758 20.498 1.00 50.56 136 LEU B C 1
ATOM 1895 O O . LEU B 1 113 ? 10.629 -4.520 19.315 1.00 51.71 136 LEU B O 1
ATOM 1900 N N . ASP B 1 114 ? 10.154 -6.001 20.989 1.00 47.39 137 ASP B N 1
ATOM 1901 C CA . ASP B 1 114 ? 10.370 -7.221 20.201 1.00 47.42 137 ASP B CA 1
ATOM 1902 C C . ASP B 1 114 ? 9.453 -7.319 18.969 1.00 46.82 137 ASP B C 1
ATOM 1903 O O . ASP B 1 114 ? 9.944 -7.632 17.888 1.00 46.90 137 ASP B O 1
ATOM 1908 N N . ALA B 1 115 ? 8.150 -6.978 19.101 1.00 39.57 138 ALA B N 1
ATOM 1909 C CA . ALA B 1 115 ? 7.242 -6.994 17.949 1.00 37.13 138 ALA B CA 1
ATOM 1910 C C . ALA B 1 115 ? 7.675 -5.912 16.969 1.00 42.29 138 ALA B C 1
ATOM 1911 O O . ALA B 1 115 ? 7.789 -6.194 15.779 1.00 45.01 138 ALA B O 1
ATOM 1913 N N . THR B 1 116 ? 8.055 -4.725 17.464 1.00 37.28 139 THR B N 1
ATOM 1914 C CA . THR B 1 116 ? 8.589 -3.671 16.573 1.00 36.74 139 THR B CA 1
ATOM 1915 C C . THR B 1 116 ? 9.883 -4.102 15.815 1.00 37.71 139 THR B C 1
ATOM 1916 O O . THR B 1 116 ? 9.984 -3.886 14.620 1.00 36.64 139 THR B O 1
ATOM 1920 N N . THR B 1 117 ? 10.832 -4.695 16.512 1.00 35.42 140 THR B N 1
ATOM 1921 C CA . THR B 1 117 ? 12.079 -5.222 15.911 1.00 36.17 140 THR B CA 1
ATOM 1922 C C . THR B 1 117 ? 11.812 -6.254 14.846 1.00 40.02 140 THR B C 1
ATOM 1923 O O . THR B 1 117 ? 12.360 -6.135 13.750 1.00 39.80 140 THR B O 1
ATOM 1927 N N . ASN B 1 118 ? 10.907 -7.214 15.127 1.00 37.93 141 ASN B N 1
ATOM 1928 C CA . ASN B 1 118 ? 10.538 -8.260 14.172 1.00 37.71 141 ASN B CA 1
ATOM 1929 C C . ASN B 1 118 ? 9.881 -7.703 12.925 1.00 38.95 141 ASN B C 1
ATOM 1930 O O . ASN B 1 118 ? 10.252 -8.111 11.821 1.00 40.05 141 ASN B O 1
ATOM 1935 N N . ALA B 1 119 ? 8.992 -6.709 13.084 1.00 33.86 142 ALA B N 1
ATOM 1936 C CA . ALA B 1 119 ? 8.337 -6.047 11.949 1.00 33.72 142 ALA B CA 1
ATOM 1937 C C . ALA B 1 119 ? 9.353 -5.296 11.070 1.00 37.01 142 ALA B C 1
ATOM 1938 O O . ALA B 1 119 ? 9.271 -5.349 9.836 1.00 39.02 142 ALA B O 1
ATOM 1940 N N . LEU B 1 120 ? 10.358 -4.673 11.698 1.00 33.69 143 LEU B N 1
ATOM 1941 C CA . LEU B 1 120 ? 11.452 -3.960 10.984 1.00 32.63 143 LEU B CA 1
ATOM 1942 C C . LEU B 1 120 ? 12.275 -4.927 10.121 1.00 38.75 143 LEU B C 1
ATOM 1943 O O . LEU B 1 120 ? 12.558 -4.646 8.944 1.00 39.12 143 LEU B O 1
ATOM 1948 N N . ASN B 1 121 ? 12.608 -6.098 10.697 1.00 34.58 144 ASN B N 1
ATOM 1949 C CA . ASN B 1 121 ? 13.365 -7.143 10.024 1.00 35.32 144 ASN B CA 1
ATOM 1950 C C . ASN B 1 121 ? 12.605 -7.712 8.838 1.00 41.15 144 ASN B C 1
ATOM 1951 O O . ASN B 1 121 ? 13.200 -7.942 7.791 1.00 41.91 144 ASN B O 1
ATOM 1956 N N . LYS B 1 122 ? 11.287 -7.927 8.995 1.00 38.20 145 LYS B N 1
ATOM 1957 C CA . LYS B 1 122 ? 10.435 -8.433 7.920 1.00 37.02 145 LYS B CA 1
ATOM 1958 C C . LYS B 1 122 ? 10.353 -7.410 6.807 1.00 37.90 145 LYS B C 1
ATOM 1959 O O . LYS B 1 122 ? 10.545 -7.752 5.640 1.00 38.61 145 LYS B O 1
ATOM 1965 N N . LEU B 1 123 ? 10.143 -6.141 7.162 1.00 33.40 146 LEU B N 1
ATOM 1966 C CA . LEU B 1 123 ? 10.082 -5.068 6.168 1.00 32.63 146 LEU B CA 1
ATOM 1967 C C . LEU B 1 123 ? 11.395 -4.980 5.414 1.00 35.93 146 LEU B C 1
ATOM 1968 O O . LEU B 1 123 ? 11.356 -4.935 4.188 1.00 37.07 146 LEU B O 1
ATOM 1973 N N . GLY B 1 124 ? 12.542 -5.039 6.126 1.00 31.69 147 GLY B N 1
ATOM 1974 C CA . GLY B 1 124 ? 13.849 -5.029 5.481 1.00 31.79 147 GLY B CA 1
ATOM 1975 C C . GLY B 1 124 ? 14.010 -6.166 4.488 1.00 36.74 147 GLY B C 1
ATOM 1976 O O . GLY B 1 124 ? 14.479 -5.942 3.372 1.00 39.06 147 GLY B O 1
ATOM 1977 N N . GLU B 1 125 ? 13.592 -7.401 4.848 1.00 33.87 148 GLU B N 1
ATOM 1978 C CA . GLU B 1 125 ? 13.687 -8.533 3.908 1.00 34.39 148 GLU B CA 1
ATOM 1979 C C . GLU B 1 125 ? 12.741 -8.348 2.712 1.00 38.87 148 GLU B C 1
ATOM 1980 O O . GLU B 1 125 ? 13.133 -8.613 1.591 1.00 41.57 148 GLU B O 1
ATOM 1986 N N . ASN B 1 126 ? 11.515 -7.865 2.940 1.00 33.86 149 ASN B N 1
ATOM 1987 C CA . ASN B 1 126 ? 10.565 -7.627 1.864 1.00 33.62 149 ASN B CA 1
ATOM 1988 C C . ASN B 1 126 ? 11.054 -6.581 0.879 1.00 38.63 149 ASN B C 1
ATOM 1989 O O . ASN B 1 126 ? 10.941 -6.779 -0.325 1.00 39.55 149 ASN B O 1
ATOM 1994 N N . ILE B 1 127 ? 11.661 -5.509 1.374 1.00 37.35 150 ILE B N 1
ATOM 1995 C CA . ILE B 1 127 ? 12.250 -4.451 0.514 1.00 38.16 150 ILE B CA 1
ATOM 1996 C C . ILE B 1 127 ? 13.417 -4.985 -0.246 1.00 37.79 150 ILE B C 1
ATOM 1997 O O . ILE B 1 127 ? 13.612 -4.590 -1.383 1.00 37.66 150 ILE B O 1
ATOM 2002 N N . THR B 1 128 ? 14.282 -5.775 0.416 1.00 33.78 151 THR B N 1
ATOM 2003 C CA . THR B 1 128 ? 15.420 -6.333 -0.292 1.00 35.37 151 THR B CA 1
ATOM 2004 C C . THR B 1 128 ? 14.976 -7.147 -1.527 1.00 36.97 151 THR B C 1
ATOM 2005 O O . THR B 1 128 ? 15.519 -6.930 -2.610 1.00 37.47 151 THR B O 1
ATOM 2009 N N . THR B 1 129 ? 13.944 -7.999 -1.377 1.00 32.38 152 THR B N 1
ATOM 2010 C CA . THR B 1 129 ? 13.441 -8.835 -2.466 1.00 33.37 152 THR B CA 1
ATOM 2011 C C . THR B 1 129 ? 12.928 -7.987 -3.629 1.00 39.26 152 THR B C 1
ATOM 2012 O O . THR B 1 129 ? 13.323 -8.215 -4.793 1.00 38.23 152 THR B O 1
ATOM 2016 N N . PHE B 1 130 ? 12.064 -6.997 -3.288 1.00 35.49 153 PHE B N 1
ATOM 2017 C CA . PHE B 1 130 ? 11.474 -6.077 -4.233 1.00 35.74 153 PHE B CA 1
ATOM 2018 C C . PHE B 1 130 ? 12.550 -5.305 -5.022 1.00 37.53 153 PHE B C 1
ATOM 2019 O O . PHE B 1 130 ? 12.444 -5.186 -6.234 1.00 37.57 153 PHE B O 1
ATOM 2027 N N . ALA B 1 131 ? 13.559 -4.777 -4.333 1.00 33.63 154 ALA B N 1
ATOM 2028 C CA . ALA B 1 131 ? 14.695 -4.066 -4.941 1.00 34.15 154 ALA B CA 1
ATOM 2029 C C . ALA B 1 131 ? 15.439 -4.998 -5.901 1.00 38.45 154 ALA B C 1
ATOM 2030 O O . ALA B 1 131 ? 15.675 -4.625 -7.044 1.00 39.92 154 ALA B O 1
ATOM 2032 N N . GLU B 1 132 ? 15.682 -6.246 -5.498 1.00 34.98 155 GLU B N 1
ATOM 2033 C CA . GLU B 1 132 ? 16.346 -7.231 -6.371 1.00 35.27 155 GLU B CA 1
ATOM 2034 C C . GLU B 1 132 ? 15.509 -7.513 -7.631 1.00 39.88 155 GLU B C 1
ATOM 2035 O O . GLU B 1 132 ? 16.059 -7.501 -8.724 1.00 40.36 155 GLU B O 1
ATOM 2041 N N . GLU B 1 133 ? 14.173 -7.693 -7.497 1.00 37.26 156 GLU B N 1
ATOM 2042 C CA . GLU B 1 133 ? 13.304 -7.961 -8.638 1.00 36.31 156 GLU B CA 1
ATOM 2043 C C . GLU B 1 133 ? 13.159 -6.749 -9.522 1.00 39.92 156 GLU B C 1
ATOM 2044 O O . GLU B 1 133 ? 13.080 -6.899 -10.736 1.00 40.61 156 GLU B O 1
ATOM 2050 N N . THR B 1 134 ? 13.144 -5.534 -8.942 1.00 35.92 157 THR B N 1
ATOM 2051 C CA . THR B 1 134 ? 13.109 -4.295 -9.740 1.00 34.12 157 THR B CA 1
ATOM 2052 C C . THR B 1 134 ? 14.409 -4.177 -10.542 1.00 38.04 157 THR B C 1
ATOM 2053 O O . THR B 1 134 ? 14.341 -3.880 -11.724 1.00 40.30 157 THR B O 1
ATOM 2057 N N . LYS B 1 135 ? 15.588 -4.396 -9.900 0.80 30.62 158 LYS B N 1
ATOM 2058 C CA . LYS B 1 135 ? 16.858 -4.307 -10.583 0.80 30.78 158 LYS B CA 1
ATOM 2059 C C . LYS B 1 135 ? 16.862 -5.241 -11.814 0.80 39.34 158 LYS B C 1
ATOM 2060 O O . LYS B 1 135 ? 17.148 -4.792 -12.912 0.80 41.17 158 LYS B O 1
ATOM 2066 N N . THR B 1 136 ? 16.482 -6.511 -11.635 1.00 37.90 159 THR B N 1
ATOM 2067 C CA . THR B 1 136 ? 16.377 -7.536 -12.683 1.00 39.83 159 THR B CA 1
ATOM 2068 C C . THR B 1 136 ? 15.459 -7.114 -13.849 1.00 48.42 159 THR B C 1
ATOM 2069 O O . THR B 1 136 ? 15.819 -7.320 -15.001 1.00 50.82 159 THR B O 1
ATOM 2073 N N . ASN B 1 137 ? 14.271 -6.547 -13.551 1.00 43.74 160 ASN B N 1
ATOM 2074 C CA . ASN B 1 137 ? 13.352 -6.066 -14.567 1.00 42.75 160 ASN B CA 1
ATOM 2075 C C . ASN B 1 137 ? 13.920 -4.900 -15.345 1.00 48.20 160 ASN B C 1
ATOM 2076 O O . ASN B 1 137 ? 13.760 -4.885 -16.543 1.00 50.00 160 ASN B O 1
ATOM 2081 N N . ILE B 1 138 ? 14.548 -3.915 -14.690 1.00 44.33 161 ILE B N 1
ATOM 2082 C CA . ILE B 1 138 ? 15.130 -2.764 -15.369 1.00 44.96 161 ILE B CA 1
ATOM 2083 C C . ILE B 1 138 ? 16.257 -3.196 -16.291 1.00 52.18 161 ILE B C 1
ATOM 2084 O O . ILE B 1 138 ? 16.344 -2.722 -17.420 1.00 51.97 161 ILE B O 1
ATOM 2089 N N . VAL B 1 139 ? 17.053 -4.167 -15.841 1.00 51.92 162 VAL B N 1
ATOM 2090 C CA . VAL B 1 139 ? 18.166 -4.710 -16.606 1.00 53.58 162 VAL B CA 1
ATOM 2091 C C . VAL B 1 139 ? 17.648 -5.483 -17.851 1.00 59.94 162 VAL B C 1
ATOM 2092 O O . VAL B 1 139 ? 18.221 -5.332 -18.925 1.00 60.78 162 VAL B O 1
ATOM 2096 N N . LYS B 1 140 ? 16.571 -6.259 -17.713 1.00 56.23 163 LYS B N 1
ATOM 2097 C CA . LYS B 1 140 ? 15.983 -6.963 -18.848 1.00 56.51 163 LYS B CA 1
ATOM 2098 C C . LYS B 1 140 ? 15.493 -5.936 -19.894 1.00 61.92 163 LYS B C 1
ATOM 2099 O O . LYS B 1 140 ? 15.834 -6.078 -21.069 1.00 65.03 163 LYS B O 1
ATOM 2105 N N . ILE B 1 141 ? 14.758 -4.882 -19.461 1.00 54.51 164 ILE B N 1
ATOM 2106 C CA . ILE B 1 141 ? 14.257 -3.821 -20.336 1.00 53.44 164 ILE B CA 1
ATOM 2107 C C . ILE B 1 141 ? 15.418 -3.139 -21.101 1.00 63.85 164 ILE B C 1
ATOM 2108 O O . ILE B 1 141 ? 15.316 -2.964 -22.314 1.00 64.29 164 ILE B O 1
ATOM 2113 N N . ASP B 1 142 ? 16.506 -2.780 -20.397 1.00 64.43 165 ASP B N 1
ATOM 2114 C CA . ASP B 1 142 ? 17.675 -2.130 -20.999 1.00 68.18 165 ASP B CA 1
ATOM 2115 C C . ASP B 1 142 ? 18.290 -2.995 -22.095 1.00 78.65 165 ASP B C 1
ATOM 2116 O O . ASP B 1 142 ? 18.699 -2.467 -23.125 1.00 80.81 165 ASP B O 1
ATOM 2121 N N . GLU B 1 143 ? 18.321 -4.315 -21.882 1.00 76.68 166 GLU B N 1
ATOM 2122 C CA . GLU B 1 143 ? 18.842 -5.293 -22.826 1.00 78.19 166 GLU B CA 1
ATOM 2123 C C . GLU B 1 143 ? 17.962 -5.380 -24.081 1.00 83.38 166 GLU B C 1
ATOM 2124 O O . GLU B 1 143 ? 18.503 -5.386 -25.177 1.00 83.53 166 GLU B O 1
ATOM 2130 N N . LYS B 1 144 ? 16.615 -5.394 -23.932 1.00 80.99 167 LYS B N 1
ATOM 2131 C CA . LYS B 1 144 ? 15.664 -5.377 -25.060 1.00 80.19 167 LYS B CA 1
ATOM 2132 C C . LYS B 1 144 ? 15.859 -4.063 -25.865 1.00 88.02 167 LYS B C 1
ATOM 2133 O O . LYS B 1 144 ? 15.823 -4.091 -27.093 1.00 89.12 167 LYS B O 1
ATOM 2139 N N . LEU B 1 145 ? 16.130 -2.938 -25.177 1.00 85.56 168 LEU B N 1
ATOM 2140 C CA . LEU B 1 145 ? 16.357 -1.654 -25.841 1.00 86.65 168 LEU B CA 1
ATOM 2141 C C . LEU B 1 145 ? 17.718 -1.615 -26.547 1.00 97.33 168 LEU B C 1
ATOM 2142 O O . LEU B 1 145 ? 17.775 -1.182 -27.696 1.00 97.34 168 LEU B O 1
ATOM 2147 N N . GLU B 1 146 ? 18.797 -2.092 -25.874 1.00 98.97 169 GLU B N 1
ATOM 2148 C CA . GLU B 1 146 ? 20.181 -2.169 -26.388 1.00 102.72 169 GLU B CA 1
ATOM 2149 C C . GLU B 1 146 ? 20.293 -3.084 -27.618 1.00 109.97 169 GLU B C 1
ATOM 2150 O O . GLU B 1 146 ? 21.184 -2.883 -28.447 1.00 111.61 169 GLU B O 1
ATOM 2156 N N . ALA B 1 147 ? 19.379 -4.066 -27.741 1.00 107.33 170 ALA B N 1
ATOM 2157 C CA . ALA B 1 147 ? 19.313 -4.985 -28.872 1.00 108.16 170 ALA B CA 1
ATOM 2158 C C . ALA B 1 147 ? 18.586 -4.308 -30.036 1.00 114.40 170 ALA B C 1
ATOM 2159 O O . ALA B 1 147 ? 19.132 -4.259 -31.141 1.00 115.86 170 ALA B O 1
ATOM 2161 N N . ALA B 1 148 ? 17.384 -3.737 -29.776 1.00 110.74 171 ALA B N 1
ATOM 2162 C CA . ALA B 1 148 ? 16.526 -3.055 -30.760 1.00 110.16 171 ALA B CA 1
ATOM 2163 C C . ALA B 1 148 ? 17.190 -1.868 -31.518 1.00 115.80 171 ALA B C 1
ATOM 2164 O O . ALA B 1 148 ? 16.570 -1.335 -32.445 1.00 115.54 171 ALA B O 1
ATOM 2166 N N . SER B 1 149 ? 18.444 -1.485 -31.150 1.00 113.43 172 SER B N 1
ATOM 2167 C CA . SER B 1 149 ? 19.204 -0.410 -31.799 1.00 128.26 172 SER B CA 1
ATOM 2168 C C . SER B 1 149 ? 20.319 -0.970 -32.697 1.00 166.66 172 SER B C 1
ATOM 2169 O O . SER B 1 149 ? 21.072 -1.859 -32.292 1.00 132.13 172 SER B O 1
ATOM 2172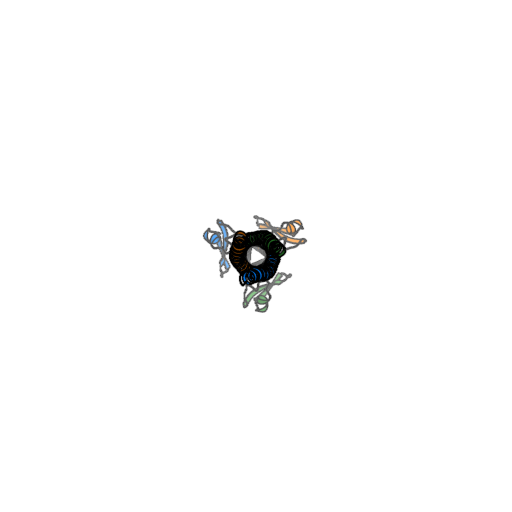 N N . ASP C 1 5 ? 4.000 3.766 129.354 1.00 134.09 28 ASP C N 1
ATOM 2173 C CA . ASP C 1 5 ? 5.281 4.412 129.064 1.00 135.15 28 ASP C CA 1
ATOM 2174 C C . ASP C 1 5 ? 5.395 4.825 127.593 1.00 137.59 28 ASP C C 1
ATOM 2175 O O . ASP C 1 5 ? 4.840 4.151 126.718 1.00 135.90 28 ASP C O 1
ATOM 2180 N N . ASP C 1 6 ? 6.132 5.929 127.329 1.00 134.40 29 ASP C N 1
ATOM 2181 C CA . ASP C 1 6 ? 6.369 6.463 125.982 1.00 133.76 29 ASP C CA 1
ATOM 2182 C C . ASP C 1 6 ? 7.374 5.624 125.177 1.00 133.44 29 ASP C C 1
ATOM 2183 O O . ASP C 1 6 ? 7.396 5.722 123.948 1.00 132.28 29 ASP C O 1
ATOM 2188 N N . VAL C 1 7 ? 8.195 4.802 125.871 1.00 127.61 30 VAL C N 1
ATOM 2189 C CA . VAL C 1 7 ? 9.172 3.882 125.267 1.00 125.91 30 VAL C CA 1
ATOM 2190 C C . VAL C 1 7 ? 8.477 2.604 124.769 1.00 124.20 30 VAL C C 1
ATOM 2191 O O . VAL C 1 7 ? 8.939 1.993 123.798 1.00 124.18 30 VAL C O 1
ATOM 2195 N N . LYS C 1 8 ? 7.371 2.210 125.447 1.00 115.30 31 LYS C N 1
ATOM 2196 C CA . LYS C 1 8 ? 6.527 1.063 125.105 1.00 111.49 31 LYS C CA 1
ATOM 2197 C C . LYS C 1 8 ? 5.828 1.385 123.773 1.00 110.50 31 LYS C C 1
ATOM 2198 O O . LYS C 1 8 ? 5.843 0.572 122.848 1.00 108.52 31 LYS C O 1
ATOM 2204 N N . LYS C 1 9 ? 5.252 2.599 123.692 1.00 104.78 32 LYS C N 1
ATOM 2205 C CA . LYS C 1 9 ? 4.530 3.143 122.555 1.00 102.90 32 LYS C CA 1
ATOM 2206 C C . LYS C 1 9 ? 5.447 3.269 121.341 1.00 104.32 32 LYS C C 1
ATOM 2207 O O . LYS C 1 9 ? 5.054 2.831 120.261 1.00 103.81 32 LYS C O 1
ATOM 2213 N N . ALA C 1 10 ? 6.678 3.823 121.528 1.00 99.02 33 ALA C N 1
ATOM 2214 C CA . ALA C 1 10 ? 7.693 4.027 120.483 1.00 98.05 33 ALA C CA 1
ATOM 2215 C C . ALA C 1 10 ? 8.155 2.720 119.819 1.00 98.26 33 ALA C C 1
ATOM 2216 O O . ALA C 1 10 ? 8.332 2.687 118.601 1.00 97.41 33 ALA C O 1
ATOM 2218 N N . ALA C 1 11 ? 8.322 1.647 120.620 1.00 92.52 34 ALA C N 1
ATOM 2219 C CA . ALA C 1 11 ? 8.710 0.318 120.156 1.00 90.94 34 ALA C CA 1
ATOM 2220 C C . ALA C 1 11 ? 7.595 -0.273 119.300 1.00 92.64 34 ALA C C 1
ATOM 2221 O O . ALA C 1 11 ? 7.884 -0.868 118.251 1.00 92.02 34 ALA C O 1
ATOM 2223 N N . THR C 1 12 ? 6.322 -0.063 119.730 1.00 87.32 35 THR C N 1
ATOM 2224 C CA . THR C 1 12 ? 5.104 -0.531 119.054 1.00 85.71 35 THR C CA 1
ATOM 2225 C C . THR C 1 12 ? 4.928 0.145 117.696 1.00 86.55 35 THR C C 1
ATOM 2226 O O . THR C 1 12 ? 4.630 -0.547 116.720 1.00 85.58 35 THR C O 1
ATOM 2230 N N . VAL C 1 13 ? 5.130 1.482 117.632 1.00 81.49 36 VAL C N 1
ATOM 2231 C CA . VAL C 1 13 ? 5.024 2.243 116.385 1.00 80.62 36 VAL C CA 1
ATOM 2232 C C . VAL C 1 13 ? 6.094 1.752 115.411 1.00 82.66 36 VAL C C 1
ATOM 2233 O O . VAL C 1 13 ? 5.775 1.485 114.256 1.00 80.91 36 VAL C O 1
ATOM 2237 N N . ALA C 1 14 ? 7.344 1.592 115.900 1.00 79.75 37 ALA C N 1
ATOM 2238 C CA . ALA C 1 14 ? 8.507 1.140 115.136 1.00 79.59 37 ALA C CA 1
ATOM 2239 C C . ALA C 1 14 ? 8.292 -0.227 114.505 1.00 81.66 37 ALA C C 1
ATOM 2240 O O . ALA C 1 14 ? 8.598 -0.383 113.323 1.00 81.74 37 ALA C O 1
ATOM 2242 N N . ILE C 1 15 ? 7.721 -1.194 115.262 1.00 76.80 38 ILE C N 1
ATOM 2243 C CA . ILE C 1 15 ? 7.398 -2.545 114.776 1.00 76.38 38 ILE C CA 1
ATOM 2244 C C . ILE C 1 15 ? 6.383 -2.450 113.632 1.00 77.05 38 ILE C C 1
ATOM 2245 O O . ILE C 1 15 ? 6.607 -3.026 112.571 1.00 75.42 38 ILE C O 1
ATOM 2250 N N . ALA C 1 16 ? 5.279 -1.705 113.864 1.00 72.49 39 ALA C N 1
ATOM 2251 C CA . ALA C 1 16 ? 4.187 -1.476 112.924 1.00 70.87 39 ALA C CA 1
ATOM 2252 C C . ALA C 1 16 ? 4.694 -0.781 111.657 1.00 71.42 39 ALA C C 1
ATOM 2253 O O . ALA C 1 16 ? 4.358 -1.207 110.560 1.00 69.53 39 ALA C O 1
ATOM 2255 N N . ALA C 1 17 ? 5.552 0.237 111.814 1.00 68.37 40 ALA C N 1
ATOM 2256 C CA . ALA C 1 17 ? 6.139 0.989 110.704 1.00 67.86 40 ALA C CA 1
ATOM 2257 C C . ALA C 1 17 ? 7.064 0.104 109.862 1.00 71.75 40 ALA C C 1
ATOM 2258 O O . ALA C 1 17 ? 6.974 0.153 108.639 1.00 70.97 40 ALA C O 1
ATOM 2260 N N . ALA C 1 18 ? 7.930 -0.718 110.518 1.00 68.82 41 ALA C N 1
ATOM 2261 C CA . ALA C 1 18 ? 8.866 -1.631 109.858 1.00 68.46 41 ALA C CA 1
ATOM 2262 C C . ALA C 1 18 ? 8.095 -2.722 109.132 1.00 72.73 41 ALA C C 1
ATOM 2263 O O . ALA C 1 18 ? 8.456 -3.095 108.014 1.00 71.67 41 ALA C O 1
ATOM 2265 N N . TYR C 1 19 ? 6.992 -3.181 109.742 1.00 72.04 42 TYR C N 1
ATOM 2266 C CA . TYR C 1 19 ? 6.096 -4.185 109.171 1.00 73.23 42 TYR C CA 1
ATOM 2267 C C . TYR C 1 19 ? 5.494 -3.639 107.867 1.00 77.23 42 TYR C C 1
ATOM 2268 O O . TYR C 1 19 ? 5.564 -4.303 106.828 1.00 78.16 42 TYR C O 1
ATOM 2277 N N . ASN C 1 20 ? 4.931 -2.416 107.939 1.00 72.63 43 ASN C N 1
ATOM 2278 C CA . ASN C 1 20 ? 4.312 -1.669 106.849 1.00 71.87 43 ASN C CA 1
ATOM 2279 C C . ASN C 1 20 ? 5.307 -1.435 105.683 1.00 73.58 43 ASN C C 1
ATOM 2280 O O . ASN C 1 20 ? 4.963 -1.702 104.531 1.00 74.27 43 ASN C O 1
ATOM 2285 N N . ASN C 1 21 ? 6.543 -1.007 105.978 1.00 67.01 44 ASN C N 1
ATOM 2286 C CA . ASN C 1 21 ? 7.549 -0.801 104.948 1.00 65.99 44 ASN C CA 1
ATOM 2287 C C . ASN C 1 21 ? 7.900 -2.115 104.233 1.00 69.59 44 ASN C C 1
ATOM 2288 O O . ASN C 1 21 ? 8.011 -2.130 102.993 1.00 68.04 44 ASN C O 1
ATOM 2293 N N . GLY C 1 22 ? 7.996 -3.202 105.016 1.00 64.95 45 GLY C N 1
ATOM 2294 C CA . GLY C 1 22 ? 8.255 -4.547 104.517 1.00 65.21 45 GLY C CA 1
ATOM 2295 C C . GLY C 1 22 ? 7.215 -4.996 103.505 1.00 68.98 45 GLY C C 1
ATOM 2296 O O . GLY C 1 22 ? 7.553 -5.665 102.531 1.00 68.14 45 GLY C O 1
ATOM 2297 N N . GLN C 1 23 ? 5.938 -4.604 103.721 1.00 66.20 46 GLN C N 1
ATOM 2298 C CA . GLN C 1 23 ? 4.832 -4.935 102.823 1.00 66.26 46 GLN C CA 1
ATOM 2299 C C . GLN C 1 23 ? 4.915 -4.105 101.565 1.00 71.23 46 GLN C C 1
ATOM 2300 O O . GLN C 1 23 ? 4.452 -4.548 100.511 1.00 71.73 46 GLN C O 1
ATOM 2306 N N . GLU C 1 24 ? 5.475 -2.889 101.658 1.00 67.07 47 GLU C N 1
ATOM 2307 C CA . GLU C 1 24 ? 5.607 -2.058 100.471 1.00 66.22 47 GLU C CA 1
ATOM 2308 C C . GLU C 1 24 ? 6.678 -2.633 99.532 1.00 68.27 47 GLU C C 1
ATOM 2309 O O . GLU C 1 24 ? 6.486 -2.619 98.325 1.00 67.81 47 GLU C O 1
ATOM 2315 N N . ILE C 1 25 ? 7.736 -3.241 100.104 1.00 65.15 48 ILE C N 1
ATOM 2316 C CA . ILE C 1 25 ? 8.849 -3.875 99.399 1.00 65.31 48 ILE C CA 1
ATOM 2317 C C . ILE C 1 25 ? 8.454 -5.272 98.909 1.00 72.29 48 ILE C C 1
ATOM 2318 O O . ILE C 1 25 ? 8.726 -5.603 97.751 1.00 71.75 48 ILE C O 1
ATOM 2323 N N . ASN C 1 26 ? 7.826 -6.096 99.791 1.00 71.35 49 ASN C N 1
ATOM 2324 C CA . ASN C 1 26 ? 7.515 -7.505 99.507 1.00 72.78 49 ASN C CA 1
ATOM 2325 C C . ASN C 1 26 ? 6.043 -7.852 99.169 1.00 79.47 49 ASN C C 1
ATOM 2326 O O . ASN C 1 26 ? 5.790 -8.987 98.774 1.00 81.41 49 ASN C O 1
ATOM 2331 N N . GLY C 1 27 ? 5.111 -6.912 99.299 1.00 76.69 50 GLY C N 1
ATOM 2332 C CA . GLY C 1 27 ? 3.702 -7.129 98.966 1.00 77.46 50 GLY C CA 1
ATOM 2333 C C . GLY C 1 27 ? 2.776 -7.574 100.087 1.00 84.55 50 GLY C C 1
ATOM 2334 O O . GLY C 1 27 ? 3.217 -7.870 101.205 1.00 84.89 50 GLY C O 1
ATOM 2335 N N . PHE C 1 28 ? 1.465 -7.615 99.774 1.00 83.07 51 PHE C N 1
ATOM 2336 C CA . PHE C 1 28 ? 0.366 -8.049 100.652 1.00 85.06 51 PHE C CA 1
ATOM 2337 C C . PHE C 1 28 ? -0.794 -8.630 99.809 1.00 91.63 51 PHE C C 1
ATOM 2338 O O . PHE C 1 28 ? -0.907 -8.324 98.618 1.00 89.45 51 PHE C O 1
ATOM 2346 N N . LYS C 1 29 ? -1.643 -9.471 100.430 1.00 92.38 52 LYS C N 1
ATOM 2347 C CA . LYS C 1 29 ? -2.820 -10.092 99.790 1.00 95.15 52 LYS C CA 1
ATOM 2348 C C . LYS C 1 29 ? -4.058 -9.921 100.694 1.00 101.58 52 LYS C C 1
ATOM 2349 O O . LYS C 1 29 ? -3.911 -9.532 101.860 1.00 99.39 52 LYS C O 1
ATOM 2355 N N . ALA C 1 30 ? -5.270 -10.189 100.158 1.00 102.07 53 ALA C N 1
ATOM 2356 C CA . ALA C 1 30 ? -6.506 -10.085 100.941 1.00 104.62 53 ALA C CA 1
ATOM 2357 C C . ALA C 1 30 ? -6.481 -11.102 102.098 1.00 110.41 53 ALA C C 1
ATOM 2358 O O . ALA C 1 30 ? -6.147 -12.271 101.889 1.00 112.29 53 ALA C O 1
ATOM 2360 N N . GLY C 1 31 ? -6.756 -10.621 103.307 1.00 106.17 54 GLY C N 1
ATOM 2361 C CA . GLY C 1 31 ? -6.739 -11.421 104.526 1.00 107.13 54 GLY C CA 1
ATOM 2362 C C . GLY C 1 31 ? -5.557 -11.110 105.418 1.00 108.44 54 GLY C C 1
ATOM 2363 O O . GLY C 1 31 ? -5.704 -11.072 106.642 1.00 107.67 54 GLY C O 1
ATOM 2364 N N . GLU C 1 32 ? -4.375 -10.890 104.803 1.00 103.98 55 GLU C N 1
ATOM 2365 C CA . GLU C 1 32 ? -3.091 -10.564 105.446 1.00 102.05 55 GLU C CA 1
ATOM 2366 C C . GLU C 1 32 ? -3.236 -9.341 106.359 1.00 105.43 55 GLU C C 1
ATOM 2367 O O . GLU C 1 32 ? -3.906 -8.382 105.971 1.00 104.80 55 GLU C O 1
ATOM 2373 N N . THR C 1 33 ? -2.638 -9.383 107.575 1.00 102.43 56 THR C N 1
ATOM 2374 C CA . THR C 1 33 ? -2.699 -8.284 108.554 1.00 101.34 56 THR C CA 1
ATOM 2375 C C . THR C 1 33 ? -1.974 -7.019 108.050 1.00 104.76 56 THR C C 1
ATOM 2376 O O . THR C 1 33 ? -0.845 -7.105 107.580 1.00 103.60 56 THR C O 1
ATOM 2380 N N . ILE C 1 34 ? -2.647 -5.861 108.120 1.00 101.86 57 ILE C N 1
ATOM 2381 C CA . ILE C 1 34 ? -2.102 -4.558 107.727 1.00 100.07 57 ILE C CA 1
ATOM 2382 C C . ILE C 1 34 ? -2.250 -3.596 108.896 1.00 104.33 57 ILE C C 1
ATOM 2383 O O . ILE C 1 34 ? -3.221 -3.690 109.649 1.00 105.29 57 ILE C O 1
ATOM 2388 N N . TYR C 1 35 ? -1.282 -2.700 109.073 1.00 100.24 58 TYR C N 1
ATOM 2389 C CA . TYR C 1 35 ? -1.338 -1.748 110.170 1.00 100.85 58 TYR C CA 1
ATOM 2390 C C . TYR C 1 35 ? -1.485 -0.325 109.661 1.00 108.52 58 TYR C C 1
ATOM 2391 O O . TYR C 1 35 ? -0.753 0.096 108.761 1.00 107.59 58 TYR C O 1
ATOM 2400 N N . ASP C 1 36 ? -2.444 0.410 110.224 1.00 109.17 59 ASP C N 1
ATOM 2401 C CA . ASP C 1 36 ? -2.672 1.800 109.865 1.00 111.55 59 ASP C CA 1
ATOM 2402 C C . ASP C 1 36 ? -2.203 2.646 111.035 1.00 118.53 59 ASP C C 1
ATOM 2403 O O . ASP C 1 36 ? -2.700 2.476 112.155 1.00 118.74 59 ASP C O 1
ATOM 2408 N N . ILE C 1 37 ? -1.187 3.494 110.805 1.00 117.19 60 ILE C N 1
ATOM 2409 C CA . ILE C 1 37 ? -0.653 4.339 111.875 1.00 119.05 60 ILE C CA 1
ATOM 2410 C C . ILE C 1 37 ? -1.176 5.769 111.740 1.00 129.64 60 ILE C C 1
ATOM 2411 O O . ILE C 1 37 ? -1.011 6.408 110.698 1.00 129.62 60 ILE C O 1
ATOM 2416 N N . ASP C 1 38 ? -1.808 6.250 112.822 1.00 131.16 61 ASP C N 1
ATOM 2417 C CA . ASP C 1 38 ? -2.376 7.588 112.977 1.00 135.23 61 ASP C CA 1
ATOM 2418 C C . ASP C 1 38 ? -1.264 8.628 113.093 1.00 142.12 61 ASP C C 1
ATOM 2419 O O . ASP C 1 38 ? -0.128 8.293 113.451 1.00 140.28 61 ASP C O 1
ATOM 2424 N N . GLU C 1 39 ? -1.621 9.908 112.856 1.00 142.97 62 GLU C N 1
ATOM 2425 C CA . GLU C 1 39 ? -0.749 11.066 113.073 1.00 145.01 62 GLU C CA 1
ATOM 2426 C C . GLU C 1 39 ? -0.488 11.159 114.593 1.00 149.34 62 GLU C C 1
ATOM 2427 O O . GLU C 1 39 ? 0.608 11.537 115.018 1.00 149.02 62 GLU C O 1
ATOM 2433 N N . ASP C 1 40 ? -1.497 10.720 115.391 1.00 146.22 63 ASP C N 1
ATOM 2434 C CA . ASP C 1 40 ? -1.511 10.643 116.858 1.00 146.44 63 ASP C CA 1
ATOM 2435 C C . ASP C 1 40 ? -0.632 9.479 117.384 1.00 146.02 63 ASP C C 1
ATOM 2436 O O . ASP C 1 40 ? -0.453 9.343 118.600 1.00 145.26 63 ASP C O 1
ATOM 2441 N N . GLY C 1 41 ? -0.116 8.658 116.465 1.00 139.08 64 GLY C N 1
ATOM 2442 C CA . GLY C 1 41 ? 0.712 7.500 116.778 1.00 135.66 64 GLY C CA 1
ATOM 2443 C C . GLY C 1 41 ? -0.108 6.304 117.217 1.00 136.21 64 GLY C C 1
ATOM 2444 O O . GLY C 1 41 ? 0.433 5.363 117.806 1.00 133.86 64 GLY C O 1
ATOM 2445 N N . THR C 1 42 ? -1.429 6.348 116.937 1.00 132.68 65 THR C N 1
ATOM 2446 C CA . THR C 1 42 ? -2.389 5.293 117.274 1.00 131.49 65 THR C CA 1
ATOM 2447 C C . THR C 1 42 ? -2.321 4.208 116.192 1.00 130.80 65 THR C C 1
ATOM 2448 O O . THR C 1 42 ? -2.509 4.501 115.010 1.00 129.92 65 THR C O 1
ATOM 2452 N N . ILE C 1 43 ? -2.009 2.965 116.592 1.00 124.28 66 ILE C N 1
ATOM 2453 C CA . ILE C 1 43 ? -1.886 1.857 115.647 1.00 121.93 66 ILE C CA 1
ATOM 2454 C C . ILE C 1 43 ? -3.169 1.052 115.605 1.00 124.24 66 ILE C C 1
ATOM 2455 O O . ILE C 1 43 ? -3.666 0.626 116.648 1.00 123.13 66 ILE C O 1
ATOM 2460 N N . THR C 1 44 ? -3.706 0.862 114.388 1.00 121.07 67 THR C N 1
ATOM 2461 C CA . THR C 1 44 ? -4.926 0.086 114.157 1.00 122.16 67 THR C CA 1
ATOM 2462 C C . THR C 1 44 ? -4.572 -1.200 113.403 1.00 123.93 67 THR C C 1
ATOM 2463 O O . THR C 1 44 ? -3.958 -1.132 112.335 1.00 122.66 67 THR C O 1
ATOM 2467 N N . LYS C 1 45 ? -4.928 -2.362 113.984 1.00 120.05 68 LYS C N 1
ATOM 2468 C CA . LYS C 1 45 ? -4.690 -3.686 113.406 1.00 119.43 68 LYS C CA 1
ATOM 2469 C C . LYS C 1 45 ? -5.920 -4.088 112.583 1.00 124.70 68 LYS C C 1
ATOM 2470 O O . LYS C 1 45 ? -6.965 -4.429 113.145 1.00 126.71 68 LYS C O 1
ATOM 2476 N N . LYS C 1 46 ? -5.799 -3.993 111.254 1.00 119.73 69 LYS C N 1
ATOM 2477 C CA . LYS C 1 46 ? -6.868 -4.327 110.309 1.00 121.10 69 LYS C CA 1
ATOM 2478 C C . LYS C 1 46 ? -6.486 -5.581 109.507 1.00 122.64 69 LYS C C 1
ATOM 2479 O O . LYS C 1 46 ? -5.447 -6.194 109.765 1.00 121.26 69 LYS C O 1
ATOM 2485 N N . ASP C 1 47 ? -7.335 -5.964 108.550 1.00 118.70 70 ASP C N 1
ATOM 2486 C CA . ASP C 1 47 ? -7.087 -7.077 107.649 1.00 118.31 70 ASP C CA 1
ATOM 2487 C C . ASP C 1 47 ? -7.331 -6.551 106.250 1.00 120.24 70 ASP C C 1
ATOM 2488 O O . ASP C 1 47 ? -8.373 -5.945 105.995 1.00 121.58 70 ASP C O 1
ATOM 2493 N N . ALA C 1 48 ? -6.330 -6.694 105.372 1.00 113.69 71 ALA C N 1
ATOM 2494 C CA . ALA C 1 48 ? -6.380 -6.216 103.997 1.00 112.61 71 ALA C CA 1
ATOM 2495 C C . ALA C 1 48 ? -7.583 -6.795 103.279 1.00 119.08 71 ALA C C 1
ATOM 2496 O O . ALA C 1 48 ? -7.754 -8.011 103.252 1.00 121.12 71 ALA C O 1
ATOM 2498 N N . THR C 1 49 ? -8.456 -5.923 102.770 1.00 115.81 72 THR C N 1
ATOM 2499 C CA . THR C 1 49 ? -9.652 -6.346 102.040 1.00 118.29 72 THR C CA 1
ATOM 2500 C C . THR C 1 49 ? -9.304 -6.464 100.556 1.00 120.14 72 THR C C 1
ATOM 2501 O O . THR C 1 49 ? -8.167 -6.177 100.170 1.00 116.08 72 THR C O 1
ATOM 2505 N N . ALA C 1 50 ? -10.269 -6.890 99.726 1.00 119.61 73 ALA C N 1
ATOM 2506 C CA . ALA C 1 50 ? -10.081 -6.996 98.280 1.00 119.45 73 ALA C CA 1
ATOM 2507 C C . ALA C 1 50 ? -9.937 -5.584 97.668 1.00 122.06 73 ALA C C 1
ATOM 2508 O O . ALA C 1 50 ? -9.294 -5.423 96.626 1.00 118.86 73 ALA C O 1
ATOM 2510 N N . ALA C 1 51 ? -10.520 -4.566 98.357 1.00 120.31 74 ALA C N 1
ATOM 2511 C CA . ALA C 1 51 ? -10.480 -3.140 98.021 1.00 119.28 74 ALA C CA 1
ATOM 2512 C C . ALA C 1 51 ? -9.065 -2.579 98.207 1.00 118.34 74 ALA C C 1
ATOM 2513 O O . ALA C 1 51 ? -8.520 -1.981 97.271 1.00 116.75 74 ALA C O 1
ATOM 2515 N N . ASP C 1 52 ? -8.467 -2.811 99.406 1.00 111.89 75 ASP C N 1
ATOM 2516 C CA . ASP C 1 52 ? -7.107 -2.415 99.776 1.00 108.07 75 ASP C CA 1
ATOM 2517 C C . ASP C 1 52 ? -6.108 -2.935 98.736 1.00 109.58 75 ASP C C 1
ATOM 2518 O O . ASP C 1 52 ? -5.254 -2.175 98.281 1.00 107.15 75 ASP C O 1
ATOM 2523 N N . VAL C 1 53 ? -6.266 -4.214 98.323 1.00 107.06 76 VAL C N 1
ATOM 2524 C CA . VAL C 1 53 ? -5.442 -4.891 97.317 1.00 105.68 76 VAL C CA 1
ATOM 2525 C C . VAL C 1 53 ? -5.668 -4.308 95.910 1.00 112.74 76 VAL C C 1
ATOM 2526 O O . VAL C 1 53 ? -4.709 -3.827 95.317 1.00 110.06 76 VAL C O 1
ATOM 2530 N N . GLU C 1 54 ? -6.915 -4.351 95.381 1.00 114.83 77 GLU C N 1
ATOM 2531 C CA . GLU C 1 54 ? -7.251 -3.861 94.030 1.00 116.34 77 GLU C CA 1
ATOM 2532 C C . GLU C 1 54 ? -6.955 -2.369 93.810 1.00 120.90 77 GLU C C 1
ATOM 2533 O O . GLU C 1 54 ? -6.534 -1.989 92.713 1.00 119.51 77 GLU C O 1
ATOM 2539 N N . ALA C 1 55 ? -7.138 -1.536 94.848 1.00 118.80 78 ALA C N 1
ATOM 2540 C CA . ALA C 1 55 ? -6.862 -0.108 94.731 1.00 118.44 78 ALA C CA 1
ATOM 2541 C C . ALA C 1 55 ? -5.512 0.323 95.354 1.00 120.09 78 ALA C C 1
ATOM 2542 O O . ALA C 1 55 ? -5.382 1.454 95.835 1.00 120.02 78 ALA C O 1
ATOM 2544 N N . ASP C 1 56 ? -4.502 -0.582 95.322 1.00 114.16 79 ASP C N 1
ATOM 2545 C CA . ASP C 1 56 ? -3.126 -0.322 95.772 1.00 111.05 79 ASP C CA 1
ATOM 2546 C C . ASP C 1 56 ? -2.313 -0.025 94.511 1.00 112.65 79 ASP C C 1
ATOM 2547 O O . ASP C 1 56 ? -2.601 -0.601 93.454 1.00 112.53 79 ASP C O 1
ATOM 2552 N N . ASP C 1 57 ? -1.291 0.858 94.632 1.00 106.84 80 ASP C N 1
ATOM 2553 C CA . ASP C 1 57 ? -0.398 1.309 93.561 1.00 104.88 80 ASP C CA 1
ATOM 2554 C C . ASP C 1 57 ? 0.057 0.177 92.616 1.00 105.13 80 ASP C C 1
ATOM 2555 O O . ASP C 1 57 ? -0.004 0.338 91.395 1.00 104.66 80 ASP C O 1
ATOM 2560 N N . PHE C 1 58 ? 0.468 -0.975 93.191 1.00 98.93 81 PHE C N 1
ATOM 2561 C CA . PHE C 1 58 ? 0.958 -2.150 92.462 1.00 96.71 81 PHE C CA 1
ATOM 2562 C C . PHE C 1 58 ? 0.092 -3.394 92.707 1.00 99.54 81 PHE C C 1
ATOM 2563 O O . PHE C 1 58 ? 0.491 -4.514 92.370 1.00 98.62 81 PHE C O 1
ATOM 2571 N N . LYS C 1 59 ? -1.111 -3.174 93.274 1.00 96.39 82 LYS C N 1
ATOM 2572 C CA . LYS C 1 59 ? -2.127 -4.179 93.613 1.00 97.24 82 LYS C CA 1
ATOM 2573 C C . LYS C 1 59 ? -1.551 -5.297 94.522 1.00 98.78 82 LYS C C 1
ATOM 2574 O O . LYS C 1 59 ? -1.720 -6.496 94.253 1.00 100.44 82 LYS C O 1
ATOM 2580 N N . GLY C 1 60 ? -0.875 -4.855 95.591 1.00 90.56 83 GLY C N 1
ATOM 2581 C CA . GLY C 1 60 ? -0.253 -5.695 96.608 1.00 88.98 83 GLY C CA 1
ATOM 2582 C C . GLY C 1 60 ? 0.939 -6.539 96.195 1.00 89.76 83 GLY C C 1
ATOM 2583 O O . GLY C 1 60 ? 1.340 -7.423 96.956 1.00 89.96 83 GLY C O 1
ATOM 2584 N N . LEU C 1 61 ? 1.516 -6.295 94.999 1.00 83.89 84 LEU C N 1
ATOM 2585 C CA . LEU C 1 61 ? 2.679 -7.042 94.493 1.00 83.02 84 LEU C CA 1
ATOM 2586 C C . LEU C 1 61 ? 3.998 -6.747 95.255 1.00 85.14 84 LEU C C 1
ATOM 2587 O O . LEU C 1 61 ? 4.825 -7.652 95.449 1.00 85.66 84 LEU C O 1
ATOM 2592 N N . GLY C 1 62 ? 4.176 -5.486 95.651 1.00 78.54 85 GLY C N 1
ATOM 2593 C CA . GLY C 1 62 ? 5.375 -5.025 96.333 1.00 76.94 85 GLY C CA 1
ATOM 2594 C C . GLY C 1 62 ? 6.376 -4.527 95.319 1.00 77.86 85 GLY C C 1
ATOM 2595 O O . GLY C 1 62 ? 6.343 -4.940 94.154 1.00 77.22 85 GLY C O 1
ATOM 2596 N N . LEU C 1 63 ? 7.268 -3.633 95.751 1.00 72.50 86 LEU C N 1
ATOM 2597 C CA . LEU C 1 63 ? 8.270 -3.033 94.879 1.00 71.18 86 LEU C CA 1
ATOM 2598 C C . LEU C 1 63 ? 9.196 -4.042 94.176 1.00 75.35 86 LEU C C 1
ATOM 2599 O O . LEU C 1 63 ? 9.447 -3.879 92.979 1.00 75.19 86 LEU C O 1
ATOM 2604 N N . LYS C 1 64 ? 9.667 -5.087 94.891 1.00 72.55 87 LYS C N 1
ATOM 2605 C CA . LYS C 1 64 ? 10.564 -6.100 94.319 1.00 74.40 87 LYS C CA 1
ATOM 2606 C C . LYS C 1 64 ? 9.951 -6.811 93.089 1.00 78.76 87 LYS C C 1
ATOM 2607 O O . LYS C 1 64 ? 10.560 -6.818 92.017 1.00 77.43 87 LYS C O 1
ATOM 2613 N N . LYS C 1 65 ? 8.733 -7.359 93.248 1.00 76.02 88 LYS C N 1
ATOM 2614 C CA . LYS C 1 65 ? 8.006 -8.083 92.209 1.00 76.65 88 LYS C CA 1
ATOM 2615 C C . LYS C 1 65 ? 7.725 -7.209 90.972 1.00 80.46 88 LYS C C 1
ATOM 2616 O O . LYS C 1 65 ? 7.926 -7.667 89.844 1.00 80.90 88 LYS C O 1
ATOM 2622 N N . VAL C 1 66 ? 7.308 -5.948 91.188 1.00 74.74 89 VAL C N 1
ATOM 2623 C CA . VAL C 1 66 ? 7.028 -4.994 90.113 1.00 72.82 89 VAL C CA 1
ATOM 2624 C C . VAL C 1 66 ? 8.288 -4.719 89.291 1.00 76.91 89 VAL C C 1
ATOM 2625 O O . VAL C 1 66 ? 8.278 -4.914 88.079 1.00 78.18 89 VAL C O 1
ATOM 2629 N N . VAL C 1 67 ? 9.375 -4.311 89.955 1.00 72.22 90 VAL C N 1
ATOM 2630 C CA . VAL C 1 67 ? 10.670 -4.017 89.333 1.00 71.40 90 VAL C CA 1
ATOM 2631 C C . VAL C 1 67 ? 11.223 -5.254 88.565 1.00 77.75 90 VAL C C 1
ATOM 2632 O O . VAL C 1 67 ? 11.787 -5.094 87.479 1.00 78.42 90 VAL C O 1
ATOM 2636 N N . THR C 1 68 ? 11.032 -6.470 89.114 1.00 74.85 91 THR C N 1
ATOM 2637 C CA . THR C 1 68 ? 11.461 -7.720 88.491 1.00 76.05 91 THR C CA 1
ATOM 2638 C C . THR C 1 68 ? 10.700 -7.917 87.174 1.00 78.31 91 THR C C 1
ATOM 2639 O O . THR C 1 68 ? 11.325 -8.192 86.139 1.00 78.82 91 THR C O 1
ATOM 2643 N N . ASN C 1 69 ? 9.365 -7.719 87.216 1.00 72.63 92 ASN C N 1
ATOM 2644 C CA . ASN C 1 69 ? 8.463 -7.847 86.073 1.00 71.69 92 ASN C CA 1
ATOM 2645 C C . ASN C 1 69 ? 8.738 -6.789 85.037 1.00 76.98 92 ASN C C 1
ATOM 2646 O O . ASN C 1 69 ? 8.738 -7.112 83.851 1.00 79.05 92 ASN C O 1
ATOM 2651 N N . LEU C 1 70 ? 9.009 -5.536 85.473 1.00 72.76 93 LEU C N 1
ATOM 2652 C CA . LEU C 1 70 ? 9.343 -4.406 84.602 1.00 71.18 93 LEU C CA 1
ATOM 2653 C C . LEU C 1 70 ? 10.634 -4.680 83.828 1.00 75.90 93 LEU C C 1
ATOM 2654 O O . LEU C 1 70 ? 10.679 -4.407 82.634 1.00 76.12 93 LEU C O 1
ATOM 2659 N N . THR C 1 71 ? 11.638 -5.301 84.476 1.00 74.34 94 THR C N 1
ATOM 2660 C CA . THR C 1 71 ? 12.912 -5.700 83.856 1.00 76.11 94 THR C CA 1
ATOM 2661 C C . THR C 1 71 ? 12.632 -6.724 82.744 1.00 83.49 94 THR C C 1
ATOM 2662 O O . THR C 1 71 ? 13.249 -6.650 81.678 1.00 83.01 94 THR C O 1
ATOM 2666 N N . LYS C 1 72 ? 11.671 -7.650 82.993 1.00 82.61 95 LYS C N 1
ATOM 2667 C CA . LYS C 1 72 ? 11.231 -8.667 82.036 1.00 84.07 95 LYS C CA 1
ATOM 2668 C C . LYS C 1 72 ? 10.571 -7.982 80.833 1.00 87.09 95 LYS C C 1
ATOM 2669 O O . LYS C 1 72 ? 10.897 -8.329 79.698 1.00 87.93 95 LYS C O 1
ATOM 2675 N N . THR C 1 73 ? 9.679 -6.991 81.083 1.00 80.70 96 THR C N 1
ATOM 2676 C CA . THR C 1 73 ? 8.982 -6.227 80.044 1.00 78.61 96 THR C CA 1
ATOM 2677 C C . THR C 1 73 ? 9.969 -5.455 79.167 1.00 81.49 96 THR C C 1
ATOM 2678 O O . THR C 1 73 ? 9.883 -5.553 77.947 1.00 81.48 96 THR C O 1
ATOM 2682 N N . VAL C 1 74 ? 10.916 -4.716 79.785 1.00 76.38 97 VAL C N 1
ATOM 2683 C CA . VAL C 1 74 ? 11.924 -3.910 79.087 1.00 74.57 97 VAL C CA 1
ATOM 2684 C C . VAL C 1 74 ? 12.727 -4.752 78.092 1.00 81.67 97 VAL C C 1
ATOM 2685 O O . VAL C 1 74 ? 12.830 -4.371 76.921 1.00 82.48 97 VAL C O 1
ATOM 2689 N N . ASN C 1 75 ? 13.238 -5.910 78.543 1.00 80.28 98 ASN C N 1
ATOM 2690 C CA . ASN C 1 75 ? 14.035 -6.835 77.736 1.00 81.95 98 ASN C CA 1
ATOM 2691 C C . ASN C 1 75 ? 13.220 -7.510 76.637 1.00 86.72 98 ASN C C 1
ATOM 2692 O O . ASN C 1 75 ? 13.717 -7.647 75.524 1.00 86.70 98 ASN C O 1
ATOM 2697 N N . GLU C 1 76 ? 11.969 -7.901 76.944 1.00 84.31 99 GLU C N 1
ATOM 2698 C CA . GLU C 1 76 ? 11.035 -8.542 76.014 1.00 84.80 99 GLU C CA 1
ATOM 2699 C C . GLU C 1 76 ? 10.660 -7.547 74.900 1.00 87.06 99 GLU C C 1
ATOM 2700 O O . GLU C 1 76 ? 10.698 -7.910 73.721 1.00 87.54 99 GLU C O 1
ATOM 2706 N N . ASN C 1 77 ? 10.354 -6.287 75.273 1.00 80.74 100 ASN C N 1
ATOM 2707 C CA . ASN C 1 77 ? 10.033 -5.209 74.336 1.00 77.99 100 ASN C CA 1
ATOM 2708 C C . ASN C 1 77 ? 11.230 -4.874 73.432 1.00 82.11 100 ASN C C 1
ATOM 2709 O O . ASN C 1 77 ? 11.020 -4.537 72.270 1.00 82.01 100 ASN C O 1
ATOM 2714 N N . LYS C 1 78 ? 12.473 -5.000 73.945 1.00 78.93 101 LYS C N 1
ATOM 2715 C CA . LYS C 1 78 ? 13.684 -4.760 73.154 1.00 79.30 101 LYS C CA 1
ATOM 2716 C C . LYS C 1 78 ? 13.914 -5.898 72.153 1.00 86.25 101 LYS C C 1
ATOM 2717 O O . LYS C 1 78 ? 14.244 -5.622 71.003 1.00 86.16 101 LYS C O 1
ATOM 2723 N N . GLN C 1 79 ? 13.725 -7.166 72.576 1.00 84.35 102 GLN C N 1
ATOM 2724 C CA . GLN C 1 79 ? 13.859 -8.329 71.693 1.00 85.44 102 GLN C CA 1
ATOM 2725 C C . GLN C 1 79 ? 12.813 -8.257 70.567 1.00 88.31 102 GLN C C 1
ATOM 2726 O O . GLN C 1 79 ? 13.146 -8.467 69.399 1.00 87.90 102 GLN C O 1
ATOM 2732 N N . ASN C 1 80 ? 11.564 -7.920 70.931 1.00 83.94 103 ASN C N 1
ATOM 2733 C CA . ASN C 1 80 ? 10.426 -7.814 70.023 1.00 82.94 103 ASN C CA 1
ATOM 2734 C C . ASN C 1 80 ? 10.625 -6.749 68.945 1.00 85.63 103 ASN C C 1
ATOM 2735 O O . ASN C 1 80 ? 10.365 -7.030 67.777 1.00 85.81 103 ASN C O 1
ATOM 2740 N N . VAL C 1 81 ? 11.085 -5.548 69.322 1.00 80.99 104 VAL C N 1
ATOM 2741 C CA . VAL C 1 81 ? 11.286 -4.465 68.365 1.00 79.49 104 VAL C CA 1
ATOM 2742 C C . VAL C 1 81 ? 12.553 -4.700 67.519 1.00 85.04 104 VAL C C 1
ATOM 2743 O O . VAL C 1 81 ? 12.534 -4.397 66.331 1.00 83.34 104 VAL C O 1
ATOM 2747 N N . ASP C 1 82 ? 13.617 -5.285 68.108 1.00 84.98 105 ASP C N 1
ATOM 2748 C CA . ASP C 1 82 ? 14.870 -5.581 67.402 1.00 86.60 105 ASP C CA 1
ATOM 2749 C C . ASP C 1 82 ? 14.626 -6.516 66.208 1.00 90.66 105 ASP C C 1
ATOM 2750 O O . ASP C 1 82 ? 15.253 -6.337 65.164 1.00 91.21 105 ASP C O 1
ATOM 2755 N N . ALA C 1 83 ? 13.700 -7.487 66.374 1.00 86.35 106 ALA C N 1
ATOM 2756 C CA . ALA C 1 83 ? 13.301 -8.482 65.379 1.00 86.46 106 ALA C CA 1
ATOM 2757 C C . ALA C 1 83 ? 12.360 -7.900 64.320 1.00 89.39 106 ALA C C 1
ATOM 2758 O O . ALA C 1 83 ? 12.412 -8.332 63.171 1.00 89.78 106 ALA C O 1
ATOM 2760 N N . LYS C 1 84 ? 11.505 -6.932 64.700 1.00 84.46 107 LYS C N 1
ATOM 2761 C CA . LYS C 1 84 ? 10.588 -6.260 63.778 1.00 82.36 107 LYS C CA 1
ATOM 2762 C C . LYS C 1 84 ? 11.419 -5.370 62.851 1.00 86.13 107 LYS C C 1
ATOM 2763 O O . LYS C 1 84 ? 11.187 -5.360 61.642 1.00 87.20 107 LYS C O 1
ATOM 2769 N N . VAL C 1 85 ? 12.420 -4.672 63.417 1.00 81.23 108 VAL C N 1
ATOM 2770 C CA . VAL C 1 85 ? 13.346 -3.793 62.695 1.00 80.31 108 VAL C CA 1
ATOM 2771 C C . VAL C 1 85 ? 14.265 -4.632 61.776 1.00 84.60 108 VAL C C 1
ATOM 2772 O O . VAL C 1 85 ? 14.539 -4.206 60.649 1.00 84.32 10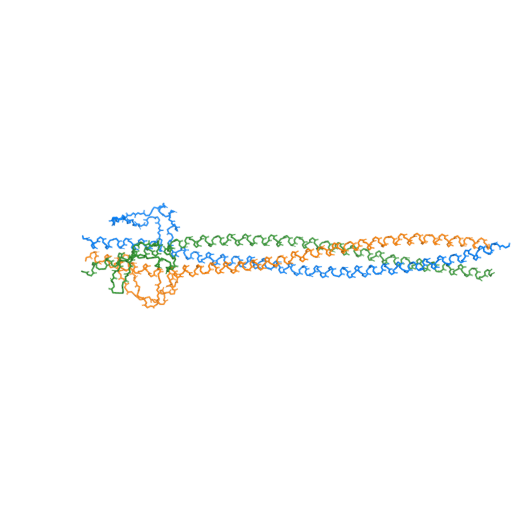8 VAL C O 1
ATOM 2776 N N . LYS C 1 86 ? 14.682 -5.838 62.228 1.00 81.22 109 LYS C N 1
ATOM 2777 C CA . LYS C 1 86 ? 15.518 -6.729 61.424 1.00 82.09 109 LYS C CA 1
ATOM 2778 C C . LYS C 1 86 ? 14.721 -7.267 60.225 1.00 88.43 109 LYS C C 1
ATOM 2779 O O . LYS C 1 86 ? 15.294 -7.455 59.145 1.00 88.49 109 LYS C O 1
ATOM 2785 N N . ALA C 1 87 ? 13.398 -7.478 60.419 1.00 85.72 110 ALA C N 1
ATOM 2786 C CA . ALA C 1 87 ? 12.475 -7.943 59.383 1.00 85.73 110 ALA C CA 1
ATOM 2787 C C . ALA C 1 87 ? 12.305 -6.851 58.311 1.00 90.23 110 ALA C C 1
ATOM 2788 O O . ALA C 1 87 ? 12.516 -7.131 57.130 1.00 90.45 110 ALA C O 1
ATOM 2790 N N . ALA C 1 88 ? 11.992 -5.607 58.735 1.00 86.62 111 ALA C N 1
ATOM 2791 C CA . ALA C 1 88 ? 11.820 -4.437 57.868 1.00 85.66 111 ALA C CA 1
ATOM 2792 C C . ALA C 1 88 ? 13.077 -4.156 57.042 1.00 91.76 111 ALA C C 1
ATOM 2793 O O . ALA C 1 88 ? 12.967 -3.875 55.855 1.00 91.65 111 ALA C O 1
ATOM 2795 N N . GLU C 1 89 ? 14.262 -4.266 57.659 1.00 89.90 112 GLU C N 1
ATOM 2796 C CA . GLU C 1 89 ? 15.550 -4.060 57.002 1.00 90.77 112 GLU C CA 1
ATOM 2797 C C . GLU C 1 89 ? 15.834 -5.116 55.933 1.00 94.61 112 GLU C C 1
ATOM 2798 O O . GLU C 1 89 ? 16.509 -4.804 54.951 1.00 95.19 112 GLU C O 1
ATOM 2804 N N . SER C 1 90 ? 15.349 -6.363 56.134 1.00 90.61 113 SER C N 1
ATOM 2805 C CA . SER C 1 90 ? 15.515 -7.459 55.178 1.00 90.87 113 SER C CA 1
ATOM 2806 C C . SER C 1 90 ? 14.616 -7.224 53.962 1.00 91.71 113 SER C C 1
ATOM 2807 O O . SER C 1 90 ? 15.018 -7.520 52.837 1.00 90.80 113 SER C O 1
ATOM 2810 N N . GLU C 1 91 ? 13.420 -6.650 54.193 1.00 85.49 114 GLU C N 1
ATOM 2811 C CA . GLU C 1 91 ? 12.465 -6.284 53.155 1.00 83.53 114 GLU C CA 1
ATOM 2812 C C . GLU C 1 91 ? 13.063 -5.155 52.317 1.00 84.88 114 GLU C C 1
ATOM 2813 O O . GLU C 1 91 ? 13.008 -5.217 51.088 1.00 86.19 114 GLU C O 1
ATOM 2819 N N . ILE C 1 92 ? 13.692 -4.170 52.980 1.00 77.51 115 ILE C N 1
ATOM 2820 C CA . ILE C 1 92 ? 14.386 -3.046 52.357 1.00 75.21 115 ILE C CA 1
ATOM 2821 C C . ILE C 1 92 ? 15.555 -3.571 51.499 1.00 81.89 115 ILE C C 1
ATOM 2822 O O . ILE C 1 92 ? 15.719 -3.119 50.366 1.00 82.40 115 ILE C O 1
ATOM 2827 N N . GLU C 1 93 ? 16.322 -4.543 52.011 1.00 80.40 116 GLU C N 1
ATOM 2828 C CA . GLU C 1 93 ? 17.453 -5.129 51.287 1.00 82.87 116 GLU C CA 1
ATOM 2829 C C . GLU C 1 93 ? 16.985 -5.830 49.998 1.00 85.98 116 GLU C C 1
ATOM 2830 O O . GLU C 1 93 ? 17.639 -5.685 48.963 1.00 85.98 116 GLU C O 1
ATOM 2836 N N . LYS C 1 94 ? 15.852 -6.554 50.062 1.00 81.01 117 LYS C N 1
ATOM 2837 C CA . LYS C 1 94 ? 15.282 -7.258 48.920 1.00 80.64 117 LYS C CA 1
ATOM 2838 C C . LYS C 1 94 ? 14.691 -6.289 47.862 1.00 84.11 117 LYS C C 1
ATOM 2839 O O . LYS C 1 94 ? 14.764 -6.578 46.667 1.00 83.18 117 LYS C O 1
ATOM 2845 N N . LEU C 1 95 ? 14.134 -5.141 48.303 1.00 79.73 118 LEU C N 1
ATOM 2846 C CA . LEU C 1 95 ? 13.583 -4.115 47.419 1.00 78.24 118 LEU C CA 1
ATOM 2847 C C . LEU C 1 95 ? 14.715 -3.401 46.682 1.00 83.76 118 LEU C C 1
ATOM 2848 O O . LEU C 1 95 ? 14.531 -2.982 45.544 1.00 83.80 118 LEU C O 1
ATOM 2853 N N . THR C 1 96 ? 15.873 -3.243 47.343 1.00 80.94 119 THR C N 1
ATOM 2854 C CA . THR C 1 96 ? 17.076 -2.599 46.808 1.00 80.43 119 THR C CA 1
ATOM 2855 C C . THR C 1 96 ? 17.654 -3.449 45.672 1.00 82.91 119 THR C C 1
ATOM 2856 O O . THR C 1 96 ? 17.986 -2.914 44.619 1.00 82.17 119 THR C O 1
ATOM 2860 N N . THR C 1 97 ? 17.779 -4.765 45.894 1.00 79.97 120 THR C N 1
ATOM 2861 C CA . THR C 1 97 ? 18.337 -5.674 44.910 1.00 81.13 120 THR C CA 1
ATOM 2862 C C . THR C 1 97 ? 17.393 -5.775 43.686 1.00 85.12 120 THR C C 1
ATOM 2863 O O . THR C 1 97 ? 17.878 -5.751 42.560 1.00 85.67 120 THR C O 1
ATOM 2867 N N . LYS C 1 98 ? 16.064 -5.805 43.909 1.00 80.20 121 LYS C N 1
ATOM 2868 C CA . LYS C 1 98 ? 15.065 -5.897 42.854 1.00 78.91 121 LYS C CA 1
ATOM 2869 C C . LYS C 1 98 ? 15.035 -4.614 42.029 1.00 81.95 121 LYS C C 1
ATOM 2870 O O . LYS C 1 98 ? 14.971 -4.701 40.799 1.00 81.59 121 LYS C O 1
ATOM 2876 N N . LEU C 1 99 ? 15.127 -3.436 42.688 1.00 76.79 122 LEU C N 1
ATOM 2877 C CA . LEU C 1 99 ? 15.152 -2.143 41.994 1.00 74.93 122 LEU C CA 1
ATOM 2878 C C . LEU C 1 99 ? 16.414 -1.999 41.151 1.00 79.31 122 LEU C C 1
ATOM 2879 O O . LEU C 1 99 ? 16.351 -1.431 40.065 1.00 79.95 122 LEU C O 1
ATOM 2884 N N . ALA C 1 100 ? 17.542 -2.551 41.626 1.00 75.92 123 ALA C N 1
ATOM 2885 C CA . ALA C 1 100 ? 18.812 -2.534 40.901 1.00 76.45 123 ALA C CA 1
ATOM 2886 C C . ALA C 1 100 ? 18.731 -3.431 39.633 1.00 78.82 123 ALA C C 1
ATOM 2887 O O . ALA C 1 100 ? 19.316 -3.091 38.602 1.00 78.23 123 ALA C O 1
ATOM 2889 N N . ASP C 1 101 ? 17.993 -4.554 39.725 1.00 73.99 124 ASP C N 1
ATOM 2890 C CA . ASP C 1 101 ? 17.768 -5.499 38.639 1.00 74.34 124 ASP C CA 1
ATOM 2891 C C . ASP C 1 101 ? 16.817 -4.893 37.595 1.00 76.64 124 ASP C C 1
ATOM 2892 O O . ASP C 1 101 ? 16.946 -5.198 36.408 1.00 76.82 124 ASP C O 1
ATOM 2897 N N . THR C 1 102 ? 15.863 -4.048 38.047 1.00 70.12 125 THR C N 1
ATOM 2898 C CA . THR C 1 102 ? 14.888 -3.366 37.206 1.00 67.62 125 THR C CA 1
ATOM 2899 C C . THR C 1 102 ? 15.592 -2.305 36.374 1.00 70.43 125 THR C C 1
ATOM 2900 O O . THR C 1 102 ? 15.366 -2.226 35.169 1.00 70.03 125 THR C O 1
ATOM 2904 N N . ASP C 1 103 ? 16.447 -1.502 37.018 1.00 66.00 126 ASP C N 1
ATOM 2905 C CA . ASP C 1 103 ? 17.215 -0.442 36.376 1.00 65.43 126 ASP C CA 1
ATOM 2906 C C . ASP C 1 103 ? 18.172 -1.004 35.343 1.00 67.89 126 ASP C C 1
ATOM 2907 O O . ASP C 1 103 ? 18.361 -0.380 34.296 1.00 67.30 126 ASP C O 1
ATOM 2912 N N . ALA C 1 104 ? 18.731 -2.205 35.617 1.00 63.68 127 ALA C N 1
ATOM 2913 C CA . ALA C 1 104 ? 19.652 -2.900 34.721 1.00 63.92 127 ALA C CA 1
ATOM 2914 C C . ALA C 1 104 ? 18.922 -3.371 33.471 1.00 65.51 127 ALA C C 1
ATOM 2915 O O . ALA C 1 104 ? 19.434 -3.169 32.380 1.00 66.56 127 ALA C O 1
ATOM 2917 N N . ALA C 1 105 ? 17.723 -3.958 33.632 1.00 59.85 128 ALA C N 1
ATOM 2918 C CA . ALA C 1 105 ? 16.867 -4.430 32.546 1.00 58.97 128 ALA C CA 1
ATOM 2919 C C . ALA C 1 105 ? 16.363 -3.255 31.679 1.00 60.81 128 ALA C C 1
ATOM 2920 O O . ALA C 1 105 ? 16.236 -3.409 30.464 1.00 59.28 128 ALA C O 1
ATOM 2922 N N . LEU C 1 106 ? 16.106 -2.094 32.297 1.00 56.12 129 LEU C N 1
ATOM 2923 C CA . LEU C 1 106 ? 15.681 -0.899 31.584 1.00 54.62 129 LEU C CA 1
ATOM 2924 C C . LEU C 1 106 ? 16.837 -0.343 30.732 1.00 62.00 129 LEU C C 1
ATOM 2925 O O . LEU C 1 106 ? 16.619 0.056 29.587 1.00 63.04 129 LEU C O 1
ATOM 2930 N N . ALA C 1 107 ? 18.067 -0.365 31.268 1.00 59.48 130 ALA C N 1
ATOM 2931 C CA . ALA C 1 107 ? 19.259 0.086 30.543 1.00 59.50 130 ALA C CA 1
ATOM 2932 C C . ALA C 1 107 ? 19.460 -0.769 29.292 1.00 63.08 130 ALA C C 1
ATOM 2933 O O . ALA C 1 107 ? 19.880 -0.238 28.268 1.00 63.71 130 ALA C O 1
ATOM 2935 N N . ASP C 1 108 ? 19.130 -2.082 29.372 1.00 58.65 131 ASP C N 1
ATOM 2936 C CA . ASP C 1 108 ? 19.249 -3.036 28.262 1.00 58.85 131 ASP C CA 1
ATOM 2937 C C . ASP C 1 108 ? 18.169 -2.769 27.188 1.00 59.58 131 ASP C C 1
ATOM 2938 O O . ASP C 1 108 ? 18.462 -2.812 25.985 1.00 59.68 131 ASP C O 1
ATOM 2943 N N . THR C 1 109 ? 16.933 -2.449 27.644 1.00 52.05 132 THR C N 1
ATOM 2944 C CA . THR C 1 109 ? 15.786 -2.081 26.829 1.00 49.58 132 THR C CA 1
ATOM 2945 C C . THR C 1 109 ? 16.130 -0.854 26.003 1.00 53.56 132 THR C C 1
ATOM 2946 O O . THR C 1 109 ? 15.920 -0.873 24.788 1.00 52.85 132 THR C O 1
ATOM 2950 N N . ASP C 1 110 ? 16.707 0.179 26.645 1.00 49.98 133 ASP C N 1
ATOM 2951 C CA . ASP C 1 110 ? 17.120 1.423 25.992 1.00 49.90 133 ASP C CA 1
ATOM 2952 C C . ASP C 1 110 ? 18.179 1.203 24.923 1.00 55.00 133 ASP C C 1
ATOM 2953 O O . ASP C 1 110 ? 18.041 1.746 23.820 1.00 56.51 133 ASP C O 1
ATOM 2958 N N . ALA C 1 111 ? 19.174 0.333 25.209 1.00 49.54 134 ALA C N 1
ATOM 2959 C CA . ALA C 1 111 ? 20.244 -0.031 24.272 1.00 48.90 134 ALA C CA 1
ATOM 2960 C C . ALA C 1 111 ? 19.645 -0.746 23.059 1.00 49.49 134 ALA C C 1
ATOM 2961 O O . ALA C 1 111 ? 19.967 -0.395 21.931 1.00 48.82 134 ALA C O 1
ATOM 2963 N N . ALA C 1 112 ? 18.703 -1.680 23.293 1.00 45.49 135 ALA C N 1
ATOM 2964 C CA . ALA C 1 112 ? 17.999 -2.413 22.225 1.00 43.65 135 ALA C CA 1
ATOM 2965 C C . ALA C 1 112 ? 17.087 -1.452 21.414 1.00 47.67 135 ALA C C 1
ATOM 2966 O O . ALA C 1 112 ? 17.046 -1.522 20.187 1.00 48.01 135 ALA C O 1
ATOM 2968 N N . LEU C 1 113 ? 16.422 -0.500 22.094 1.00 43.76 136 LEU C N 1
ATOM 2969 C CA . LEU C 1 113 ? 15.573 0.452 21.413 1.00 42.74 136 LEU C CA 1
ATOM 2970 C C . LEU C 1 113 ? 16.406 1.332 20.497 1.00 49.84 136 LEU C C 1
ATOM 2971 O O . LEU C 1 113 ? 16.032 1.505 19.324 1.00 51.47 136 LEU C O 1
ATOM 2976 N N . ASP C 1 114 ? 17.555 1.832 20.996 1.00 46.95 137 ASP C N 1
ATOM 2977 C CA . ASP C 1 114 ? 18.500 2.637 20.204 1.00 47.71 137 ASP C CA 1
ATOM 2978 C C . ASP C 1 114 ? 19.044 1.853 19.001 1.00 46.85 137 ASP C C 1
ATOM 2979 O O . ASP C 1 114 ? 19.062 2.385 17.897 1.00 46.26 137 ASP C O 1
ATOM 2984 N N . ALA C 1 115 ? 19.379 0.568 19.178 1.00 40.52 138 ALA C N 1
ATOM 2985 C CA . ALA C 1 115 ? 19.804 -0.231 18.036 1.00 39.20 138 ALA C CA 1
ATOM 2986 C C . ALA C 1 115 ? 18.657 -0.355 16.984 1.00 43.70 138 ALA C C 1
ATOM 2987 O O . ALA C 1 115 ? 18.914 -0.127 15.804 1.00 44.35 138 ALA C O 1
ATOM 2989 N N . THR C 1 116 ? 17.381 -0.596 17.418 1.00 39.87 139 THR C N 1
ATOM 2990 C CA . THR C 1 116 ? 16.216 -0.663 16.496 1.00 38.05 139 THR C CA 1
ATOM 2991 C C . THR C 1 116 ? 15.982 0.657 15.777 1.00 37.92 139 THR C C 1
ATOM 2992 O O . THR C 1 116 ? 15.833 0.650 14.559 1.00 37.41 139 THR C O 1
ATOM 2996 N N . THR C 1 117 ? 16.009 1.776 16.507 1.00 33.91 140 THR C N 1
ATOM 2997 C CA . THR C 1 117 ? 15.859 3.130 15.913 1.00 33.85 140 THR C CA 1
ATOM 2998 C C . THR C 1 117 ? 16.911 3.406 14.871 1.00 39.93 140 THR C C 1
ATOM 2999 O O . THR C 1 117 ? 16.560 3.824 13.773 1.00 40.77 140 THR C O 1
ATOM 3003 N N . ASN C 1 118 ? 18.188 3.082 15.162 1.00 38.14 141 ASN C N 1
ATOM 3004 C CA . ASN C 1 118 ? 19.279 3.264 14.203 1.00 38.58 141 ASN C CA 1
ATOM 3005 C C . ASN C 1 118 ? 19.127 2.417 12.931 1.00 40.46 141 ASN C C 1
ATOM 3006 O O . ASN C 1 118 ? 19.313 2.954 11.833 1.00 41.00 141 ASN C O 1
ATOM 3011 N N . ALA C 1 119 ? 18.741 1.126 13.061 1.00 35.58 142 ALA C N 1
ATOM 3012 C CA . ALA C 1 119 ? 18.491 0.228 11.902 1.00 34.21 142 ALA C CA 1
ATOM 3013 C C . ALA C 1 119 ? 17.315 0.728 11.057 1.00 39.13 142 ALA C C 1
ATOM 3014 O O . ALA C 1 119 ? 17.347 0.628 9.818 1.00 41.53 142 ALA C O 1
ATOM 3016 N N . LEU C 1 120 ? 16.286 1.289 11.712 1.00 34.96 143 LEU C N 1
ATOM 3017 C CA . LEU C 1 120 ? 15.122 1.874 11.005 1.00 34.35 143 LEU C CA 1
ATOM 3018 C C . LEU C 1 120 ? 15.542 3.112 10.148 1.00 38.21 143 LEU C C 1
ATOM 3019 O O . LEU C 1 120 ? 15.167 3.236 8.975 1.00 39.96 143 LEU C O 1
ATOM 3024 N N . ASN C 1 121 ? 16.366 3.970 10.722 1.00 33.32 144 ASN C N 1
ATOM 3025 C CA . ASN C 1 121 ? 16.889 5.152 10.042 1.00 34.76 144 ASN C CA 1
ATOM 3026 C C . ASN C 1 121 ? 17.774 4.790 8.858 1.00 39.96 144 ASN C C 1
ATOM 3027 O O . ASN C 1 121 ? 17.661 5.425 7.810 1.00 40.43 144 ASN C O 1
ATOM 3032 N N . LYS C 1 122 ? 18.630 3.757 9.011 1.00 37.42 145 LYS C N 1
ATOM 3033 C CA . LYS C 1 122 ? 19.503 3.295 7.925 1.00 37.17 145 LYS C CA 1
ATOM 3034 C C . LYS C 1 122 ? 18.665 2.714 6.808 1.00 39.55 145 LYS C C 1
ATOM 3035 O O . LYS C 1 122 ? 18.882 3.053 5.642 1.00 40.56 145 LYS C O 1
ATOM 3041 N N . LEU C 1 123 ? 17.660 1.892 7.162 1.00 34.59 146 LEU C N 1
ATOM 3042 C CA . LEU C 1 123 ? 16.763 1.304 6.174 1.00 32.75 146 LEU C CA 1
ATOM 3043 C C . LEU C 1 123 ? 16.023 2.408 5.425 1.00 35.93 146 LEU C C 1
ATOM 3044 O O . LEU C 1 123 ? 15.996 2.361 4.196 1.00 34.75 146 LEU C O 1
ATOM 3049 N N . GLY C 1 124 ? 15.503 3.421 6.144 1.00 32.40 147 GLY C N 1
ATOM 3050 C CA . GLY C 1 124 ? 14.851 4.549 5.483 1.00 32.37 147 GLY C CA 1
ATOM 3051 C C . GLY C 1 124 ? 15.779 5.259 4.497 1.00 38.24 147 GLY C C 1
ATOM 3052 O O . GLY C 1 124 ? 15.367 5.570 3.375 1.00 39.34 147 GLY C O 1
ATOM 3053 N N . GLU C 1 125 ? 17.073 5.487 4.878 1.00 35.35 148 GLU C N 1
ATOM 3054 C CA . GLU C 1 125 ? 18.053 6.110 3.965 1.00 34.70 148 GLU C CA 1
ATOM 3055 C C . GLU C 1 125 ? 18.333 5.218 2.741 1.00 38.22 148 GLU C C 1
ATOM 3056 O O . GLU C 1 125 ? 18.365 5.702 1.628 1.00 40.91 148 GLU C O 1
ATOM 3062 N N . ASN C 1 126 ? 18.479 3.915 2.940 1.00 33.77 149 ASN C N 1
ATOM 3063 C CA . ASN C 1 126 ? 18.728 2.948 1.865 1.00 32.08 149 ASN C CA 1
ATOM 3064 C C . ASN C 1 126 ? 17.584 2.868 0.873 1.00 36.64 149 ASN C C 1
ATOM 3065 O O . ASN C 1 126 ? 17.872 2.911 -0.317 1.00 37.64 149 ASN C O 1
ATOM 3070 N N . ILE C 1 127 ? 16.292 2.846 1.304 1.00 36.65 150 ILE C N 1
ATOM 3071 C CA . ILE C 1 127 ? 15.202 2.862 0.308 1.00 38.46 150 ILE C CA 1
ATOM 3072 C C . ILE C 1 127 ? 15.051 4.167 -0.345 1.00 38.87 150 ILE C C 1
ATOM 3073 O O . ILE C 1 127 ? 14.573 4.165 -1.467 1.00 40.42 150 ILE C O 1
ATOM 3078 N N . THR C 1 128 ? 15.336 5.298 0.344 1.00 32.55 151 THR C N 1
ATOM 3079 C CA . THR C 1 128 ? 15.243 6.569 -0.345 1.00 33.20 151 THR C CA 1
ATOM 3080 C C . THR C 1 128 ? 16.202 6.579 -1.555 1.00 36.03 151 THR C C 1
ATOM 3081 O O . THR C 1 128 ? 15.765 6.929 -2.643 1.00 36.19 151 THR C O 1
ATOM 3085 N N . THR C 1 129 ? 17.478 6.143 -1.377 1.00 29.90 152 THR C N 1
ATOM 3086 C CA . THR C 1 129 ? 18.440 6.114 -2.493 1.00 30.43 152 THR C CA 1
ATOM 3087 C C . THR C 1 129 ? 17.956 5.180 -3.629 1.00 36.54 152 THR C C 1
ATOM 3088 O O . THR C 1 129 ? 17.980 5.570 -4.797 1.00 38.31 152 THR C O 1
ATOM 3092 N N . PHE C 1 130 ? 17.544 3.948 -3.278 1.00 32.70 153 PHE C N 1
ATOM 3093 C CA . PHE C 1 130 ? 17.023 2.983 -4.242 1.00 34.12 153 PHE C CA 1
ATOM 3094 C C . PHE C 1 130 ? 15.819 3.540 -5.009 1.00 37.50 153 PHE C C 1
ATOM 3095 O O . PHE C 1 130 ? 15.726 3.362 -6.226 1.00 38.38 153 PHE C O 1
ATOM 3103 N N . ALA C 1 131 ? 14.895 4.208 -4.294 1.00 33.25 154 ALA C N 1
ATOM 3104 C CA . ALA C 1 131 ? 13.695 4.786 -4.887 1.00 34.03 154 ALA C CA 1
ATOM 3105 C C . ALA C 1 131 ? 14.108 5.906 -5.837 1.00 37.56 154 ALA C C 1
ATOM 3106 O O . ALA C 1 131 ? 13.583 5.994 -6.940 1.00 37.76 154 ALA C O 1
ATOM 3108 N N . GLU C 1 132 ? 15.129 6.689 -5.464 1.00 35.34 155 GLU C N 1
ATOM 3109 C CA . GLU C 1 132 ? 15.659 7.776 -6.320 1.00 35.21 155 GLU C CA 1
ATOM 3110 C C . GLU C 1 132 ? 16.320 7.200 -7.574 1.00 39.83 155 GLU C C 1
ATOM 3111 O O . GLU C 1 132 ? 16.025 7.691 -8.657 1.00 38.70 155 GLU C O 1
ATOM 3117 N N . GLU C 1 133 ? 17.111 6.097 -7.449 1.00 37.02 156 GLU C N 1
ATOM 3118 C CA . GLU C 1 133 ? 17.741 5.467 -8.612 1.00 37.72 156 GLU C CA 1
ATOM 3119 C C . GLU C 1 133 ? 16.750 4.760 -9.502 1.00 42.92 156 GLU C C 1
ATOM 3120 O O . GLU C 1 133 ? 16.898 4.805 -10.726 1.00 44.29 156 GLU C O 1
ATOM 3126 N N . THR C 1 134 ? 15.685 4.175 -8.922 1.00 39.58 157 THR C N 1
ATOM 3127 C CA . THR C 1 134 ? 14.607 3.568 -9.730 1.00 38.80 157 THR C CA 1
ATOM 3128 C C . THR C 1 134 ? 13.883 4.634 -10.555 1.00 44.79 157 THR C C 1
ATOM 3129 O O . THR C 1 134 ? 13.669 4.424 -11.740 1.00 45.11 157 THR C O 1
ATOM 3133 N N . LYS C 1 135 ? 13.504 5.775 -9.939 1.00 41.74 158 LYS C N 1
ATOM 3134 C CA . LYS C 1 135 ? 12.818 6.842 -10.646 1.00 42.89 158 LYS C CA 1
ATOM 3135 C C . LYS C 1 135 ? 13.685 7.317 -11.851 1.00 48.86 158 LYS C C 1
ATOM 3136 O O . LYS C 1 135 ? 13.199 7.374 -12.990 1.00 50.31 158 LYS C O 1
ATOM 3142 N N . THR C 1 136 ? 14.977 7.561 -11.612 1.00 43.42 159 THR C N 1
ATOM 3143 C CA . THR C 1 136 ? 15.925 7.959 -12.643 1.00 43.14 159 THR C CA 1
ATOM 3144 C C . THR C 1 136 ? 15.916 6.975 -13.815 1.00 49.28 159 THR C C 1
ATOM 3145 O O . THR C 1 136 ? 15.748 7.415 -14.946 1.00 51.43 159 THR C O 1
ATOM 3149 N N . ASN C 1 137 ? 16.043 5.652 -13.539 1.00 43.89 160 ASN C N 1
ATOM 3150 C CA . ASN C 1 137 ? 16.040 4.596 -14.550 1.00 43.43 160 ASN C CA 1
ATOM 3151 C C . ASN C 1 137 ? 14.760 4.502 -15.346 1.00 48.79 160 ASN C C 1
ATOM 3152 O O . ASN C 1 137 ? 14.837 4.314 -16.538 1.00 49.71 160 ASN C O 1
ATOM 3157 N N . ILE C 1 138 ? 13.592 4.590 -14.703 1.00 46.32 161 ILE C N 1
ATOM 3158 C CA . ILE C 1 138 ? 12.306 4.523 -15.393 1.00 46.88 161 ILE C CA 1
ATOM 3159 C C . ILE C 1 138 ? 12.148 5.720 -16.318 1.00 56.75 161 ILE C C 1
ATOM 3160 O O . ILE C 1 138 ? 11.727 5.564 -17.459 1.00 56.18 161 ILE C O 1
ATOM 3165 N N . VAL C 1 139 ? 12.574 6.897 -15.841 1.00 58.00 162 VAL C N 1
ATOM 3166 C CA . VAL C 1 139 ? 12.524 8.145 -16.591 1.00 59.72 162 VAL C CA 1
ATOM 3167 C C . VAL C 1 139 ? 13.460 8.055 -17.840 1.00 63.76 162 VAL C C 1
ATOM 3168 O O . VAL C 1 139 ? 13.009 8.407 -18.921 1.00 64.61 162 VAL C O 1
ATOM 3172 N N . LYS C 1 140 ? 14.676 7.508 -17.714 1.00 59.58 163 LYS C N 1
ATOM 3173 C CA . LYS C 1 140 ? 15.587 7.293 -18.848 1.00 59.52 163 LYS C CA 1
ATOM 3174 C C . LYS C 1 140 ? 14.952 6.357 -19.919 1.00 66.01 163 LYS C C 1
ATOM 3175 O O . LYS C 1 140 ? 14.930 6.717 -21.089 1.00 68.21 163 LYS C O 1
ATOM 3181 N N . ILE C 1 141 ? 14.394 5.205 -19.517 1.00 60.06 164 ILE C N 1
ATOM 3182 C CA . ILE C 1 141 ? 13.712 4.261 -20.417 1.00 58.25 164 ILE C CA 1
ATOM 3183 C C . ILE C 1 141 ? 12.524 4.961 -21.121 1.00 66.27 164 ILE C C 1
ATOM 3184 O O . ILE C 1 141 ? 12.337 4.781 -22.321 1.00 65.29 164 ILE C O 1
ATOM 3189 N N . ASP C 1 142 ? 11.725 5.737 -20.367 1.00 67.23 165 ASP C N 1
ATOM 3190 C CA . ASP C 1 142 ? 10.560 6.453 -20.898 1.00 70.71 165 ASP C CA 1
ATOM 3191 C C . ASP C 1 142 ? 10.960 7.404 -22.018 1.00 79.10 165 ASP C C 1
ATOM 3192 O O . ASP C 1 142 ? 10.260 7.462 -23.024 1.00 80.83 165 ASP C O 1
ATOM 3197 N N . GLU C 1 143 ? 12.120 8.069 -21.872 1.00 76.27 166 GLU C N 1
ATOM 3198 C CA . GLU C 1 143 ? 12.723 8.974 -22.840 1.00 77.44 166 GLU C CA 1
ATOM 3199 C C . GLU C 1 143 ? 13.198 8.191 -24.054 1.00 83.38 166 GLU C C 1
ATOM 3200 O O . GLU C 1 143 ? 12.951 8.634 -25.170 1.00 84.57 166 GLU C O 1
ATOM 3206 N N . LYS C 1 144 ? 13.870 7.034 -23.847 1.00 80.22 167 LYS C N 1
ATOM 3207 C CA . LYS C 1 144 ? 14.316 6.131 -24.923 1.00 79.65 167 LYS C CA 1
ATOM 3208 C C . LYS C 1 144 ? 13.094 5.645 -25.740 1.00 86.83 167 LYS C C 1
ATOM 3209 O O . LYS C 1 144 ? 13.173 5.570 -26.967 1.00 87.46 167 LYS C O 1
ATOM 3215 N N . LEU C 1 145 ? 11.955 5.380 -25.070 1.00 84.78 168 LEU C N 1
ATOM 3216 C CA . LEU C 1 145 ? 10.739 4.944 -25.753 1.00 85.96 168 LEU C CA 1
ATOM 3217 C C . LEU C 1 145 ? 10.063 6.096 -26.506 1.00 94.82 168 LEU C C 1
ATOM 3218 O O . LEU C 1 145 ? 9.698 5.913 -27.661 1.00 94.14 168 LEU C O 1
ATOM 3223 N N . GLU C 1 146 ? 9.928 7.282 -25.859 1.00 96.38 169 GLU C N 1
ATOM 3224 C CA . GLU C 1 146 ? 9.333 8.517 -26.406 1.00 99.76 169 GLU C CA 1
ATOM 3225 C C . GLU C 1 146 ? 10.104 9.039 -27.625 1.00 106.23 169 GLU C C 1
ATOM 3226 O O . GLU C 1 146 ? 9.513 9.688 -28.487 1.00 107.01 169 GLU C O 1
ATOM 3232 N N . ALA C 1 147 ? 11.422 8.739 -27.689 1.00 103.91 170 ALA C N 1
ATOM 3233 C CA . ALA C 1 147 ? 12.317 9.097 -28.791 1.00 104.13 170 ALA C CA 1
ATOM 3234 C C . ALA C 1 147 ? 12.045 8.171 -29.981 1.00 109.73 170 ALA C C 1
ATOM 3235 O O . ALA C 1 147 ? 11.750 8.664 -31.075 1.00 110.92 170 ALA C O 1
ATOM 3237 N N . ALA C 1 148 ? 12.085 6.831 -29.753 1.00 105.42 171 ALA C N 1
ATOM 3238 C CA . ALA C 1 148 ? 11.845 5.789 -30.765 1.00 104.72 171 ALA C CA 1
ATOM 3239 C C . ALA C 1 148 ? 10.423 5.823 -31.411 1.00 110.70 171 ALA C C 1
ATOM 3240 O O . ALA C 1 148 ? 10.113 4.954 -32.233 1.00 110.50 171 ALA C O 1
ATOM 3242 N N . SER C 1 149 ? 9.592 6.846 -31.056 1.00 108.83 172 SER C N 1
ATOM 3243 C CA . SER C 1 149 ? 8.233 7.137 -31.540 1.00 131.30 172 SER C CA 1
ATOM 3244 C C . SER C 1 149 ? 7.316 5.918 -31.741 1.00 174.57 172 SER C C 1
ATOM 3245 O O . SER C 1 149 ? 7.248 5.339 -32.828 1.00 143.33 172 SER C O 1
#

InterPro domains:
  IPR005594 Trimeric autotransporter adhesin YadA-like, C-terminal membrane anchor domain [PF03895] (344-405)
  IPR045584 Pilin-like [SSF54523] (310-405)

Radius of gyration: 48.79 Å; Cα contacts (8 Å, |Δi|>4): 399; chains: 3; bounding box: 41×40×165 Å

GO terms:
  GO:0009279 cell outer membrane (C, EXP)
  GO:0009986 cell surface (C, EXP)

B-factor: mean 88.66, std 31.53, range [28.93, 187.98]

Secondary structure (DSSP, 8-state):
-HHHHHHHHHHHHHHHHHHHHH---TTSEEEEE-TT--EEEEE--HHHHHTSTTTT--HHHHHHHHHHHHHHHHHHHHHHHHHHHHHHHHHHHHHHHHHHHHHHHHHHHHHHHHHHHHHHHHHHHHHHHHHHHHHHHHHHHHHHH--/-HHHHHHHHHHHHHHHHHHHHH---TTSEEEEE-TT--EEEEE--HHHHHTSTTTT--HHHHHHHHHHHHHHHHHHHHHHHHHHHHHHHHHHHHHHHHHHHHHHHHHHHHHHHHHHHHHHHHHHHHHHHHHHHHHHHHHHHHH--/-HHHHHHHHHHHHHHHHHHHHH---TTSEEEEE-TT--EEEEE--HHHHHTSTTTT--HHHHHHHHHHHHHHHHHHHHHHHHHHHHHHHHHHHHHHHHHHHHHHHHHHHHHHHHHHHHHHHHHHHHHHHHHHHHHHHHHHHHH--

Nearest PDB structures (foldseek):
  6eun-assembly1_A  TM=1.007E+00  e=2.491E-19  Neisseria meningitidis
  6eup-assembly1_A  TM=1.005E+00  e=1.421E-18  Neisseria meningitidis
  4cjd-assembly1_A  TM=8.368E-01  e=3.132E-07  Neisseria meningitidis
  8i9u-assembly1_M  TM=3.446E-01  e=3.424E+00  Homo sapiens
  6eun-assembly1_A  TM=1.006E+00  e=1.278E-18  Neisseria meningitidis

Foldseek 3Di:
DVVVLVVVLVVLVVVQLVQQAAFDDFQDWHWDADPVSDIDTDTQHQCNQVPDPPSRRHPNNVVVVVVVVVVVVCVVVVVVVVVVVVVVVVVVVVVVVVVVVVVVVVVVVVVVVVVVVVVVVVVVVVVVVVVVVVVVVVVVVVVVVVD/DVVVLVVVLVVLVVVQLVQQAAFDDFQCWHWDADPVSDIDTDTQHQCNQVPDPPSRRHPNNVVVVVVVVVVVVCVVVVVVVVVVVVVVVVVVVVVVVVVVVVVVVVVVVVVVVVVVVVVVVVVVVVVVVVVVVVVVVVVVVVVVD/DVVVLVVVLVVLVVVQLCQQAAFDDFQCWHWDADPVSDIDIDTQHQCNQVPDPVSRRHPNNVVVVVVVVVVVVCVVVVVVVVVVVVVVVVVVVVVVVVVVVVVVVVVVVVVVVVVVVVVVVVVVVVVVVVVVVVVVVVVVVVVVD

Sequence (437 aa):
DDVKKAATVAIAAAYNNGQEINGFKAGETIYDIDEDGTITKKDATAADVEADDFKGLGLKKVVTNLTKTVNENKQNVDAKVKAAESEIEKLTTKLADTDAALADTDAALDATTNALNKLGENITTFAEETKTNIVKIDEKLEAASKHDDVKKAATVAIAAAYNNGQEINGFKAGETIYDIDEDGTITKKDATAADVEADDFKGLGLKKVVTNLTKTVNENKQNVDAKVKAAESEIEKLTTKLADTDAALADTDAALDATTNALNKLGENITTFAEETKTNIVKIDEKLEAASDDVKKAATVAIAAAYNNGQEINGFKAGETIYDIDEDGTITKKDATAADVEADDFKGLGLKKVVTNLTKTVNENKQNVDAKVKAAESEIEKLTTKLADTDAALADTDAALDATTNALNKLGENITTFAEETKTNIVKIDEKLEAAS